Protein AF-0000000071560033 (afdb_homodimer)

Structure (mmCIF, N/CA/C/O backbone):
data_AF-0000000071560033-model_v1
#
loop_
_entity.id
_entity.type
_entity.pdbx_description
1 polymer 'HTH CENPB-type domain-containing protein'
#
loop_
_atom_site.group_PDB
_atom_site.id
_atom_site.type_symbol
_atom_site.label_atom_id
_atom_site.label_alt_id
_atom_site.label_comp_id
_atom_site.label_asym_id
_atom_site.label_entity_id
_atom_site.label_seq_id
_atom_site.pdbx_PDB_ins_code
_atom_site.Cartn_x
_atom_site.Cartn_y
_atom_site.Cartn_z
_atom_site.occupancy
_atom_site.B_iso_or_equiv
_atom_site.auth_seq_id
_atom_site.auth_comp_id
_atom_site.auth_asym_id
_atom_site.auth_atom_id
_atom_site.pdbx_PDB_model_num
ATOM 1 N N . ARG A 1 1 ? 52.719 -1.28 -21.844 1 54.5 1 ARG A N 1
ATOM 2 C CA . ARG A 1 1 ? 52 -0.007 -21.828 1 54.5 1 ARG A CA 1
ATOM 3 C C . ARG A 1 1 ? 51.625 0.38 -20.391 1 54.5 1 ARG A C 1
ATOM 5 O O . ARG A 1 1 ? 51.031 -0.42 -19.656 1 54.5 1 ARG A O 1
ATOM 12 N N . ARG A 1 2 ? 52.312 1.251 -19.828 1 66.62 2 ARG A N 1
ATOM 13 C CA . ARG A 1 2 ? 52.094 1.689 -18.469 1 66.62 2 ARG A CA 1
ATOM 14 C C . ARG A 1 2 ? 50.781 2.436 -18.328 1 66.62 2 ARG A C 1
ATOM 16 O O . ARG A 1 2 ? 50.406 3.217 -19.219 1 66.62 2 ARG A O 1
ATOM 23 N N . LYS A 1 3 ? 49.969 2.039 -17.328 1 77.38 3 LYS A N 1
ATOM 24 C CA . LYS A 1 3 ? 48.688 2.684 -17.016 1 77.38 3 LYS A CA 1
ATOM 25 C C . LYS A 1 3 ? 48.875 3.818 -16.016 1 77.38 3 LYS A C 1
ATOM 27 O O . LYS A 1 3 ? 49.594 3.668 -15.031 1 77.38 3 LYS A O 1
ATOM 32 N N . PHE A 1 4 ? 48.406 5.121 -16.422 1 85.62 4 PHE A N 1
ATOM 33 C CA . PHE A 1 4 ? 48.531 6.27 -15.531 1 85.62 4 PHE A CA 1
ATOM 34 C C . PHE A 1 4 ? 47.156 6.762 -15.094 1 85.62 4 PHE A C 1
ATOM 36 O O . PHE A 1 4 ? 46.25 6.875 -15.906 1 85.62 4 PHE A O 1
ATOM 43 N N . GLU A 1 5 ? 47.031 7.039 -13.859 1 85.31 5 GLU A N 1
ATOM 44 C CA . GLU A 1 5 ? 45.781 7.555 -13.289 1 85.31 5 GLU A CA 1
ATOM 45 C C . GLU A 1 5 ? 45.594 9.031 -13.633 1 85.31 5 GLU A C 1
ATOM 47 O O . GLU A 1 5 ? 46.562 9.734 -13.922 1 85.31 5 GLU A O 1
ATOM 52 N N . ALA A 1 6 ? 44.406 9.461 -13.625 1 88.06 6 ALA A N 1
ATOM 53 C CA . ALA A 1 6 ? 44.062 10.844 -13.977 1 88.06 6 ALA A CA 1
ATOM 54 C C . ALA A 1 6 ? 44.781 11.836 -13.07 1 88.06 6 ALA A C 1
ATOM 56 O O . ALA A 1 6 ? 45.25 12.875 -13.531 1 88.06 6 ALA A O 1
ATOM 57 N N . ASN A 1 7 ? 44.906 11.438 -11.844 1 87.69 7 ASN A N 1
ATOM 58 C CA . ASN A 1 7 ? 45.594 12.328 -10.914 1 87.69 7 ASN A CA 1
ATOM 59 C C . ASN A 1 7 ? 47.094 12.469 -11.281 1 87.69 7 ASN A C 1
ATOM 61 O O . ASN A 1 7 ? 47.625 13.57 -11.211 1 87.69 7 ASN A O 1
ATOM 65 N N . PHE A 1 8 ? 47.719 11.43 -11.594 1 89 8 PHE A N 1
ATOM 66 C CA . PHE A 1 8 ? 49.125 11.445 -12.031 1 89 8 PHE A CA 1
ATOM 67 C C . PHE A 1 8 ? 49.25 12.242 -13.32 1 89 8 PHE A C 1
ATOM 69 O O . PHE A 1 8 ? 50.188 13.055 -13.453 1 89 8 PHE A O 1
ATOM 76 N N . LYS A 1 9 ? 48.312 12.07 -14.219 1 91.12 9 LYS A N 1
ATOM 77 C CA . LYS A 1 9 ? 48.344 12.781 -15.5 1 91.12 9 LYS A CA 1
ATOM 78 C C . LYS A 1 9 ? 48.219 14.289 -15.297 1 91.12 9 LYS A C 1
ATOM 80 O O . LYS A 1 9 ? 48.906 15.062 -15.953 1 91.12 9 LYS A O 1
ATOM 85 N N . LEU A 1 10 ? 47.406 14.617 -14.383 1 91.56 10 LEU A N 1
ATOM 86 C CA . LEU A 1 10 ? 47.219 16.031 -14.102 1 91.56 10 LEU A CA 1
ATOM 87 C C . LEU A 1 10 ? 48.438 16.641 -13.43 1 91.56 10 LEU A C 1
ATOM 89 O O . LEU A 1 10 ? 48.781 17.797 -13.68 1 91.56 10 LEU A O 1
ATOM 93 N N . LYS A 1 11 ? 49.094 15.812 -12.625 1 90.75 11 LYS A N 1
ATOM 94 C CA . LYS A 1 11 ? 50.344 16.266 -12.016 1 90.75 11 LYS A CA 1
ATOM 95 C C . LYS A 1 11 ? 51.406 16.547 -13.07 1 90.75 11 LYS A C 1
ATOM 97 O O . LYS A 1 11 ? 52.094 17.547 -12.992 1 90.75 11 LYS A O 1
ATOM 102 N N . VAL A 1 12 ? 51.438 15.711 -13.969 1 92.06 12 VAL A N 1
ATOM 103 C CA . VAL A 1 12 ? 52.406 15.867 -15.055 1 92.06 12 VAL A CA 1
ATOM 104 C C . VAL A 1 12 ? 52.062 17.109 -15.875 1 92.06 12 VAL A C 1
ATOM 106 O O . VAL A 1 12 ? 52.969 17.891 -16.219 1 92.06 12 VAL A O 1
ATOM 109 N N . VAL A 1 13 ? 50.812 17.328 -16.125 1 92.38 13 VAL A N 1
ATOM 110 C CA . VAL A 1 13 ? 50.344 18.453 -16.938 1 92.38 13 VAL A CA 1
ATOM 111 C C . VAL A 1 13 ? 50.625 19.766 -16.203 1 92.38 13 VAL A C 1
ATOM 113 O O . VAL A 1 13 ? 51.094 20.734 -16.797 1 92.38 13 VAL A O 1
ATOM 116 N N . ASN A 1 14 ? 50.406 19.766 -14.922 1 91.62 14 ASN A N 1
ATOM 117 C CA . ASN A 1 14 ? 50.688 20.969 -14.133 1 91.62 14 ASN A CA 1
ATOM 118 C C . ASN A 1 14 ? 52.156 21.312 -14.102 1 91.62 14 ASN A C 1
ATOM 120 O O . ASN A 1 14 ? 52.531 22.484 -14.219 1 91.62 14 ASN A O 1
ATOM 124 N N . PHE A 1 15 ? 52.938 20.266 -13.93 1 91.75 15 PHE A N 1
ATOM 125 C CA . PHE A 1 15 ? 54.406 20.469 -13.945 1 91.75 15 PHE A CA 1
ATOM 126 C C . PHE A 1 15 ? 54.875 20.938 -15.32 1 91.75 15 PHE A C 1
ATOM 128 O O . PHE A 1 15 ? 55.719 21.812 -15.422 1 91.75 15 PHE A O 1
ATOM 135 N N . ALA A 1 16 ? 54.25 20.516 -16.328 1 91.69 16 ALA A N 1
ATOM 136 C CA . ALA A 1 16 ? 54.625 20.906 -17.703 1 91.69 16 ALA A CA 1
ATOM 137 C C . ALA A 1 16 ? 54.219 22.359 -17.969 1 91.69 16 ALA A C 1
ATOM 139 O O . ALA A 1 16 ? 54.938 23.062 -18.703 1 91.69 16 ALA A O 1
ATOM 140 N N . LYS A 1 17 ? 53.125 22.781 -17.422 1 89.81 17 LYS A N 1
ATOM 141 C CA . LYS A 1 17 ? 52.688 24.172 -17.578 1 89.81 17 LYS A CA 1
ATOM 142 C C . LYS A 1 17 ? 53.656 25.125 -16.875 1 89.81 17 LYS A C 1
ATOM 144 O O . LYS A 1 17 ? 53.844 26.25 -17.344 1 89.81 17 LYS A O 1
ATOM 149 N N . GLU A 1 18 ? 54.281 24.656 -15.805 1 88.31 18 GLU A N 1
ATOM 150 C CA . GLU A 1 18 ? 55.188 25.484 -15.039 1 88.31 18 GLU A CA 1
ATOM 151 C C . GLU A 1 18 ? 56.594 25.453 -15.617 1 88.31 18 GLU A C 1
ATOM 153 O O . GLU A 1 18 ? 57.344 26.422 -15.5 1 88.31 18 GLU A O 1
ATOM 158 N N . HIS A 1 19 ? 56.938 24.453 -16.25 1 88.5 19 HIS A N 1
ATOM 159 C CA . HIS A 1 19 ? 58.25 24.297 -16.844 1 88.5 19 HIS A CA 1
ATOM 160 C C . HIS A 1 19 ? 58.156 24.047 -18.359 1 88.5 19 HIS A C 1
ATOM 162 O O . HIS A 1 19 ? 57.75 24.938 -19.109 1 88.5 19 HIS A O 1
ATOM 168 N N . ASN A 1 20 ? 58.375 22.969 -18.922 1 86.06 20 ASN A N 1
ATOM 169 C CA . ASN A 1 20 ? 58.156 22.547 -20.312 1 86.06 20 ASN A CA 1
ATOM 170 C C . ASN A 1 20 ? 57.906 21.047 -20.422 1 86.06 20 ASN A C 1
ATOM 172 O O . ASN A 1 20 ? 58.156 20.312 -19.453 1 86.06 20 ASN A O 1
ATOM 176 N N . ASN A 1 21 ? 57.375 20.609 -21.453 1 87.56 21 ASN A N 1
ATOM 177 C CA . ASN A 1 21 ? 56.969 19.234 -21.656 1 87.56 21 ASN A CA 1
ATOM 178 C C . ASN A 1 21 ? 58.156 18.266 -21.5 1 87.56 21 ASN A C 1
ATOM 180 O O . ASN A 1 21 ? 58 17.172 -20.969 1 87.56 21 ASN A O 1
ATOM 184 N N . CYS A 1 22 ? 59.281 18.734 -21.922 1 88.25 22 CYS A N 1
ATOM 185 C CA . CYS A 1 22 ? 60.5 17.891 -21.828 1 88.25 22 CYS A CA 1
ATOM 186 C C . CYS A 1 22 ? 60.875 17.688 -20.359 1 88.25 22 CYS A C 1
ATOM 188 O O . CYS A 1 22 ? 61.25 16.578 -19.969 1 88.25 22 CYS A O 1
ATOM 190 N N . ALA A 1 23 ? 60.812 18.719 -19.641 1 89.25 23 ALA A N 1
ATOM 191 C CA . ALA A 1 23 ? 61.156 18.656 -18.219 1 89.25 23 ALA A CA 1
ATOM 192 C C . ALA A 1 23 ? 60.156 17.766 -17.469 1 89.25 23 ALA A C 1
ATOM 194 O O . ALA A 1 23 ? 60.562 17 -16.594 1 89.25 23 ALA A O 1
ATOM 195 N N . ALA A 1 24 ? 58.906 17.797 -17.781 1 91.69 24 ALA A N 1
ATOM 196 C CA . ALA A 1 24 ? 57.875 16.969 -17.156 1 91.69 24 ALA A CA 1
ATOM 197 C C . ALA A 1 24 ? 58.062 15.5 -17.469 1 91.69 24 ALA A C 1
ATOM 199 O O . ALA A 1 24 ? 57.906 14.633 -16.609 1 91.69 24 ALA A O 1
ATOM 200 N N . ALA A 1 25 ? 58.438 15.266 -18.672 1 88 25 ALA A N 1
ATOM 201 C CA . ALA A 1 25 ? 58.688 13.891 -19.109 1 88 25 ALA A CA 1
ATOM 202 C C . ALA A 1 25 ? 59.875 13.281 -18.344 1 88 25 ALA A C 1
ATOM 204 O O . ALA A 1 25 ? 59.812 12.125 -17.922 1 88 25 ALA A O 1
ATOM 205 N N . SER A 1 26 ? 60.875 14.023 -18.156 1 87.81 26 SER A N 1
ATOM 206 C CA . SER A 1 26 ? 62.062 13.562 -17.453 1 87.81 26 SER A CA 1
ATOM 207 C C . SER A 1 26 ? 61.781 13.344 -15.969 1 87.81 26 SER A C 1
ATOM 209 O O . SER A 1 26 ? 62.219 12.344 -15.398 1 87.81 26 SER A O 1
ATOM 211 N N . GLN A 1 27 ? 61.062 14.203 -15.5 1 86.69 27 GLN A N 1
ATOM 212 C CA . GLN A 1 27 ? 60.812 14.172 -14.062 1 86.69 27 GLN A CA 1
ATOM 213 C C . GLN A 1 27 ? 59.906 13.008 -13.672 1 86.69 27 GLN A C 1
ATOM 215 O O . GLN A 1 27 ? 60.125 12.367 -12.641 1 86.69 27 GLN A O 1
ATOM 220 N N . TYR A 1 28 ? 58.875 12.766 -14.461 1 89.81 28 TYR A N 1
ATOM 221 C CA . TYR A 1 28 ? 57.844 11.812 -14.055 1 89.81 28 TYR A CA 1
ATOM 222 C C . TYR A 1 28 ? 57.969 10.508 -14.828 1 89.81 28 TYR A C 1
ATOM 224 O O . TYR A 1 28 ? 57.156 9.594 -14.648 1 89.81 28 TYR A O 1
ATOM 232 N N . GLY A 1 29 ? 58.906 10.414 -15.688 1 86 29 GLY A N 1
ATOM 233 C CA . GLY A 1 29 ? 59.188 9.188 -16.406 1 86 29 GLY A CA 1
ATOM 234 C C . GLY A 1 29 ? 58.156 8.891 -17.484 1 86 29 GLY A C 1
ATOM 235 O O . GLY A 1 29 ? 57.75 7.738 -17.656 1 86 29 GLY A O 1
ATOM 236 N N . VAL A 1 30 ? 57.625 9.844 -18.172 1 88.19 30 VAL A N 1
ATOM 237 C CA . VAL A 1 30 ? 56.688 9.672 -19.266 1 88.19 30 VAL A CA 1
ATOM 238 C C . VAL A 1 30 ? 57.281 10.258 -20.547 1 88.19 30 VAL A C 1
ATOM 240 O O . VAL A 1 30 ? 58.281 10.938 -20.516 1 88.19 30 VAL A O 1
ATOM 243 N N . THR A 1 31 ? 56.688 9.883 -21.625 1 88.5 31 THR A N 1
ATOM 244 C CA . THR A 1 31 ? 57.188 10.414 -22.891 1 88.5 31 THR A CA 1
ATOM 245 C C . THR A 1 31 ? 56.625 11.805 -23.156 1 88.5 31 THR A C 1
ATOM 247 O O . THR A 1 31 ? 55.562 12.148 -22.641 1 88.5 31 THR A O 1
ATOM 250 N N . GLU A 1 32 ? 57.312 12.492 -23.891 1 87.25 32 GLU A N 1
ATOM 251 C CA . GLU A 1 32 ? 56.844 13.836 -24.266 1 87.25 32 GLU A CA 1
ATOM 252 C C . GLU A 1 32 ? 55.5 13.789 -24.969 1 87.25 32 GLU A C 1
ATOM 254 O O . GLU A 1 32 ? 54.656 14.656 -24.766 1 87.25 32 GLU A O 1
ATOM 259 N N . LYS A 1 33 ? 55.344 12.828 -25.766 1 89.19 33 LYS A N 1
ATOM 260 C CA . LYS A 1 33 ? 54.094 12.672 -26.484 1 89.19 33 LYS A CA 1
ATOM 261 C C . LYS A 1 33 ? 52.938 12.469 -25.516 1 89.19 33 LYS A C 1
ATOM 263 O O . LYS A 1 33 ? 51.844 13.055 -25.688 1 89.19 33 LYS A O 1
ATOM 268 N N . MET A 1 34 ? 53.156 11.68 -24.547 1 87.19 34 MET A N 1
ATOM 269 C CA . MET A 1 34 ? 52.156 11.43 -23.547 1 87.19 34 MET A CA 1
ATOM 270 C C . MET A 1 34 ? 51.75 12.719 -22.828 1 87.19 34 MET A C 1
ATOM 272 O O . MET A 1 34 ? 50.562 13 -22.641 1 87.19 34 MET A O 1
ATOM 276 N N . GLY A 1 35 ? 52.781 13.453 -22.438 1 85.44 35 GLY A N 1
ATOM 277 C CA . GLY A 1 35 ? 52.531 14.719 -21.766 1 85.44 35 GLY A CA 1
ATOM 278 C C . GLY A 1 35 ? 51.719 15.688 -22.609 1 85.44 35 GLY A C 1
ATOM 279 O O . GLY A 1 35 ? 50.812 16.344 -22.094 1 85.44 35 GLY A O 1
ATOM 280 N N . ARG A 1 36 ? 52.062 15.773 -23.875 1 88.69 36 ARG A N 1
ATOM 281 C CA . ARG A 1 36 ? 51.344 16.656 -24.797 1 88.69 36 ARG A CA 1
ATOM 282 C C . ARG A 1 36 ? 49.906 16.234 -24.969 1 88.69 36 ARG A C 1
ATOM 284 O O . ARG A 1 36 ? 49 17.094 -25 1 88.69 36 ARG A O 1
ATOM 291 N N . ASP A 1 37 ? 49.75 14.922 -25.094 1 87.62 37 ASP A N 1
ATOM 292 C CA . ASP A 1 37 ? 48.375 14.391 -25.25 1 87.62 37 ASP A CA 1
ATOM 293 C C . ASP A 1 37 ? 47.531 14.672 -24.016 1 87.62 37 ASP A C 1
ATOM 295 O O . ASP A 1 37 ? 46.375 15.031 -24.141 1 87.62 37 ASP A O 1
ATOM 299 N N . TRP A 1 38 ? 48.188 14.539 -22.891 1 88.5 38 TRP A N 1
ATOM 300 C CA . TRP A 1 38 ? 47.469 14.75 -21.641 1 88.5 38 TRP A CA 1
ATOM 301 C C . TRP A 1 38 ? 47.125 16.219 -21.438 1 88.5 38 TRP A C 1
ATOM 303 O O . TRP A 1 38 ? 46.031 16.562 -20.953 1 88.5 38 TRP A O 1
ATOM 313 N N . LYS A 1 39 ? 48.031 17.031 -21.922 1 86.88 39 LYS A N 1
ATOM 314 C CA . LYS A 1 39 ? 47.781 18.469 -21.859 1 86.88 39 LYS A CA 1
ATOM 315 C C . LYS A 1 39 ? 46.625 18.875 -22.75 1 86.88 39 LYS A C 1
ATOM 317 O O . LYS A 1 39 ? 45.812 19.703 -22.375 1 86.88 39 LYS A O 1
ATOM 322 N N . ALA A 1 40 ? 46.531 18.234 -23.875 1 87.19 40 ALA A N 1
ATOM 323 C CA . ALA A 1 40 ? 45.469 18.516 -24.828 1 87.19 40 ALA A CA 1
ATOM 324 C C . ALA A 1 40 ? 44.125 18.047 -24.266 1 87.19 40 ALA A C 1
ATOM 326 O O . ALA A 1 40 ? 43.062 18.625 -24.594 1 87.19 40 ALA A O 1
ATOM 327 N N . ASN A 1 41 ? 44.156 17.109 -23.422 1 82.56 41 ASN A N 1
ATOM 328 C CA . ASN A 1 41 ? 42.906 16.531 -22.891 1 82.56 41 ASN A CA 1
ATOM 329 C C . ASN A 1 41 ? 42.688 16.938 -21.438 1 82.56 41 ASN A C 1
ATOM 331 O O . ASN A 1 41 ? 42.062 16.203 -20.672 1 82.56 41 ASN A O 1
ATOM 335 N N . GLU A 1 42 ? 43.344 17.938 -21.125 1 86.31 42 GLU A N 1
ATOM 336 C CA . GLU A 1 42 ? 43.344 18.359 -19.719 1 86.31 42 GLU A CA 1
ATOM 337 C C . GLU A 1 42 ? 41.906 18.5 -19.188 1 86.31 42 GLU A C 1
ATOM 339 O O . GLU A 1 42 ? 41.625 18.094 -18.062 1 86.31 42 GLU A O 1
ATOM 344 N N . GLY A 1 43 ? 41.062 19.047 -19.969 1 81.69 43 GLY A N 1
ATOM 345 C CA . GLY A 1 43 ? 39.656 19.234 -19.578 1 81.69 43 GLY A CA 1
ATOM 346 C C . GLY A 1 43 ? 38.969 17.938 -19.25 1 81.69 43 GLY A C 1
ATOM 347 O O . GLY A 1 43 ? 38.25 17.844 -18.234 1 81.69 43 GLY A O 1
ATOM 348 N N . ALA A 1 44 ? 39.156 17.031 -20.016 1 79.06 44 ALA A N 1
ATOM 349 C CA . ALA A 1 44 ? 38.562 15.719 -19.812 1 79.06 44 ALA A CA 1
ATOM 350 C C . ALA A 1 44 ? 39.156 15.031 -18.578 1 79.06 44 ALA A C 1
ATOM 352 O O . ALA A 1 44 ? 38.438 14.367 -17.828 1 79.06 44 ALA A O 1
ATOM 353 N N . LEU A 1 45 ? 40.438 15.219 -18.359 1 81.75 45 LEU A N 1
ATOM 354 C CA . LEU A 1 45 ? 41.125 14.609 -17.234 1 81.75 45 LEU A CA 1
ATOM 355 C C . LEU A 1 45 ? 40.625 15.203 -15.914 1 81.75 45 LEU A C 1
ATOM 357 O O . LEU A 1 45 ? 40.5 14.492 -14.914 1 81.75 45 LEU A O 1
ATOM 361 N N . LYS A 1 46 ? 40.219 16.422 -15.992 1 82.62 46 LYS A N 1
ATOM 362 C CA . LYS A 1 46 ? 39.75 17.109 -14.805 1 82.62 46 LYS A CA 1
ATOM 363 C C . LYS A 1 46 ? 38.344 16.625 -14.43 1 82.62 46 LYS A C 1
ATOM 365 O O . LYS A 1 46 ? 37.969 16.641 -13.25 1 82.62 46 LYS A O 1
ATOM 370 N N . SER A 1 47 ? 37.719 16.156 -15.453 1 77.69 47 SER A N 1
ATOM 371 C CA . SER A 1 47 ? 36.344 15.805 -15.242 1 77.69 47 SER A CA 1
ATOM 372 C C . SER A 1 47 ? 36.188 14.344 -14.836 1 77.69 47 SER A C 1
ATOM 374 O O . SER A 1 47 ? 35.125 13.914 -14.406 1 77.69 47 SER A O 1
ATOM 376 N N . MET A 1 48 ? 37.25 13.633 -14.961 1 74.31 48 MET A N 1
ATOM 377 C CA . MET A 1 48 ? 37.188 12.211 -14.648 1 74.31 48 MET A CA 1
ATOM 378 C C . MET A 1 48 ? 37.656 11.953 -13.211 1 74.31 48 MET A C 1
ATOM 380 O O . MET A 1 48 ? 38.406 12.734 -12.648 1 74.31 48 MET A O 1
ATOM 384 N N . PRO A 1 49 ? 37.156 10.883 -12.641 1 75.44 49 PRO A N 1
ATOM 385 C CA . PRO A 1 49 ? 37.656 10.539 -11.305 1 75.44 49 PRO A CA 1
ATOM 386 C C . PRO A 1 49 ? 39.156 10.359 -11.266 1 75.44 49 PRO A C 1
ATOM 388 O O . PRO A 1 49 ? 39.75 9.805 -12.203 1 75.44 49 PRO A O 1
ATOM 391 N N . SER A 1 50 ? 39.812 10.805 -10.219 1 78.88 50 SER A N 1
ATOM 392 C CA . SER A 1 50 ? 41.25 10.898 -10.07 1 78.88 50 SER A CA 1
ATOM 393 C C . SER A 1 50 ? 41.906 9.523 -10.188 1 78.88 50 SER A C 1
ATOM 395 O O . SER A 1 50 ? 43.062 9.414 -10.664 1 78.88 50 SER A O 1
ATOM 397 N N . SER A 1 51 ? 41.25 8.57 -9.961 1 77.06 51 SER A N 1
ATOM 398 C CA . SER A 1 51 ? 41.844 7.234 -9.906 1 77.06 51 SER A CA 1
ATOM 399 C C . SER A 1 51 ? 41.688 6.508 -11.234 1 77.06 51 SER A C 1
ATOM 401 O O . SER A 1 51 ? 42.312 5.465 -11.453 1 77.06 51 SER A O 1
ATOM 403 N N . LYS A 1 52 ? 40.969 7.105 -12.047 1 75.44 52 LYS A N 1
ATOM 404 C CA . LYS A 1 52 ? 40.75 6.445 -13.328 1 75.44 52 LYS A CA 1
ATOM 405 C C . LYS A 1 52 ? 41.906 6.684 -14.281 1 75.44 52 LYS A C 1
ATOM 407 O O . LYS A 1 52 ? 42.531 7.754 -14.273 1 75.44 52 LYS A O 1
ATOM 412 N N . CYS A 1 53 ? 42.344 5.715 -15.016 1 73.88 53 CYS A N 1
ATOM 413 C CA . CYS A 1 53 ? 43.469 5.785 -15.93 1 73.88 53 CYS A CA 1
ATOM 414 C C . CYS A 1 53 ? 43.062 6.289 -17.297 1 73.88 53 CYS A C 1
ATOM 416 O O . CYS A 1 53 ? 43.844 6.934 -18 1 73.88 53 CYS A O 1
ATOM 418 N N . ALA A 1 54 ? 42.062 5.938 -17.844 1 62.97 54 ALA A N 1
ATOM 419 C CA . ALA A 1 54 ? 41.594 6.363 -19.156 1 62.97 54 ALA A CA 1
ATOM 420 C C . ALA A 1 54 ? 40.125 6.727 -19.109 1 62.97 54 ALA A C 1
ATOM 422 O O . ALA A 1 54 ? 39.375 6.188 -18.297 1 62.97 54 ALA A O 1
ATOM 423 N N . LEU A 1 55 ? 39.812 7.953 -19.516 1 56.91 55 LEU A N 1
ATOM 424 C CA . LEU A 1 55 ? 38.375 8.281 -19.688 1 56.91 55 LEU A CA 1
ATOM 425 C C . LEU A 1 55 ? 37.75 7.41 -20.766 1 56.91 55 LEU A C 1
ATOM 427 O O . LEU A 1 55 ? 37.844 7.715 -21.953 1 56.91 55 LEU A O 1
ATOM 431 N N . ARG A 1 56 ? 37.844 6.207 -20.641 1 49.78 56 ARG A N 1
ATOM 432 C CA . ARG A 1 56 ? 37.156 5.426 -21.656 1 49.78 56 ARG A CA 1
ATOM 433 C C . ARG A 1 56 ? 35.656 5.711 -21.641 1 49.78 56 ARG A C 1
ATOM 435 O O . ARG A 1 56 ? 34.906 5.043 -20.922 1 49.78 56 ARG A O 1
ATOM 442 N N . ARG A 1 57 ? 35.312 7.074 -21.531 1 49.81 57 ARG A N 1
ATOM 443 C CA . ARG A 1 57 ? 33.875 7.246 -21.688 1 49.81 57 ARG A CA 1
ATOM 444 C C . ARG A 1 57 ? 33.406 6.723 -23.031 1 49.81 57 ARG A C 1
ATOM 446 O O . ARG A 1 57 ? 33.812 7.223 -24.078 1 49.81 57 ARG A O 1
ATOM 453 N N . GLY A 1 58 ? 33.531 5.531 -23.266 1 51.41 58 GLY A N 1
ATOM 454 C CA . GLY A 1 58 ? 33.031 5.082 -24.562 1 51.41 58 GLY A CA 1
ATOM 455 C C . GLY A 1 58 ? 31.797 5.816 -25.031 1 51.41 58 GLY A C 1
ATOM 456 O O . GLY A 1 58 ? 30.953 6.199 -24.219 1 51.41 58 GLY A O 1
ATOM 457 N N . THR A 1 59 ? 31.969 6.777 -25.969 1 58.12 59 THR A N 1
ATOM 458 C CA . THR A 1 59 ? 30.812 7.34 -26.672 1 58.12 59 THR A CA 1
ATOM 459 C C . THR A 1 59 ? 29.766 6.266 -26.938 1 58.12 59 THR A C 1
ATOM 461 O O . THR A 1 59 ? 30.094 5.168 -27.391 1 58.12 59 THR A O 1
ATOM 464 N N . PRO A 1 60 ? 28.625 6.512 -26.312 1 67.56 60 PRO A N 1
ATOM 465 C CA . PRO A 1 60 ? 27.594 5.504 -26.609 1 67.56 60 PRO A CA 1
ATOM 466 C C . PRO A 1 60 ? 27.438 5.238 -28.094 1 67.56 60 PRO A C 1
ATOM 468 O O . PRO A 1 60 ? 27.594 6.152 -28.906 1 67.56 60 PRO A O 1
ATOM 471 N N . HIS A 1 61 ? 27.516 4.07 -28.484 1 75.44 61 HIS A N 1
ATOM 472 C CA . HIS A 1 61 ? 27.344 3.648 -29.875 1 75.44 61 HIS A CA 1
ATOM 473 C C . HIS A 1 61 ? 26.047 4.195 -30.453 1 75.44 61 HIS A C 1
ATOM 475 O O . HIS A 1 61 ? 25.984 4.535 -31.641 1 75.44 61 HIS A O 1
ATOM 481 N N . TRP A 1 62 ? 25.016 4.496 -29.688 1 85.06 62 TRP A N 1
ATOM 482 C CA . TRP A 1 62 ? 23.703 4.926 -30.141 1 85.06 62 TRP A CA 1
ATOM 483 C C . TRP A 1 62 ? 23.328 6.27 -29.531 1 85.06 62 TRP A C 1
ATOM 485 O O . TRP A 1 62 ? 22.234 6.418 -28.953 1 85.06 62 TRP A O 1
ATOM 495 N N . SER A 1 63 ? 24.125 7.258 -29.75 1 85.44 63 SER A N 1
ATOM 496 C CA . SER A 1 63 ? 23.969 8.547 -29.094 1 85.44 63 SER A CA 1
ATOM 497 C C . SER A 1 63 ? 22.672 9.227 -29.5 1 85.44 63 SER A C 1
ATOM 499 O O . SER A 1 63 ? 21.953 9.766 -28.656 1 85.44 63 SER A O 1
ATOM 501 N N . GLU A 1 64 ? 22.391 9.164 -30.766 1 87.12 64 GLU A N 1
ATOM 502 C CA . GLU A 1 64 ? 21.172 9.812 -31.234 1 87.12 64 GLU A CA 1
ATOM 503 C C . GLU A 1 64 ? 19.922 9.102 -30.719 1 87.12 64 GLU A C 1
ATOM 505 O O . GLU A 1 64 ? 18.953 9.75 -30.312 1 87.12 64 GLU A O 1
ATOM 510 N N . LEU A 1 65 ? 19.969 7.852 -30.766 1 90.06 65 LEU A N 1
ATOM 511 C CA . LEU A 1 65 ? 18.859 7.059 -30.234 1 90.06 65 LEU A CA 1
ATOM 512 C C . LEU A 1 65 ? 18.641 7.359 -28.766 1 90.06 65 LEU A C 1
ATOM 514 O O . LEU A 1 65 ? 17.5 7.52 -28.312 1 90.06 65 LEU A O 1
ATOM 518 N N . GLU A 1 66 ? 19.688 7.465 -28.016 1 91.38 66 GLU A N 1
ATOM 519 C CA . GLU A 1 66 ? 19.609 7.723 -26.578 1 91.38 66 GLU A CA 1
ATOM 520 C C . GLU A 1 66 ? 18.953 9.07 -26.297 1 91.38 66 GLU A C 1
ATOM 522 O O . GLU A 1 66 ? 18.172 9.195 -25.359 1 91.38 66 GLU A O 1
ATOM 527 N N . LYS A 1 67 ? 19.281 9.984 -27.109 1 91.38 67 LYS A N 1
ATOM 528 C CA . LYS A 1 67 ? 18.672 11.305 -26.938 1 91.38 67 LYS A CA 1
ATOM 529 C C . LYS A 1 67 ? 17.156 11.242 -27.141 1 91.38 67 LYS A C 1
ATOM 531 O O . LYS A 1 67 ? 16.406 11.836 -26.375 1 91.38 67 LYS A O 1
ATOM 536 N N . HIS A 1 68 ? 16.812 10.508 -28.156 1 92.44 68 HIS A N 1
ATOM 537 C CA . HIS A 1 68 ? 15.383 10.367 -28.438 1 92.44 68 HIS A CA 1
ATOM 538 C C . HIS A 1 68 ? 14.664 9.625 -27.312 1 92.44 68 HIS A C 1
ATOM 540 O O . HIS A 1 68 ? 13.555 9.984 -26.938 1 92.44 68 HIS A O 1
ATOM 546 N N . VAL A 1 69 ? 15.289 8.602 -26.844 1 93.75 69 VAL A N 1
ATOM 547 C CA . VAL A 1 69 ? 14.695 7.824 -25.766 1 93.75 69 VAL A CA 1
ATOM 548 C C . VAL A 1 69 ? 14.594 8.68 -24.5 1 93.75 69 VAL A C 1
ATOM 550 O O . VAL A 1 69 ? 13.578 8.648 -23.797 1 93.75 69 VAL A O 1
ATOM 553 N N . ALA A 1 70 ? 15.594 9.43 -24.25 1 94.94 70 ALA A N 1
ATOM 554 C CA . ALA A 1 70 ? 15.602 10.305 -23.094 1 94.94 70 ALA A CA 1
ATOM 555 C C . ALA A 1 70 ? 14.484 11.344 -23.172 1 94.94 70 ALA A C 1
ATOM 557 O O . ALA A 1 70 ? 13.797 11.617 -22.188 1 94.94 70 ALA A O 1
ATOM 558 N N . ASP A 1 71 ? 14.328 11.891 -24.312 1 94.94 71 ASP A N 1
ATOM 559 C CA . ASP A 1 71 ? 13.266 12.875 -24.516 1 94.94 71 ASP A CA 1
ATOM 560 C C . ASP A 1 71 ? 11.891 12.25 -24.297 1 94.94 71 ASP A C 1
ATOM 562 O O . ASP A 1 71 ? 11.016 12.875 -23.688 1 94.94 71 ASP A O 1
ATOM 566 N N . MET A 1 72 ? 11.75 11.109 -24.797 1 94.19 72 MET A N 1
ATOM 567 C CA . MET A 1 72 ? 10.484 10.406 -24.625 1 94.19 72 MET A CA 1
ATOM 568 C C . MET A 1 72 ? 10.211 10.148 -23.141 1 94.19 72 MET A C 1
ATOM 570 O O . MET A 1 72 ? 9.094 10.352 -22.672 1 94.19 72 MET A O 1
ATOM 574 N N . VAL A 1 73 ? 11.242 9.672 -22.438 1 95.19 73 VAL A N 1
ATOM 575 C CA . VAL A 1 73 ? 11.109 9.406 -21.016 1 95.19 73 VAL A CA 1
ATOM 576 C C . VAL A 1 73 ? 10.695 10.688 -20.281 1 95.19 73 VAL A C 1
ATOM 578 O O . VAL A 1 73 ? 9.773 10.68 -19.469 1 95.19 73 VAL A O 1
ATOM 581 N N . HIS A 1 74 ? 11.312 11.781 -20.656 1 95.19 74 HIS A N 1
ATOM 582 C CA . HIS A 1 74 ? 11.016 13.062 -20.016 1 95.19 74 HIS A CA 1
ATOM 583 C C . HIS A 1 74 ? 9.594 13.508 -20.312 1 95.19 74 HIS A C 1
ATOM 585 O O . HIS A 1 74 ? 8.891 14 -19.422 1 95.19 74 HIS A O 1
ATOM 591 N N . GLU A 1 75 ? 9.188 13.312 -21.484 1 94.12 75 GLU A N 1
ATOM 592 C CA . GLU A 1 75 ? 7.836 13.695 -21.875 1 94.12 75 GLU A CA 1
ATOM 593 C C . GLU A 1 75 ? 6.793 12.875 -21.125 1 94.12 75 GLU A C 1
ATOM 595 O O . GLU A 1 75 ? 5.824 13.43 -20.594 1 94.12 75 GLU A O 1
ATOM 600 N N . HIS A 1 76 ? 7.004 11.602 -21.109 1 94.5 76 HIS A N 1
ATOM 601 C CA . HIS A 1 76 ? 6.066 10.719 -20.406 1 94.5 76 HIS A CA 1
ATOM 602 C C . HIS A 1 76 ? 6.027 11.031 -18.922 1 94.5 76 HIS A C 1
ATOM 604 O O . HIS A 1 76 ? 4.953 11.07 -18.312 1 94.5 76 HIS A O 1
ATOM 610 N N . ARG A 1 77 ? 7.184 11.32 -18.391 1 94 77 ARG A N 1
ATOM 611 C CA . ARG A 1 77 ? 7.242 11.602 -16.953 1 94 77 ARG A CA 1
ATOM 612 C C . ARG A 1 77 ? 6.637 12.961 -16.641 1 94 77 ARG A C 1
ATOM 614 O O . ARG A 1 77 ? 6.012 13.141 -15.594 1 94 77 ARG A O 1
ATOM 621 N N . GLN A 1 78 ? 6.746 13.859 -17.5 1 91.62 78 GLN A N 1
ATOM 622 C CA . GLN A 1 78 ? 6.125 15.164 -17.328 1 91.62 78 GLN A CA 1
ATOM 623 C C . GLN A 1 78 ? 4.605 15.055 -17.297 1 91.62 78 GLN A C 1
ATOM 625 O O . GLN A 1 78 ? 3.928 15.836 -16.625 1 91.62 78 GLN A O 1
ATOM 630 N N . ASN A 1 79 ? 4.172 14 -18 1 91.75 79 ASN A N 1
ATOM 631 C CA . ASN A 1 79 ? 2.732 13.773 -18.062 1 91.75 79 ASN A CA 1
ATOM 632 C C . ASN A 1 79 ? 2.275 12.828 -16.938 1 91.75 79 ASN A C 1
ATOM 634 O O . ASN A 1 79 ? 1.099 12.469 -16.875 1 91.75 79 ASN A O 1
ATOM 638 N N . GLY A 1 80 ? 3.209 12.43 -16.156 1 92.5 80 GLY A N 1
ATOM 639 C CA . GLY A 1 80 ? 2.891 11.609 -15 1 92.5 80 GLY A CA 1
ATOM 640 C C . GLY A 1 80 ? 2.734 10.141 -15.336 1 92.5 80 GLY A C 1
ATOM 641 O O . GLY A 1 80 ? 2.18 9.375 -14.547 1 92.5 80 GLY A O 1
ATOM 642 N N . TYR A 1 81 ? 3.221 9.742 -16.516 1 93.94 81 TYR A N 1
ATOM 643 C CA . TYR A 1 81 ? 3.084 8.344 -16.922 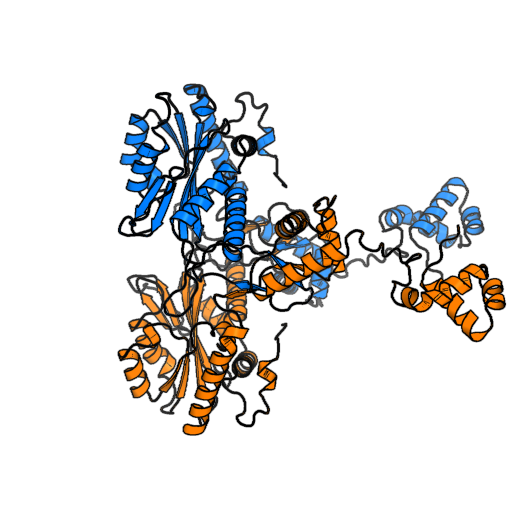1 93.94 81 TYR A CA 1
ATOM 644 C C . TYR A 1 81 ? 4.277 7.523 -16.453 1 93.94 81 TYR A C 1
ATOM 646 O O . TYR A 1 81 ? 5.387 8.047 -16.312 1 93.94 81 TYR A O 1
ATOM 654 N N . VAL A 1 82 ? 3.982 6.234 -16.219 1 94.62 82 VAL A N 1
ATOM 655 C CA . VAL A 1 82 ? 5.039 5.332 -15.773 1 94.62 82 VAL A CA 1
ATOM 656 C C . VAL A 1 82 ? 5.879 4.898 -16.969 1 94.62 82 VAL A C 1
ATOM 658 O O . VAL A 1 82 ? 5.34 4.582 -18.031 1 94.62 82 VAL A O 1
ATOM 661 N N . VAL A 1 83 ? 7.164 4.941 -16.828 1 93.56 83 VAL A N 1
ATOM 662 C CA . VAL A 1 83 ? 8.094 4.434 -17.828 1 93.56 83 VAL A CA 1
ATOM 663 C C . VAL A 1 83 ? 8.977 3.352 -17.203 1 93.56 83 VAL A C 1
ATOM 665 O O . VAL A 1 83 ? 9.711 3.613 -16.25 1 93.56 83 VAL A O 1
ATOM 668 N N . THR A 1 84 ? 8.789 2.174 -17.719 1 90.94 84 THR A N 1
ATOM 669 C CA 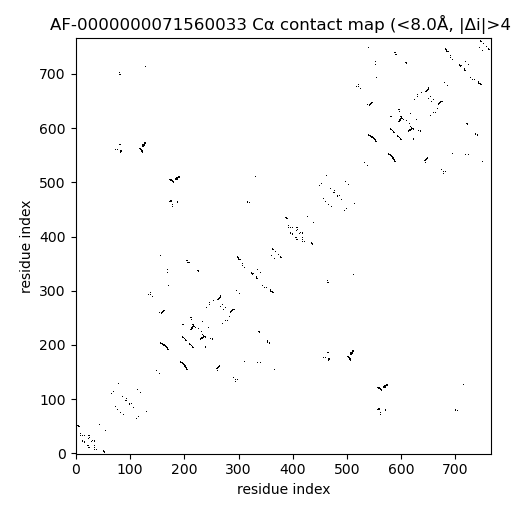. THR A 1 84 ? 9.656 1.091 -17.281 1 90.94 84 THR A CA 1
ATOM 670 C C . THR A 1 84 ? 10.844 0.928 -18.234 1 90.94 84 THR A C 1
ATOM 672 O O . THR A 1 84 ? 10.828 1.463 -19.344 1 90.94 84 THR A O 1
ATOM 675 N N . CYS A 1 85 ? 11.859 0.245 -17.703 1 90.31 85 CYS A N 1
ATOM 676 C CA . CYS A 1 85 ? 12.992 -0.048 -18.578 1 90.31 85 CYS A CA 1
ATOM 677 C C . CYS A 1 85 ? 12.555 -0.826 -19.812 1 90.31 85 CYS A C 1
ATOM 679 O O . CYS A 1 85 ? 12.992 -0.534 -20.922 1 90.31 85 CYS A O 1
ATOM 681 N N . MET A 1 86 ? 11.703 -1.691 -19.625 1 87.19 86 MET A N 1
ATOM 682 C CA . MET A 1 86 ? 11.211 -2.506 -20.734 1 87.19 86 MET A CA 1
ATOM 683 C C . MET A 1 86 ? 10.477 -1.646 -21.766 1 87.19 86 MET A C 1
ATOM 685 O O . MET A 1 86 ? 10.641 -1.838 -22.969 1 87.19 86 MET A O 1
ATOM 689 N N . PHE A 1 87 ? 9.719 -0.748 -21.266 1 88.12 87 PHE A N 1
ATOM 690 C CA . PHE A 1 87 ? 9.008 0.155 -22.172 1 88.12 87 PHE A CA 1
ATOM 691 C C . PHE A 1 87 ? 9.984 1.002 -22.969 1 88.12 87 PHE A C 1
ATOM 693 O O . PHE A 1 87 ? 9.797 1.202 -24.172 1 88.12 87 PHE A O 1
ATOM 700 N N . ALA A 1 88 ? 10.984 1.511 -22.328 1 90.56 88 ALA A N 1
ATOM 701 C CA . ALA A 1 88 ? 11.992 2.324 -23 1 90.56 88 ALA A CA 1
ATOM 702 C C . ALA A 1 88 ? 12.711 1.525 -24.078 1 90.56 88 ALA A C 1
ATOM 704 O O . ALA A 1 88 ? 12.969 2.041 -25.172 1 90.56 88 ALA A O 1
ATOM 705 N N . LEU A 1 89 ? 13 0.249 -23.766 1 91.19 89 LEU A N 1
ATOM 706 C CA . LEU A 1 89 ? 13.664 -0.625 -24.719 1 91.19 89 LEU A CA 1
ATOM 707 C C . LEU A 1 89 ? 12.773 -0.884 -25.922 1 91.19 89 LEU A C 1
ATOM 709 O O . LEU A 1 89 ? 13.234 -0.83 -27.062 1 91.19 89 LEU A O 1
ATOM 713 N N . GLN A 1 90 ? 11.523 -1.13 -25.656 1 88.19 90 GLN A N 1
ATOM 714 C CA . GLN A 1 90 ? 10.57 -1.374 -26.734 1 88.19 90 GLN A CA 1
ATOM 715 C C . GLN A 1 90 ? 10.406 -0.134 -27.609 1 88.19 90 GLN A C 1
ATOM 717 O O . GLN A 1 90 ? 10.328 -0.236 -28.828 1 88.19 90 GLN A O 1
ATOM 722 N N . TRP A 1 91 ? 10.273 0.945 -26.953 1 89.5 91 TRP A N 1
ATOM 723 C CA . TRP A 1 91 ? 10.148 2.211 -27.672 1 89.5 91 TRP A CA 1
ATOM 724 C C . TRP A 1 91 ? 11.375 2.471 -28.531 1 89.5 91 TRP A C 1
ATOM 726 O O . TRP A 1 91 ? 11.25 2.91 -29.688 1 89.5 91 TRP A O 1
ATOM 736 N N . ALA A 1 92 ? 12.578 2.162 -28.016 1 90.75 92 ALA A N 1
ATOM 737 C CA . ALA A 1 92 ? 13.82 2.338 -28.766 1 90.75 92 ALA A CA 1
ATOM 738 C C . ALA A 1 92 ? 13.859 1.444 -30 1 90.75 92 ALA A C 1
ATOM 740 O O . ALA A 1 92 ? 14.289 1.876 -31.062 1 90.75 92 ALA A O 1
ATOM 741 N N . LYS A 1 93 ? 13.406 0.303 -29.812 1 88.81 93 LYS A N 1
ATOM 742 C CA . LYS A 1 93 ? 13.414 -0.666 -30.906 1 88.81 93 LYS A CA 1
ATOM 743 C C . LYS A 1 93 ? 12.43 -0.264 -32 1 88.81 93 LYS A C 1
ATOM 745 O O . LYS A 1 93 ? 12.656 -0.543 -33.188 1 88.81 93 LYS A O 1
ATOM 750 N N . SER A 1 94 ? 11.383 0.373 -31.656 1 85 94 SER A N 1
ATOM 751 C CA . SER A 1 94 ? 10.328 0.711 -32.625 1 85 94 SER A CA 1
ATOM 752 C C . SER A 1 94 ? 10.656 1.996 -33.375 1 85 94 SER A C 1
ATOM 754 O O . SER A 1 94 ? 9.953 2.357 -34.312 1 85 94 SER A O 1
ATOM 756 N N . ASN A 1 95 ? 11.664 2.686 -32.938 1 78.81 95 ASN A N 1
ATOM 757 C CA . ASN A 1 95 ? 12.055 3.898 -33.656 1 78.81 95 ASN A CA 1
ATOM 758 C C . ASN A 1 95 ? 13.094 3.605 -34.719 1 78.81 95 ASN A C 1
ATOM 760 O O . ASN A 1 95 ? 14.289 3.551 -34.438 1 78.81 95 ASN A O 1
ATOM 764 N N . PRO A 1 96 ? 12.609 3.316 -35.875 1 68.25 96 PRO A N 1
ATOM 765 C CA . PRO A 1 96 ? 13.367 2.693 -36.969 1 68.25 96 PRO A CA 1
ATOM 766 C C . PRO A 1 96 ? 14.531 3.559 -37.469 1 68.25 96 PRO A C 1
ATOM 768 O O . PRO A 1 96 ? 15.586 3.033 -37.844 1 68.25 96 PRO A O 1
ATOM 771 N N . ASP A 1 97 ? 14.406 4.781 -37.406 1 76.94 97 ASP A N 1
ATOM 772 C CA . ASP A 1 97 ? 15.406 5.598 -38.094 1 76.94 97 ASP A CA 1
ATOM 773 C C . ASP A 1 97 ? 16.75 5.539 -37.406 1 76.94 97 ASP A C 1
ATOM 775 O O . ASP A 1 97 ? 17.797 5.73 -38.031 1 76.94 97 ASP A O 1
ATOM 779 N N . HIS A 1 98 ? 16.703 5.141 -36.156 1 73.44 98 HIS A N 1
ATOM 780 C CA . HIS A 1 98 ? 17.953 5.211 -35.406 1 73.44 98 HIS A CA 1
ATOM 781 C C . HIS A 1 98 ? 18.281 3.875 -34.75 1 73.44 98 HIS A C 1
ATOM 783 O O . HIS A 1 98 ? 19.234 3.777 -33.969 1 73.44 98 HIS A O 1
ATOM 789 N N . SER A 1 99 ? 17.5 2.863 -35.062 1 76 99 SER A N 1
ATOM 790 C CA . SER A 1 99 ? 17.656 1.641 -34.281 1 76 99 SER A CA 1
ATOM 791 C C . SER A 1 99 ? 18.094 0.474 -35.156 1 76 99 SER A C 1
ATOM 793 O O . SER A 1 99 ? 17.969 -0.688 -34.781 1 76 99 SER A O 1
ATOM 795 N N . LYS A 1 100 ? 18.641 0.835 -36.344 1 79.5 100 LYS A N 1
ATOM 796 C CA . LYS A 1 100 ? 19.078 -0.259 -37.219 1 79.5 100 LYS A CA 1
ATOM 797 C C . LYS A 1 100 ? 20.203 -1.062 -36.531 1 79.5 100 LYS A C 1
ATOM 799 O O . LYS A 1 100 ? 21.266 -0.529 -36.281 1 79.5 100 LYS A O 1
ATOM 804 N N . GLY A 1 101 ? 19.953 -2.26 -36.188 1 82 101 GLY A N 1
ATOM 805 C CA . GLY A 1 101 ? 20.922 -3.127 -35.562 1 82 101 GLY A CA 1
ATOM 806 C C . GLY A 1 101 ? 20.906 -3.045 -34.031 1 82 101 GLY A C 1
ATOM 807 O O . GLY A 1 101 ? 21.703 -3.697 -33.375 1 82 101 GLY A O 1
ATOM 808 N N . PHE A 1 102 ? 20.062 -2.205 -33.531 1 88.12 102 PHE A N 1
ATOM 809 C CA . PHE A 1 102 ? 19.984 -1.993 -32.094 1 88.12 102 PHE A CA 1
ATOM 810 C C . PHE A 1 102 ? 19.438 -3.234 -31.391 1 88.12 102 PHE A C 1
ATOM 812 O O . PHE A 1 102 ? 18.422 -3.789 -31.797 1 88.12 102 PHE A O 1
ATOM 819 N N . LYS A 1 103 ? 20.188 -3.68 -30.484 1 85.94 103 LYS A N 1
ATOM 820 C CA . LYS A 1 103 ? 19.75 -4.789 -29.641 1 85.94 103 LYS A CA 1
ATOM 821 C C . LYS A 1 103 ? 19.219 -4.285 -28.297 1 85.94 103 LYS A C 1
ATOM 823 O O . LYS A 1 103 ? 19.953 -3.648 -27.531 1 85.94 103 LYS A O 1
ATOM 828 N N . ALA A 1 104 ? 18 -4.504 -28.062 1 87 104 ALA A N 1
ATOM 829 C CA . ALA A 1 104 ? 17.328 -4.047 -26.844 1 87 104 ALA A CA 1
ATOM 830 C C . ALA A 1 104 ? 17.656 -4.957 -25.672 1 87 104 ALA A C 1
ATOM 832 O O . ALA A 1 104 ? 16.922 -5.902 -25.375 1 87 104 ALA A O 1
ATOM 833 N N . THR A 1 105 ? 18.719 -4.59 -24.953 1 88.62 105 THR A N 1
ATOM 834 C CA . THR A 1 105 ? 19.125 -5.398 -23.797 1 88.62 105 THR A CA 1
ATOM 835 C C . THR A 1 105 ? 18.953 -4.621 -22.5 1 88.62 105 THR A C 1
ATOM 837 O O . THR A 1 105 ? 19 -3.387 -22.5 1 88.62 105 THR A O 1
ATOM 840 N N . VAL A 1 106 ? 18.812 -5.367 -21.484 1 90.25 106 VAL A N 1
ATOM 841 C CA . VAL A 1 106 ? 18.672 -4.762 -20.156 1 90.25 106 VAL A CA 1
ATOM 842 C C . VAL A 1 106 ? 19.969 -4.031 -19.781 1 90.25 106 VAL A C 1
ATOM 844 O O . VAL A 1 106 ? 19.922 -2.969 -19.156 1 90.25 106 VAL A O 1
ATOM 847 N N . SER A 1 107 ? 21 -4.566 -20.203 1 90.06 107 SER A N 1
ATOM 848 C CA . SER A 1 107 ? 22.297 -3.943 -19.922 1 90.06 107 SER A CA 1
ATOM 849 C C . SER A 1 107 ? 22.391 -2.574 -20.594 1 90.06 107 SER A C 1
ATOM 851 O O . SER A 1 107 ? 22.922 -1.631 -20 1 90.06 107 SER A O 1
ATOM 853 N N . TRP A 1 108 ? 21.984 -2.502 -21.797 1 90.38 108 TRP A N 1
ATOM 854 C CA . TRP A 1 108 ? 21.969 -1.206 -22.469 1 90.38 108 TRP A CA 1
ATOM 855 C C . TRP A 1 108 ? 21.125 -0.204 -21.688 1 90.38 108 TRP A C 1
ATOM 857 O O . TRP A 1 108 ? 21.531 0.949 -21.516 1 90.38 108 TRP A O 1
ATOM 867 N N . CYS A 1 109 ? 19.969 -0.635 -21.234 1 92.56 109 CYS A N 1
ATOM 868 C CA . CYS A 1 109 ? 19.062 0.252 -20.516 1 92.56 109 CYS A CA 1
ATOM 869 C C . CYS A 1 109 ? 19.703 0.78 -19.234 1 92.56 109 CYS A C 1
ATOM 871 O O . CYS A 1 109 ? 19.609 1.969 -18.938 1 92.56 109 CYS A O 1
ATOM 873 N N . THR A 1 110 ? 20.375 -0.121 -18.594 1 92.06 110 THR A N 1
ATOM 874 C CA . THR A 1 110 ? 21.031 0.269 -17.359 1 92.06 110 THR A CA 1
ATOM 875 C C . THR A 1 110 ? 22.078 1.356 -17.609 1 92.06 110 THR A C 1
ATOM 877 O O . THR A 1 110 ? 22.141 2.346 -16.875 1 92.06 110 THR A O 1
ATOM 880 N N . ARG A 1 111 ? 22.844 1.188 -18.688 1 90.69 111 ARG A N 1
ATOM 881 C CA . ARG A 1 111 ? 23.875 2.164 -19.031 1 90.69 111 ARG A CA 1
ATOM 882 C C . ARG A 1 111 ? 23.25 3.461 -19.531 1 90.69 111 ARG A C 1
ATOM 884 O O . ARG A 1 111 ? 23.75 4.551 -19.234 1 90.69 111 ARG A O 1
ATOM 891 N N . PHE A 1 112 ? 22.219 3.311 -20.328 1 93.62 112 PHE A N 1
ATOM 892 C CA . PHE A 1 112 ? 21.484 4.461 -20.828 1 93.62 112 PHE A CA 1
ATOM 893 C C . PHE A 1 112 ? 20.984 5.328 -19.672 1 93.62 112 PHE A C 1
ATOM 895 O O . PHE A 1 112 ? 21.141 6.551 -19.703 1 93.62 112 PHE A O 1
ATOM 902 N N . LEU A 1 113 ? 20.422 4.68 -18.641 1 95.06 113 LEU A N 1
ATOM 903 C CA . LEU A 1 113 ? 19.906 5.406 -17.484 1 95.06 113 LEU A CA 1
ATOM 904 C C . LEU A 1 113 ? 21.016 6.156 -16.766 1 95.06 113 LEU A C 1
ATOM 906 O O . LEU A 1 113 ? 20.844 7.32 -16.391 1 95.06 113 LEU A O 1
ATOM 910 N N . GLU A 1 114 ? 22.078 5.496 -16.609 1 92.06 114 GLU A N 1
ATOM 911 C CA . GLU A 1 114 ? 23.219 6.109 -15.922 1 92.06 114 GLU A CA 1
ATOM 912 C C . GLU A 1 114 ? 23.734 7.316 -16.703 1 92.06 114 GLU A C 1
ATOM 914 O O . GLU A 1 114 ? 24.016 8.367 -16.109 1 92.06 114 GLU A O 1
ATOM 919 N N . ARG A 1 115 ? 23.859 7.207 -18 1 91.25 115 ARG A N 1
ATOM 920 C CA . ARG A 1 115 ? 24.422 8.266 -18.844 1 91.25 115 ARG A CA 1
ATOM 921 C C . ARG A 1 115 ? 23.5 9.484 -18.859 1 91.25 115 ARG A C 1
ATOM 923 O O . ARG A 1 115 ? 23.969 10.617 -18.984 1 91.25 115 ARG A O 1
ATOM 930 N N . HIS A 1 116 ? 22.297 9.266 -18.703 1 94.44 116 HIS A N 1
ATOM 931 C CA . HIS A 1 116 ? 21.344 10.367 -18.828 1 94.44 116 HIS A CA 1
ATOM 932 C C . HIS A 1 116 ? 20.797 10.766 -17.453 1 94.44 116 HIS A C 1
ATOM 934 O O . HIS A 1 116 ? 19.781 11.469 -17.375 1 94.44 116 HIS A O 1
ATOM 940 N N . ASN A 1 117 ? 21.344 10.289 -16.406 1 94.75 117 ASN A N 1
ATOM 941 C CA . ASN A 1 117 ? 21 10.641 -15.031 1 94.75 117 ASN A CA 1
ATOM 942 C C . ASN A 1 117 ? 19.562 10.266 -14.695 1 94.75 117 ASN A C 1
ATOM 944 O O . ASN A 1 117 ? 18.828 11.07 -14.117 1 94.75 117 ASN A O 1
ATOM 948 N N . LEU A 1 118 ? 19.203 9.148 -15.258 1 95.56 118 LEU A N 1
ATOM 949 C CA . LEU A 1 118 ? 17.906 8.562 -14.953 1 95.56 118 LEU A CA 1
ATOM 950 C C . LEU A 1 118 ? 18.062 7.348 -14.039 1 95.56 118 LEU A C 1
ATOM 952 O O . LEU A 1 118 ? 19.078 6.656 -14.086 1 95.56 118 LEU A O 1
ATOM 956 N N . VAL A 1 119 ? 17.156 7.156 -13.109 1 94.94 119 VAL A N 1
ATOM 957 C CA . VAL A 1 119 ? 17.203 6.023 -12.195 1 94.94 119 VAL A CA 1
ATOM 958 C C . VAL A 1 119 ? 15.797 5.492 -11.945 1 94.94 119 VAL A C 1
ATOM 960 O O . VAL A 1 119 ? 14.812 6.195 -12.172 1 94.94 119 VAL A O 1
ATOM 963 N N . LEU A 1 120 ? 15.766 4.242 -11.594 1 92.62 120 LEU A N 1
ATOM 964 C CA . LEU A 1 120 ? 14.492 3.658 -11.172 1 92.62 120 LEU A CA 1
ATOM 965 C C . LEU A 1 120 ? 14.102 4.172 -9.789 1 92.62 120 LEU A C 1
ATOM 967 O O . LEU A 1 120 ? 14.867 4.039 -8.828 1 92.62 120 LEU A O 1
ATOM 971 N N . ARG A 1 121 ? 12.945 4.879 -9.742 1 92.75 121 ARG A N 1
ATOM 972 C CA . ARG A 1 121 ? 12.5 5.484 -8.492 1 92.75 121 ARG A CA 1
ATOM 973 C C . ARG A 1 121 ? 11.133 4.953 -8.086 1 92.75 121 ARG A C 1
ATOM 975 O O . ARG A 1 121 ? 10.336 4.551 -8.93 1 92.75 121 ARG A O 1
ATOM 982 N N . GLN A 1 122 ? 10.898 4.891 -6.801 1 90.69 122 GLN A N 1
ATOM 983 C CA . GLN A 1 122 ? 9.586 4.543 -6.266 1 90.69 122 GLN A CA 1
ATOM 984 C C . GLN A 1 122 ? 8.633 5.734 -6.328 1 90.69 122 GLN A C 1
ATOM 986 O O . GLN A 1 122 ? 9.023 6.867 -6.047 1 90.69 122 GLN A O 1
ATOM 991 N N . LYS A 1 123 ? 7.496 5.453 -6.656 1 91 123 LYS A N 1
ATOM 992 C CA . LYS A 1 123 ? 6.5 6.52 -6.676 1 91 123 LYS A CA 1
ATOM 993 C C . LYS A 1 123 ? 6.301 7.109 -5.281 1 91 123 LYS A C 1
ATOM 995 O O . LYS A 1 123 ? 6.34 6.387 -4.285 1 91 123 LYS A O 1
ATOM 1000 N N . THR A 1 124 ? 6.102 8.414 -5.262 1 84.62 124 THR A N 1
ATOM 1001 C CA . THR A 1 124 ? 5.879 9.062 -3.979 1 84.62 124 THR A CA 1
ATOM 1002 C C . THR A 1 124 ? 4.477 9.656 -3.908 1 84.62 124 THR A C 1
ATOM 1004 O O . THR A 1 124 ? 3.967 9.938 -2.822 1 84.62 124 THR A O 1
ATOM 1007 N N . LYS A 1 125 ? 3.861 9.82 -5.047 1 85.5 125 LYS A N 1
ATOM 1008 C CA . LYS A 1 125 ? 2.561 10.484 -5.078 1 85.5 125 LYS A CA 1
ATOM 1009 C C . LYS A 1 125 ? 1.729 10.008 -6.266 1 85.5 125 LYS A C 1
ATOM 1011 O O . LYS A 1 125 ? 2.26 9.797 -7.359 1 85.5 125 LYS A O 1
ATOM 1016 N N . ILE A 1 126 ? 0.49 9.828 -5.977 1 88.44 126 ILE A N 1
ATOM 1017 C CA . ILE A 1 126 ? -0.473 9.547 -7.035 1 88.44 126 ILE A CA 1
ATOM 1018 C C . ILE A 1 126 ? -1.486 10.688 -7.129 1 88.44 126 ILE A C 1
ATOM 1020 O O . ILE A 1 126 ? -1.921 11.219 -6.105 1 88.44 126 ILE A O 1
ATOM 1024 N N . ALA A 1 127 ? -1.8 11.109 -8.391 1 86.81 127 ALA A N 1
ATOM 1025 C CA . ALA A 1 127 ? -2.74 12.219 -8.547 1 86.81 127 ALA A CA 1
ATOM 1026 C C . ALA A 1 127 ? -3.508 12.109 -9.859 1 86.81 127 ALA A C 1
ATOM 1028 O O . ALA A 1 127 ? -3.025 11.508 -10.82 1 86.81 127 ALA A O 1
ATOM 1029 N N . GLN A 1 128 ? -4.664 12.727 -9.828 1 86.19 128 GLN A N 1
ATOM 1030 C CA . GLN A 1 128 ? -5.465 12.773 -11.055 1 86.19 128 GLN A CA 1
ATOM 1031 C C . GLN A 1 128 ? -5.023 13.922 -11.961 1 86.19 128 GLN A C 1
ATOM 1033 O O . GLN A 1 128 ? -5.184 13.852 -13.18 1 86.19 128 GLN A O 1
ATOM 1038 N N . LYS A 1 129 ? -4.59 14.953 -11.32 1 85.5 129 LYS A N 1
ATOM 1039 C CA . LYS A 1 129 ? -4.137 16.141 -12.047 1 85.5 129 LYS A CA 1
ATOM 1040 C C . LYS A 1 129 ? -2.68 16.453 -11.734 1 85.5 129 LYS A C 1
ATOM 1042 O O . LYS A 1 129 ? -2.205 16.188 -10.625 1 85.5 129 LYS A O 1
ATOM 1047 N N . LEU A 1 130 ? -2.055 17.031 -12.695 1 84.44 130 LEU A N 1
ATOM 1048 C CA . LEU A 1 130 ? -0.671 17.453 -12.5 1 84.44 130 LEU A CA 1
ATOM 1049 C C . LEU A 1 130 ? -0.604 18.766 -11.711 1 84.44 130 LEU A C 1
ATOM 1051 O O . LEU A 1 130 ? -1.536 19.562 -11.766 1 84.44 130 LEU A O 1
ATOM 1055 N N . PRO A 1 131 ? 0.467 18.938 -11.055 1 78.06 131 PRO A N 1
ATOM 1056 C CA . PRO A 1 131 ? 0.626 20.156 -10.25 1 78.06 131 PRO A CA 1
ATOM 1057 C C . PRO A 1 131 ? 0.452 21.438 -11.07 1 78.06 131 PRO A C 1
ATOM 1059 O O . PRO A 1 131 ? -0.161 22.391 -10.602 1 78.06 131 PRO A O 1
ATOM 1062 N N . ALA A 1 132 ? 0.933 21.375 -12.281 1 80.62 132 ALA A N 1
ATOM 1063 C CA . ALA A 1 132 ? 0.85 22.562 -13.125 1 80.62 132 ALA A CA 1
ATOM 1064 C C . ALA A 1 132 ? -0.603 22.938 -13.414 1 80.62 132 ALA A C 1
ATOM 1066 O O . ALA A 1 132 ? -0.942 24.109 -13.523 1 80.62 132 ALA A O 1
ATOM 1067 N N . ASP A 1 133 ? -1.439 21.922 -13.43 1 83 133 ASP A N 1
ATOM 1068 C CA . ASP A 1 133 ? -2.854 22.141 -13.727 1 83 133 ASP A CA 1
ATOM 1069 C C . ASP A 1 133 ? -3.59 22.703 -12.516 1 83 133 ASP A C 1
ATOM 1071 O O . ASP A 1 133 ? -4.711 23.188 -12.641 1 83 133 ASP A O 1
ATOM 1075 N N . LEU A 1 134 ? -2.883 22.656 -11.414 1 85.56 134 LEU A N 1
ATOM 1076 C CA . LEU A 1 134 ? -3.562 23.016 -10.172 1 85.56 134 LEU A CA 1
ATOM 1077 C C . LEU A 1 134 ? -3.131 24.391 -9.695 1 85.56 134 LEU A C 1
ATOM 1079 O O . LEU A 1 134 ? -3.734 24.953 -8.773 1 85.56 134 LEU A O 1
ATOM 1083 N N . ASP A 1 135 ? -2.209 25.031 -10.344 1 85.12 135 ASP A N 1
ATOM 1084 C CA . ASP A 1 135 ? -1.621 26.281 -9.891 1 85.12 135 ASP A CA 1
ATOM 1085 C C . ASP A 1 135 ? -2.678 27.391 -9.805 1 85.12 135 ASP A C 1
ATOM 1087 O O . ASP A 1 135 ? -2.701 28.156 -8.836 1 85.12 135 ASP A O 1
ATOM 1091 N N . GLY A 1 136 ? -3.477 27.375 -10.797 1 86.88 136 GLY A N 1
ATOM 1092 C CA . GLY A 1 136 ? -4.531 28.375 -10.789 1 86.88 136 GLY A CA 1
ATOM 1093 C C . GLY A 1 136 ? -5.484 28.234 -9.617 1 86.88 136 GLY A C 1
ATOM 1094 O O . GLY A 1 136 ? -5.844 29.219 -8.969 1 86.88 136 GLY A O 1
ATOM 1095 N N . LYS A 1 137 ? -5.781 27.031 -9.367 1 87.88 137 LYS A N 1
ATOM 1096 C CA . LYS A 1 137 ? -6.707 26.75 -8.273 1 87.88 137 LYS A CA 1
ATOM 1097 C C . LYS A 1 137 ? -6.074 27.062 -6.922 1 87.88 137 LYS A C 1
ATOM 1099 O O . LYS A 1 137 ? -6.75 27.547 -6.008 1 87.88 137 LYS A O 1
ATOM 1104 N N . VAL A 1 138 ? -4.828 26.812 -6.797 1 89.38 138 VAL A N 1
ATOM 1105 C CA . VAL A 1 138 ? -4.109 27.109 -5.562 1 89.38 138 VAL A CA 1
ATOM 1106 C C . VAL A 1 138 ? -4.113 28.609 -5.305 1 89.38 138 VAL A C 1
ATOM 1108 O O . VAL A 1 138 ? -4.398 29.047 -4.188 1 89.38 138 VAL A O 1
ATOM 1111 N N . SER A 1 139 ? -3.869 29.359 -6.367 1 89.94 139 SER A N 1
ATOM 1112 C CA . SER A 1 139 ? -3.834 30.812 -6.246 1 89.94 139 SER A CA 1
ATOM 1113 C C . SER A 1 139 ? -5.195 31.375 -5.84 1 89.94 139 SER A C 1
ATOM 1115 O O . SER A 1 139 ? -5.277 32.281 -5.008 1 89.94 139 SER A O 1
ATOM 1117 N N . LEU A 1 140 ? -6.18 30.797 -6.414 1 91.19 140 LEU A N 1
ATOM 1118 C CA . LEU A 1 140 ? -7.531 31.234 -6.098 1 91.19 140 LEU A CA 1
ATOM 1119 C C . LEU A 1 140 ? -7.879 30.922 -4.645 1 91.19 140 LEU A C 1
ATOM 1121 O O . LEU A 1 140 ? -8.492 31.75 -3.959 1 91.19 140 LEU A O 1
ATOM 1125 N N . PHE A 1 141 ? -7.508 29.828 -4.199 1 93.75 141 PHE A N 1
ATOM 1126 C CA . PHE A 1 141 ? -7.754 29.438 -2.818 1 93.75 141 PHE A CA 1
ATOM 1127 C C . PHE A 1 141 ? -7.023 30.375 -1.854 1 93.75 141 PHE A C 1
ATOM 1129 O O . PHE A 1 141 ? -7.609 30.859 -0.886 1 93.75 141 PHE A O 1
ATOM 1136 N N . HIS A 1 142 ? -5.77 30.609 -2.143 1 92.06 142 HIS A N 1
ATOM 1137 C CA . HIS A 1 142 ? -4.977 31.5 -1.303 1 92.06 142 HIS A CA 1
ATOM 1138 C C . HIS A 1 142 ? -5.566 32.906 -1.28 1 92.06 142 HIS A C 1
ATOM 1140 O O . HIS A 1 142 ? -5.617 33.562 -0.227 1 92.06 142 HIS A O 1
ATOM 1146 N N . ARG A 1 143 ? -5.977 33.375 -2.406 1 91.75 143 ARG A N 1
ATOM 1147 C CA . ARG A 1 143 ? -6.59 34.688 -2.488 1 91.75 143 ARG A CA 1
ATOM 1148 C C . ARG A 1 143 ? -7.84 34.75 -1.621 1 91.75 143 ARG A C 1
ATOM 1150 O O . ARG A 1 143 ? -8.07 35.781 -0.944 1 91.75 143 ARG A O 1
ATOM 1157 N N . TYR A 1 144 ? -8.594 33.75 -1.658 1 94.75 144 TYR A N 1
ATOM 1158 C CA . TYR A 1 144 ? -9.805 33.688 -0.843 1 94.75 144 TYR A CA 1
ATOM 1159 C C . TYR A 1 144 ? -9.461 33.75 0.641 1 94.75 144 TYR A C 1
ATOM 1161 O O . TYR A 1 144 ? -10.07 34.531 1.394 1 94.75 144 TYR A O 1
ATOM 1169 N N . VAL A 1 145 ? -8.531 33 1.053 1 94.31 145 VAL A N 1
ATOM 1170 C CA . VAL A 1 145 ? -8.125 32.938 2.455 1 94.31 145 VAL A CA 1
ATOM 1171 C C . VAL A 1 145 ? -7.594 34.312 2.891 1 94.31 145 VAL A C 1
ATOM 1173 O O . VAL A 1 145 ? -7.957 34.812 3.957 1 94.31 145 VAL A O 1
ATOM 1176 N N . ILE A 1 146 ? -6.797 34.875 2.043 1 92.69 146 ILE A N 1
ATOM 1177 C CA . ILE A 1 146 ? -6.215 36.188 2.35 1 92.69 146 ILE A CA 1
ATOM 1178 C C . ILE A 1 146 ? -7.32 37.25 2.459 1 92.69 146 ILE A C 1
ATOM 1180 O O . ILE A 1 146 ? -7.309 38.062 3.371 1 92.69 146 ILE A O 1
ATOM 1184 N N . GLN A 1 147 ? -8.227 37.156 1.555 1 94.44 147 GLN A N 1
ATOM 1185 C CA . GLN A 1 147 ? -9.336 38.125 1.57 1 94.44 147 GLN A CA 1
ATOM 1186 C C . GLN A 1 147 ? -10.156 37.969 2.852 1 94.44 147 GLN A C 1
ATOM 1188 O O . GLN A 1 147 ? -10.531 38.969 3.459 1 94.44 147 GLN A O 1
ATOM 1193 N N . GLN A 1 148 ? -10.461 36.812 3.281 1 95.44 148 GLN A N 1
ATOM 1194 C CA . GLN A 1 148 ? -11.211 36.594 4.512 1 95.44 148 GLN A CA 1
ATOM 1195 C C . GLN A 1 148 ? -10.438 37.094 5.727 1 95.44 148 GLN A C 1
ATOM 1197 O O . GLN A 1 148 ? -11.016 37.656 6.648 1 95.44 148 GLN A O 1
ATOM 1202 N N . ARG A 1 149 ? -9.18 36.875 5.742 1 94.69 149 ARG A N 1
ATOM 1203 C CA . ARG A 1 149 ? -8.344 37.281 6.863 1 94.69 149 ARG A CA 1
ATOM 1204 C C . ARG A 1 149 ? -8.281 38.812 6.957 1 94.69 149 ARG A C 1
ATOM 1206 O O . ARG A 1 149 ? -8.32 39.375 8.055 1 94.69 149 ARG A O 1
ATOM 1213 N N . LYS A 1 150 ? -8.18 39.469 5.824 1 93.75 150 LYS A N 1
ATOM 1214 C CA . LYS A 1 150 ? -8.156 40.906 5.793 1 93.75 150 LYS A CA 1
ATOM 1215 C C . LYS A 1 150 ? -9.508 41.5 6.215 1 93.75 150 LYS A C 1
ATOM 1217 O O . LYS A 1 150 ? -9.562 42.5 6.938 1 93.75 150 LYS A O 1
ATOM 1222 N N . LYS A 1 151 ? -10.492 40.875 5.77 1 94.75 151 LYS A N 1
ATOM 1223 C CA . LYS A 1 151 ? -11.844 41.375 6.008 1 94.75 151 LYS A CA 1
ATOM 1224 C C . LYS A 1 151 ? -12.211 41.281 7.484 1 94.75 151 LYS A C 1
ATOM 1226 O O . LYS A 1 151 ? -12.805 42.188 8.047 1 94.75 151 LYS A O 1
ATOM 1231 N N . HIS A 1 152 ? -11.867 40.156 8.141 1 94.44 152 HIS A N 1
ATOM 1232 C CA . HIS A 1 152 ? -12.391 39.906 9.477 1 94.44 152 HIS A CA 1
ATOM 1233 C C . HIS A 1 152 ? -11.289 39.969 10.523 1 94.44 152 HIS A C 1
ATOM 1235 O O . HIS A 1 152 ? -11.57 40.031 11.719 1 94.44 152 HIS A O 1
ATOM 1241 N N . GLY A 1 153 ? -10.016 39.969 10.086 1 92.88 153 GLY A N 1
ATOM 1242 C CA . GLY A 1 153 ? -8.914 40.094 11.016 1 92.88 153 GLY A CA 1
ATOM 1243 C C . GLY A 1 153 ? -8.82 38.969 12.008 1 92.88 153 GLY A C 1
ATOM 1244 O O . GLY A 1 153 ? -8.703 39.188 13.211 1 92.88 153 GLY A O 1
ATOM 1245 N N . TYR A 1 154 ? -8.867 37.719 11.555 1 94.12 154 TYR A N 1
ATOM 1246 C CA . TYR A 1 154 ? -8.805 36.562 12.414 1 94.12 154 TYR A CA 1
ATOM 1247 C C . TYR A 1 154 ? -7.469 36.469 13.148 1 94.12 154 TYR A C 1
ATOM 1249 O O . TYR A 1 154 ? -6.41 36.625 12.531 1 94.12 154 TYR A O 1
ATOM 1257 N N . ALA A 1 155 ? -7.566 36.281 14.445 1 93.56 155 ALA A N 1
ATOM 1258 C CA . ALA A 1 155 ? -6.344 35.875 15.141 1 93.56 155 ALA A CA 1
ATOM 1259 C C . ALA A 1 155 ? -5.898 34.469 14.703 1 93.56 155 ALA A C 1
ATOM 1261 O O . ALA A 1 155 ? -6.695 33.688 14.172 1 93.56 155 ALA A O 1
ATOM 1262 N N . LEU A 1 156 ? -4.629 34.156 14.859 1 93.94 156 LEU A N 1
ATOM 1263 C CA . LEU A 1 156 ? -4.102 32.844 14.461 1 93.94 156 LEU A CA 1
ATOM 1264 C C . LEU A 1 156 ? -4.844 31.719 15.172 1 93.94 156 LEU A C 1
ATOM 1266 O O . LEU A 1 156 ? -5.02 30.641 14.617 1 93.94 156 LEU A O 1
ATOM 1270 N N . SER A 1 157 ? -5.363 31.953 16.359 1 93 157 SER A N 1
ATOM 1271 C CA . SER A 1 157 ? -6.102 30.969 17.125 1 93 157 SER A CA 1
ATOM 1272 C C . SER A 1 157 ? -7.5 30.75 16.562 1 93 157 SER A C 1
ATOM 1274 O O . SER A 1 157 ? -8.18 29.797 16.922 1 93 157 SER A O 1
ATOM 1276 N N . GLN A 1 158 ? -7.906 31.656 15.633 1 93.94 158 GLN A N 1
ATOM 1277 C CA . GLN A 1 158 ? -9.25 31.594 15.062 1 93.94 158 GLN A CA 1
ATOM 1278 C C . GLN A 1 158 ? -9.234 30.953 13.68 1 93.94 158 GLN A C 1
ATOM 1280 O O . GLN A 1 158 ? -10.281 30.75 13.062 1 93.94 158 GLN A O 1
ATOM 1285 N N . ILE A 1 159 ? -8.039 30.625 13.203 1 94.44 159 ILE A N 1
ATOM 1286 C CA . ILE A 1 159 ? -7.879 29.922 11.93 1 94.44 159 ILE A CA 1
ATOM 1287 C C . ILE A 1 159 ? -7.602 28.438 12.188 1 94.44 159 ILE A C 1
ATOM 1289 O O . ILE A 1 159 ? -6.559 28.094 12.742 1 94.44 159 ILE A O 1
ATOM 1293 N N . ARG A 1 160 ? -8.539 27.625 11.75 1 92.81 160 ARG A N 1
ATOM 1294 C CA . ARG A 1 160 ? -8.453 26.203 12.086 1 92.81 160 ARG A CA 1
ATOM 1295 C C . ARG A 1 160 ? -8.516 25.344 10.836 1 92.81 160 ARG A C 1
ATOM 1297 O O . ARG A 1 160 ? -9.172 25.703 9.859 1 92.81 160 ARG A O 1
ATOM 1304 N N . ASN A 1 161 ? -7.809 24.281 10.875 1 94.69 161 ASN A N 1
ATOM 1305 C CA . ASN A 1 161 ? -7.852 23.266 9.828 1 94.69 161 ASN A CA 1
ATOM 1306 C C . ASN A 1 161 ? -8.383 21.938 10.367 1 94.69 161 ASN A C 1
ATOM 1308 O O . ASN A 1 161 ? -8.016 21.5 11.461 1 94.69 161 ASN A O 1
ATOM 1312 N N . MET A 1 162 ? -9.328 21.391 9.648 1 94.38 162 MET A N 1
ATOM 1313 C CA . MET A 1 162 ? -9.883 20.094 10 1 94.38 162 MET A CA 1
ATOM 1314 C C . MET A 1 162 ? -9.688 19.094 8.867 1 94.38 162 MET A C 1
ATOM 1316 O O . MET A 1 162 ? -9.875 19.422 7.699 1 94.38 162 MET A O 1
ATOM 1320 N N . ASP A 1 163 ? -9.312 17.844 9.164 1 92.75 163 ASP A N 1
ATOM 1321 C CA . ASP A 1 163 ? -9.141 16.781 8.18 1 92.75 163 ASP A CA 1
ATOM 1322 C C . ASP A 1 163 ? -9.539 15.43 8.758 1 92.75 163 ASP A C 1
ATOM 1324 O O . ASP A 1 163 ? -9.516 15.242 9.977 1 92.75 163 ASP A O 1
ATOM 1328 N N . GLU A 1 164 ? -10.031 14.617 7.895 1 93.06 164 GLU A N 1
ATOM 1329 C CA . GLU A 1 164 ? -10.367 13.234 8.234 1 93.06 164 GLU A CA 1
ATOM 1330 C C . GLU A 1 164 ? -9.352 12.258 7.629 1 93.06 164 GLU A C 1
ATOM 1332 O O . GLU A 1 164 ? -8.969 12.398 6.469 1 93.06 164 GLU A O 1
ATOM 1337 N N . THR A 1 165 ? -8.945 11.375 8.422 1 91.62 165 THR A N 1
ATOM 1338 C CA . THR A 1 165 ? -8 10.375 7.922 1 91.62 165 THR A CA 1
ATOM 1339 C C . THR A 1 165 ? -8.43 8.969 8.336 1 91.62 165 THR A C 1
ATOM 1341 O O . THR A 1 165 ? -8.781 8.742 9.492 1 91.62 165 THR A O 1
ATOM 1344 N N . PRO A 1 166 ? -8.445 8.078 7.395 1 91.88 166 PRO A N 1
ATOM 1345 C CA . PRO A 1 166 ? -8.727 6.688 7.75 1 91.88 166 PRO A CA 1
ATOM 1346 C C . PRO A 1 166 ? -7.551 6.004 8.445 1 91.88 166 PRO A C 1
ATOM 1348 O O . PRO A 1 166 ? -6.395 6.262 8.102 1 91.88 166 PRO A O 1
ATOM 1351 N N . MET A 1 167 ? -7.883 5.207 9.445 1 93.25 167 MET A N 1
ATOM 1352 C CA . MET A 1 167 ? -6.895 4.41 10.164 1 93.25 167 MET A CA 1
ATOM 1353 C C . MET A 1 167 ? -7.301 2.941 10.195 1 93.25 167 MET A C 1
ATOM 1355 O O . MET A 1 167 ? -8.469 2.619 10.406 1 93.25 167 MET A O 1
ATOM 1359 N N . ASN A 1 168 ? -6.273 2.119 10.008 1 94.19 168 ASN A N 1
ATOM 1360 C CA . ASN A 1 168 ? -6.547 0.689 10.117 1 94.19 168 ASN A CA 1
ATOM 1361 C C . ASN A 1 168 ? -6.387 0.193 11.547 1 94.19 168 ASN A C 1
ATOM 1363 O O . ASN A 1 168 ? -5.648 0.786 12.336 1 94.19 168 ASN A O 1
ATOM 1367 N N . PHE A 1 169 ? -7.078 -0.859 11.789 1 96.06 169 PHE A N 1
ATOM 1368 C CA . PHE A 1 169 ? -6.914 -1.477 13.102 1 96.06 169 PHE A CA 1
ATOM 1369 C C . PHE A 1 169 ? -5.496 -2.006 13.281 1 96.06 169 PHE A C 1
ATOM 1371 O O . PHE A 1 169 ? -4.926 -1.926 14.367 1 96.06 169 PHE A O 1
ATOM 1378 N N . ASP A 1 170 ? -4.988 -2.535 12.141 1 95.5 170 ASP A N 1
ATOM 1379 C CA . ASP A 1 170 ? -3.584 -2.926 12.086 1 95.5 170 ASP A CA 1
ATOM 1380 C C . ASP A 1 170 ? -2.756 -1.887 11.336 1 95.5 170 ASP A C 1
ATOM 1382 O O . ASP A 1 170 ? -2.785 -1.837 10.102 1 95.5 170 ASP A O 1
ATOM 1386 N N . MET A 1 171 ? -2.057 -1.111 12.086 1 93.75 171 MET A N 1
ATOM 1387 C CA . MET A 1 171 ? -1.182 -0.114 11.477 1 93.75 171 MET A CA 1
ATOM 1388 C C . MET A 1 171 ? 0.237 -0.653 11.32 1 93.75 171 MET A C 1
ATOM 1390 O O . MET A 1 171 ? 1.158 -0.186 11.992 1 93.75 171 MET A O 1
ATOM 1394 N N . VAL A 1 172 ? 0.383 -1.491 10.344 1 89.31 172 VAL A N 1
ATOM 1395 C CA . VAL A 1 172 ? 1.63 -2.23 10.188 1 89.31 172 VAL A CA 1
ATOM 1396 C C . VAL A 1 172 ? 2.668 -1.352 9.492 1 89.31 172 VAL A C 1
ATOM 1398 O O . VAL A 1 172 ? 2.379 -0.731 8.461 1 89.31 172 VAL A O 1
ATOM 1401 N N . GLY A 1 173 ? 3.852 -1.297 10.062 1 84.5 173 GLY A N 1
ATOM 1402 C CA . GLY A 1 173 ? 4.953 -0.616 9.398 1 84.5 173 GLY A CA 1
ATOM 1403 C C . GLY A 1 173 ? 5.531 -1.401 8.242 1 84.5 173 GLY A C 1
ATOM 1404 O O . GLY A 1 173 ? 5.324 -2.613 8.141 1 84.5 173 GLY A O 1
ATOM 1405 N N . ASN A 1 174 ? 6.305 -0.751 7.449 1 85.56 174 ASN A N 1
ATOM 1406 C CA . ASN A 1 174 ? 6.82 -1.404 6.246 1 85.56 174 ASN A CA 1
ATOM 1407 C C . ASN A 1 174 ? 8.258 -1.884 6.441 1 85.56 174 ASN A C 1
ATOM 1409 O O . ASN A 1 174 ? 8.75 -2.699 5.664 1 85.56 174 ASN A O 1
ATOM 1413 N N . LYS A 1 175 ? 8.891 -1.404 7.465 1 91 175 LYS A N 1
ATOM 1414 C CA . LYS A 1 175 ? 10.297 -1.752 7.645 1 91 175 LYS A CA 1
ATOM 1415 C C . LYS A 1 175 ? 10.555 -2.305 9.039 1 91 175 LYS A C 1
ATOM 1417 O O . LYS A 1 175 ? 9.875 -1.927 10 1 91 175 LYS A O 1
ATOM 1422 N N . THR A 1 176 ? 11.445 -3.182 9.148 1 94.44 176 THR A N 1
ATOM 1423 C CA . THR A 1 176 ? 11.859 -3.77 10.414 1 94.44 176 THR A CA 1
ATOM 1424 C C . THR A 1 176 ? 13.305 -4.246 10.344 1 94.44 176 THR A C 1
ATOM 1426 O O . THR A 1 176 ? 13.82 -4.523 9.258 1 94.44 176 THR A O 1
ATOM 1429 N N . VAL A 1 177 ? 13.961 -4.227 11.469 1 94.88 177 VAL A N 1
ATOM 1430 C CA . VAL A 1 177 ? 15.266 -4.859 11.578 1 94.88 177 VAL A CA 1
ATOM 1431 C C . VAL A 1 177 ? 15.125 -6.371 11.406 1 94.88 177 VAL A C 1
ATOM 1433 O O . VAL A 1 177 ? 14.234 -6.984 12.008 1 94.88 177 VAL A O 1
ATOM 1436 N N . ASN A 1 178 ? 15.922 -6.91 10.516 1 94.62 178 ASN A N 1
ATOM 1437 C CA . ASN A 1 178 ? 15.883 -8.336 10.211 1 94.62 178 ASN A CA 1
ATOM 1438 C C . ASN A 1 178 ? 17.25 -8.859 9.805 1 94.62 178 ASN A C 1
ATOM 1440 O O . ASN A 1 178 ? 18.109 -8.094 9.344 1 94.62 178 ASN A O 1
ATOM 1444 N N . PRO A 1 179 ? 17.469 -10.109 10.008 1 93.31 179 PRO A N 1
ATOM 1445 C CA . PRO A 1 179 ? 18.734 -10.688 9.562 1 93.31 179 PRO A CA 1
ATOM 1446 C C . PRO A 1 179 ? 18.969 -10.484 8.062 1 93.31 179 PRO A C 1
ATOM 1448 O O . PRO A 1 179 ? 18.047 -10.594 7.266 1 93.31 179 PRO A O 1
ATOM 1451 N N . LYS A 1 180 ? 20.219 -10.234 7.797 1 92.19 180 LYS A N 1
ATOM 1452 C CA . LYS A 1 180 ? 20.609 -10.039 6.406 1 92.19 180 LYS A CA 1
ATOM 1453 C C . LYS A 1 180 ? 20.438 -11.32 5.602 1 92.19 180 LYS A C 1
ATOM 1455 O O . LYS A 1 180 ? 20.781 -12.406 6.07 1 92.19 180 LYS A O 1
ATOM 1460 N N . GLY A 1 181 ? 19.875 -11.258 4.43 1 88.38 181 GLY A N 1
ATOM 1461 C CA . GLY A 1 181 ? 19.766 -12.398 3.541 1 88.38 181 GLY A CA 1
ATOM 1462 C C . GLY A 1 181 ? 18.484 -13.172 3.727 1 88.38 181 GLY A C 1
ATOM 1463 O O . GLY A 1 181 ? 18.234 -14.148 3.016 1 88.38 181 GLY A O 1
ATOM 1464 N N . ALA A 1 182 ? 17.734 -12.773 4.715 1 86.75 182 ALA A N 1
ATOM 1465 C CA . ALA A 1 182 ? 16.469 -13.461 4.91 1 86.75 182 ALA A CA 1
ATOM 1466 C C . ALA A 1 182 ? 15.586 -13.359 3.666 1 86.75 182 ALA A C 1
ATOM 1468 O O . ALA A 1 182 ? 15.508 -12.305 3.039 1 86.75 182 ALA A O 1
ATOM 1469 N N . LYS A 1 183 ? 14.961 -14.367 3.322 1 80.94 183 LYS A N 1
ATOM 1470 C CA . LYS A 1 183 ? 14.141 -14.398 2.117 1 80.94 183 LYS A CA 1
ATOM 1471 C C . LYS A 1 183 ? 12.766 -13.781 2.371 1 80.94 183 LYS A C 1
ATOM 1473 O O . LYS A 1 183 ? 12.211 -13.117 1.496 1 80.94 183 LYS A O 1
ATOM 1478 N N . THR A 1 184 ? 12.297 -14.102 3.535 1 83.81 184 THR A N 1
ATOM 1479 C CA . THR A 1 184 ? 10.977 -13.586 3.891 1 83.81 184 THR A CA 1
ATOM 1480 C C . THR A 1 184 ? 11.055 -12.734 5.152 1 83.81 184 THR A C 1
ATOM 1482 O O . THR A 1 184 ? 11.711 -13.109 6.125 1 83.81 184 THR A O 1
ATOM 1485 N N . VAL A 1 185 ? 10.562 -11.617 5.066 1 91.31 185 VAL A N 1
ATOM 1486 C CA . VAL A 1 185 ? 10.414 -10.742 6.223 1 91.31 185 VAL A CA 1
ATOM 1487 C C . VAL A 1 185 ? 8.938 -10.656 6.617 1 91.31 185 VAL A C 1
ATOM 1489 O O . VAL A 1 185 ? 8.188 -9.844 6.066 1 91.31 185 VAL A O 1
ATOM 1492 N N . LEU A 1 186 ? 8.523 -11.438 7.566 1 90.69 186 LEU A N 1
ATOM 1493 C CA . LEU A 1 186 ? 7.129 -11.586 7.965 1 90.69 186 LEU A CA 1
ATOM 1494 C C . LEU A 1 186 ? 6.801 -10.695 9.156 1 90.69 186 LEU A C 1
ATOM 1496 O O . LEU A 1 186 ? 7.586 -10.609 10.102 1 90.69 186 LEU A O 1
ATOM 1500 N N . ILE A 1 187 ? 5.699 -10.07 9.07 1 93.38 187 ILE A N 1
ATOM 1501 C CA . ILE A 1 187 ? 5.16 -9.328 10.211 1 93.38 187 ILE A CA 1
ATOM 1502 C C . ILE A 1 187 ? 3.811 -9.914 10.617 1 93.38 187 ILE A C 1
ATOM 1504 O O . ILE A 1 187 ? 2.922 -10.086 9.781 1 93.38 187 ILE A O 1
ATOM 1508 N N . LYS A 1 188 ? 3.725 -10.188 11.859 1 92.69 188 LYS A N 1
ATOM 1509 C CA . LYS A 1 188 ? 2.496 -10.742 12.422 1 92.69 188 LYS A CA 1
ATOM 1510 C C . LYS A 1 188 ? 1.478 -9.633 12.703 1 92.69 188 LYS A C 1
ATOM 1512 O O . LYS A 1 188 ? 1.827 -8.586 13.242 1 92.69 188 LYS A O 1
ATOM 1517 N N . THR A 1 189 ? 0.233 -9.836 12.234 1 94.44 189 THR A N 1
ATOM 1518 C CA . THR A 1 189 ? -0.851 -8.891 12.484 1 94.44 189 THR A CA 1
ATOM 1519 C C . THR A 1 189 ? -2.051 -9.602 13.102 1 94.44 189 THR A C 1
ATOM 1521 O O . THR A 1 189 ? -2.02 -10.82 13.32 1 94.44 189 THR A O 1
ATOM 1524 N N . THR A 1 190 ? -3.125 -8.867 13.445 1 94 190 THR A N 1
ATOM 1525 C CA . THR A 1 190 ? -4.336 -9.438 14.023 1 94 190 THR A CA 1
ATOM 1526 C C . THR A 1 190 ? -5.336 -9.805 12.93 1 94 190 THR A C 1
ATOM 1528 O O . THR A 1 190 ? -6.422 -10.305 13.211 1 94 190 THR A O 1
ATOM 1531 N N . GLY A 1 191 ? -4.973 -9.492 11.711 1 89.56 191 GLY A N 1
ATOM 1532 C CA . GLY A 1 191 ? -5.848 -9.812 10.594 1 89.56 191 GLY A CA 1
ATOM 1533 C C . GLY A 1 191 ? -6.82 -8.695 10.258 1 89.56 191 GLY A C 1
ATOM 1534 O O . GLY A 1 191 ? -7.77 -8.898 9.5 1 89.56 191 GLY A O 1
ATOM 1535 N N . HIS A 1 192 ? -6.625 -7.547 10.742 1 93.5 192 HIS A N 1
ATOM 1536 C CA . HIS A 1 192 ? -7.555 -6.438 10.555 1 93.5 192 HIS A CA 1
ATOM 1537 C C . HIS A 1 192 ? -6.895 -5.289 9.797 1 93.5 192 HIS A C 1
ATOM 1539 O O . HIS A 1 192 ? -7.113 -4.121 10.117 1 93.5 192 HIS A O 1
ATOM 1545 N N . GLU A 1 193 ? -6.023 -5.672 8.867 1 89.19 193 GLU A N 1
ATOM 1546 C CA . GLU A 1 193 ? -5.32 -4.672 8.07 1 89.19 193 GLU A CA 1
ATOM 1547 C C . GLU A 1 193 ? -6.254 -4.016 7.055 1 89.19 193 GLU A C 1
ATOM 1549 O O . GLU A 1 193 ? -5.941 -2.957 6.508 1 89.19 193 GLU A O 1
ATOM 1554 N N . LYS A 1 194 ? -7.418 -4.566 6.777 1 83.44 194 LYS A N 1
ATOM 1555 C CA . LYS A 1 194 ? -8.352 -4 5.809 1 83.44 194 LYS A CA 1
ATOM 1556 C C . LYS A 1 194 ? -9.555 -3.375 6.508 1 83.44 194 LYS A C 1
ATOM 1558 O O . LYS A 1 194 ? -10.469 -2.863 5.852 1 83.44 194 LYS A O 1
ATOM 1563 N N . SER A 1 195 ? -9.547 -3.465 7.824 1 91.12 195 SER A N 1
ATOM 1564 C CA . SER A 1 195 ? -10.578 -2.801 8.617 1 91.12 195 SER A CA 1
ATOM 1565 C C . SER A 1 195 ? -10.094 -1.44 9.117 1 91.12 195 SER A C 1
ATOM 1567 O O . SER A 1 195 ? -8.992 -1.322 9.648 1 91.12 195 SER A O 1
ATOM 1569 N N . SER A 1 196 ? -10.977 -0.492 8.852 1 94.25 196 SER A N 1
ATOM 1570 C CA . SER A 1 196 ? -10.5 0.85 9.18 1 94.25 196 SER A CA 1
ATOM 1571 C C . SER A 1 196 ? -11.547 1.634 9.961 1 94.25 196 SER A C 1
ATOM 1573 O O . SER A 1 196 ? -12.688 1.191 10.094 1 94.25 196 SER A O 1
ATOM 1575 N N . PHE A 1 197 ? -11.172 2.656 10.578 1 95.75 197 PHE A N 1
ATOM 1576 C CA . PHE A 1 197 ? -11.984 3.68 11.227 1 95.75 197 PHE A CA 1
ATOM 1577 C C . PHE A 1 197 ? -11.484 5.074 10.875 1 95.75 197 PHE A C 1
ATOM 1579 O O . PHE A 1 197 ? -10.414 5.219 10.273 1 95.75 197 PHE A O 1
ATOM 1586 N N . THR A 1 198 ? -12.297 6.07 11.172 1 96.62 198 THR A N 1
ATOM 1587 C CA . THR A 1 198 ? -11.945 7.422 10.75 1 96.62 198 THR A CA 1
ATOM 1588 C C . THR A 1 198 ? -11.531 8.273 11.945 1 96.62 198 THR A C 1
ATOM 1590 O O . THR A 1 198 ? -12.172 8.219 13 1 96.62 198 THR A O 1
ATOM 1593 N N . VAL A 1 199 ? -10.477 8.969 11.797 1 96.44 199 VAL A N 1
ATOM 1594 C CA . VAL A 1 199 ? -10.023 9.93 12.797 1 96.44 199 VAL A CA 1
ATOM 1595 C C . VAL A 1 199 ? -10.148 11.344 12.25 1 96.44 199 VAL A C 1
ATOM 1597 O O . VAL A 1 199 ? -9.703 11.633 11.133 1 96.44 199 VAL A O 1
ATOM 1600 N N . VAL A 1 200 ? -10.758 12.164 12.992 1 96 200 VAL A N 1
ATOM 1601 C CA . VAL A 1 200 ? -10.914 13.578 12.633 1 96 200 VAL A CA 1
ATOM 1602 C C . VAL A 1 200 ? -9.984 14.43 13.5 1 96 200 VAL A C 1
ATOM 1604 O O . VAL A 1 200 ? -10.094 14.422 14.727 1 96 200 VAL A O 1
ATOM 1607 N N . LEU A 1 201 ? -9.133 15.117 12.875 1 95.19 201 LEU A N 1
ATOM 1608 C CA . LEU A 1 201 ? -8.18 15.977 13.57 1 95.19 201 LEU A CA 1
ATOM 1609 C C . LEU A 1 201 ? -8.383 17.438 13.188 1 95.19 201 LEU A C 1
ATOM 1611 O O . LEU A 1 201 ? -8.789 17.75 12.062 1 95.19 201 LEU A O 1
ATOM 1615 N N . ALA A 1 202 ? -8.141 18.266 14.141 1 94.62 202 ALA A N 1
ATOM 1616 C CA . ALA A 1 202 ? -8.234 19.703 13.891 1 94.62 202 ALA A CA 1
ATOM 1617 C C . ALA A 1 202 ? -7.195 20.469 14.719 1 94.62 202 ALA A C 1
ATOM 1619 O O . ALA A 1 202 ? -6.84 20.047 15.82 1 94.62 202 ALA A O 1
ATOM 1620 N N . CYS A 1 203 ? -6.723 21.484 14.164 1 94.06 203 CYS A N 1
ATOM 1621 C CA . CYS A 1 203 ? -5.723 22.328 14.828 1 94.06 203 CYS A CA 1
ATOM 1622 C C . CYS A 1 203 ? -5.848 23.781 14.383 1 94.06 203 CYS A C 1
ATOM 1624 O O . CYS A 1 203 ? -6.578 24.078 13.438 1 94.06 203 CYS A O 1
ATOM 1626 N N . THR A 1 204 ? -5.176 24.625 15.125 1 93.69 204 THR A N 1
ATOM 1627 C CA . THR A 1 204 ? -5.219 26.047 14.836 1 93.69 204 THR A CA 1
ATOM 1628 C C . THR A 1 204 ? -3.869 26.547 14.32 1 93.69 204 THR A C 1
ATOM 1630 O O . THR A 1 204 ? -2.846 25.891 14.523 1 93.69 204 THR A O 1
ATOM 1633 N N . ALA A 1 205 ? -3.887 27.656 13.719 1 93.94 205 ALA A N 1
ATOM 1634 C CA . ALA A 1 205 ? -2.691 28.219 13.094 1 93.94 205 ALA A CA 1
ATOM 1635 C C . ALA A 1 205 ? -1.66 28.609 14.148 1 93.94 205 ALA A C 1
ATOM 1637 O O . ALA A 1 205 ? -0.482 28.797 13.828 1 93.94 205 ALA A O 1
ATOM 1638 N N . ASP A 1 206 ? -2.07 28.797 15.359 1 94.5 206 ASP A N 1
ATOM 1639 C CA . ASP A 1 206 ? -1.125 29.156 16.422 1 94.5 206 ASP A CA 1
ATOM 1640 C C . ASP A 1 206 ? -0.505 27.906 17.031 1 94.5 206 ASP A C 1
ATOM 1642 O O . ASP A 1 206 ? 0.295 28 17.969 1 94.5 206 ASP A O 1
ATOM 1646 N N . GLY A 1 207 ? -0.983 26.734 16.594 1 93.06 207 GLY A N 1
ATOM 1647 C CA . GLY A 1 207 ? -0.329 25.516 17.031 1 93.06 207 GLY A CA 1
ATOM 1648 C C . GLY A 1 207 ? -1.165 24.703 18 1 93.06 207 GLY A C 1
ATOM 1649 O O . GLY A 1 207 ? -0.786 23.594 18.375 1 93.06 207 GLY A O 1
ATOM 1650 N N . ALA A 1 208 ? -2.285 25.25 18.422 1 93.38 208 ALA A N 1
ATOM 1651 C CA . ALA A 1 208 ? -3.158 24.516 19.328 1 93.38 208 ALA A CA 1
ATOM 1652 C C . ALA A 1 208 ? -3.861 23.375 18.594 1 93.38 208 ALA A C 1
ATOM 1654 O O . ALA A 1 208 ? -4.09 23.453 17.391 1 93.38 208 ALA A O 1
ATOM 1655 N N . LYS A 1 209 ? -4.125 22.328 19.359 1 93.81 209 LYS A N 1
ATOM 1656 C CA . LYS A 1 209 ? -4.789 21.141 18.812 1 93.81 209 LYS A CA 1
ATOM 1657 C C . LYS A 1 209 ? -6.121 20.891 19.516 1 93.81 209 LYS A C 1
ATOM 1659 O O . LYS A 1 209 ? -6.23 21.062 20.734 1 93.81 209 LYS A O 1
ATOM 1664 N N . LEU A 1 210 ? -7.047 20.547 18.734 1 93.88 210 LEU A N 1
ATOM 1665 C CA . LEU A 1 210 ? -8.344 20.203 19.312 1 93.88 210 LEU A CA 1
ATOM 1666 C C . LEU A 1 210 ? -8.438 18.719 19.609 1 93.88 210 LEU A C 1
ATOM 1668 O O . LEU A 1 210 ? -7.68 17.922 19.047 1 93.88 210 LEU A O 1
ATOM 1672 N N . ARG A 1 211 ? -9.391 18.438 20.422 1 94.69 211 ARG A N 1
ATOM 1673 C CA . ARG A 1 211 ? -9.664 17.047 20.766 1 94.69 211 ARG A CA 1
ATOM 1674 C C . ARG A 1 211 ? -10.039 16.234 19.516 1 94.69 211 ARG A C 1
ATOM 1676 O O . ARG A 1 211 ? -10.898 16.656 18.734 1 94.69 211 ARG A O 1
ATOM 1683 N N . PRO A 1 212 ? -9.391 15.055 19.328 1 96.5 212 PRO A N 1
ATOM 1684 C CA . PRO A 1 212 ? -9.742 14.258 18.141 1 96.5 212 PRO A CA 1
ATOM 1685 C C . PRO A 1 212 ? -11.133 13.633 18.25 1 96.5 212 PRO A C 1
ATOM 1687 O O . PRO A 1 212 ? -11.625 13.391 19.344 1 96.5 212 PRO A O 1
ATOM 1690 N N . MET A 1 213 ? -11.695 13.461 17.125 1 97.38 213 MET A N 1
ATOM 1691 C CA . MET A 1 213 ? -12.914 12.664 17.016 1 97.38 213 MET A CA 1
ATOM 1692 C C . MET A 1 213 ? -12.641 11.352 16.297 1 97.38 213 MET A C 1
ATOM 1694 O O . MET A 1 213 ? -11.906 11.32 15.305 1 97.38 213 MET A O 1
ATOM 1698 N N . ILE A 1 214 ? -13.188 10.289 16.797 1 98.06 214 ILE A N 1
ATOM 1699 C CA . ILE A 1 214 ? -13.023 8.977 16.188 1 98.06 214 ILE A CA 1
ATOM 1700 C C . ILE A 1 214 ? -14.391 8.406 15.797 1 98.06 214 ILE A C 1
ATOM 1702 O O . ILE A 1 214 ? -15.328 8.438 16.594 1 98.06 214 ILE A O 1
ATOM 1706 N N . ILE A 1 215 ? -14.469 7.918 14.578 1 98.12 215 ILE A N 1
ATOM 1707 C CA . ILE A 1 215 ? -15.711 7.332 14.078 1 98.12 215 ILE A CA 1
ATOM 1708 C C . ILE A 1 215 ? -15.492 5.848 13.789 1 98.12 215 ILE A C 1
ATOM 1710 O O . ILE A 1 215 ? -14.781 5.488 12.844 1 98.12 215 ILE A O 1
ATOM 1714 N N . PHE A 1 216 ? -16.156 5.008 14.523 1 97.56 216 PHE A N 1
ATOM 1715 C CA . PHE A 1 216 ? -16.047 3.57 14.312 1 97.56 216 PHE A CA 1
ATOM 1716 C C . PHE A 1 216 ? -17.219 3.07 13.469 1 97.56 216 PHE A C 1
ATOM 1718 O O . PHE A 1 216 ? -18.328 3.598 13.562 1 97.56 216 PHE A O 1
ATOM 1725 N N . LYS A 1 217 ? -16.953 2.066 12.672 1 96.19 217 LYS A N 1
ATOM 1726 C CA . LYS A 1 217 ? -17.984 1.424 11.867 1 96.19 217 LYS A CA 1
ATOM 1727 C C . LYS A 1 217 ? -18.812 0.45 12.703 1 96.19 217 LYS A C 1
ATOM 1729 O O . LYS A 1 217 ? -18.484 -0.735 12.789 1 96.19 217 LYS A O 1
ATOM 1734 N N . ARG A 1 218 ? -19.875 0.986 13.234 1 94.06 218 ARG A N 1
ATOM 1735 C CA . ARG A 1 218 ? -20.781 0.208 14.078 1 94.06 218 ARG A CA 1
ATOM 1736 C C . ARG A 1 218 ? -22.203 0.75 14.008 1 94.06 218 ARG A C 1
ATOM 1738 O O . ARG A 1 218 ? -22.406 1.934 13.734 1 94.06 218 ARG A O 1
ATOM 1745 N N . LYS A 1 219 ? -23.125 -0.087 14.375 1 93.31 219 LYS A N 1
ATOM 1746 C CA . LYS A 1 219 ? -24.516 0.32 14.414 1 93.31 219 LYS A CA 1
ATOM 1747 C C . LYS A 1 219 ? -24.859 0.986 15.75 1 93.31 219 LYS A C 1
ATOM 1749 O O . LYS A 1 219 ? -25.641 1.936 15.789 1 93.31 219 LYS A O 1
ATOM 1754 N N . THR A 1 220 ? -24.234 0.416 16.797 1 93.31 220 THR A N 1
ATOM 1755 C CA . THR A 1 220 ? -24.531 0.916 18.141 1 93.31 220 THR A CA 1
ATOM 1756 C C . THR A 1 220 ? -23.25 1.267 18.891 1 93.31 220 THR A C 1
ATOM 1758 O O . THR A 1 220 ? -22.188 0.737 18.578 1 93.31 220 THR A O 1
ATOM 1761 N N . MET A 1 221 ? -23.391 2.139 19.859 1 93.88 221 MET A N 1
ATOM 1762 C CA . MET A 1 221 ? -22.266 2.52 20.703 1 93.88 221 MET A CA 1
ATOM 1763 C C . MET A 1 221 ? -21.844 1.366 21.594 1 93.88 221 MET A C 1
ATOM 1765 O O . MET A 1 221 ? -22.688 0.747 22.25 1 93.88 221 MET A O 1
ATOM 1769 N N . PRO A 1 222 ? -20.625 1.076 21.562 1 92.06 222 PRO A N 1
ATOM 1770 C CA . PRO A 1 222 ? -20.156 0.002 22.438 1 92.06 222 PRO A CA 1
ATOM 1771 C C . PRO A 1 222 ? -20.25 0.372 23.922 1 92.06 222 PRO A C 1
ATOM 1773 O O . PRO A 1 222 ? -20.141 1.549 24.266 1 92.06 222 PRO A O 1
ATOM 1776 N N . LYS A 1 223 ? -20.406 -0.692 24.766 1 91.25 223 LYS A N 1
ATOM 1777 C CA . LYS A 1 223 ? -20.484 -0.502 26.219 1 91.25 223 LYS A CA 1
ATOM 1778 C C . LYS A 1 223 ? -19.094 -0.483 26.844 1 91.25 223 LYS A C 1
ATOM 1780 O O . LYS A 1 223 ? -18.766 -1.342 27.672 1 91.25 223 LYS A O 1
ATOM 1785 N N . ILE A 1 224 ? -18.266 0.364 26.438 1 92.31 224 ILE A N 1
ATOM 1786 C CA . ILE A 1 224 ? -16.922 0.532 27 1 92.31 224 ILE A CA 1
ATOM 1787 C C . ILE A 1 224 ? -16.703 1.995 27.375 1 92.31 224 ILE A C 1
ATOM 1789 O O . ILE A 1 224 ? -17.359 2.889 26.828 1 92.31 224 ILE A O 1
ATOM 1793 N N . LYS A 1 225 ? -15.875 2.168 28.344 1 93.88 225 LYS A N 1
ATOM 1794 C CA . LYS A 1 225 ? -15.516 3.523 28.734 1 93.88 225 LYS A CA 1
ATOM 1795 C C . LYS A 1 225 ? -14.391 4.07 27.859 1 93.88 225 LYS A C 1
ATOM 1797 O O . LYS A 1 225 ? -13.266 3.568 27.891 1 93.88 225 LYS A O 1
ATOM 1802 N N . PHE A 1 226 ? -14.719 5.09 27.125 1 96.25 226 PHE A N 1
ATOM 1803 C CA . PHE A 1 226 ? -13.711 5.699 26.266 1 96.25 226 PHE A CA 1
ATOM 1804 C C . PHE A 1 226 ? -12.938 6.777 27 1 96.25 226 PHE A C 1
ATOM 1806 O O . PHE A 1 226 ? -13.469 7.418 27.906 1 96.25 226 PHE A O 1
ATOM 1813 N N . PRO A 1 227 ? -11.742 6.977 26.641 1 96.38 227 PRO A N 1
ATOM 1814 C CA . PRO A 1 227 ? -10.953 8.031 27.281 1 96.38 227 PRO A CA 1
ATOM 1815 C C . PRO A 1 227 ? -11.508 9.43 27.016 1 96.38 227 PRO A C 1
ATOM 1817 O O . PRO A 1 227 ? -12.109 9.672 25.969 1 96.38 227 PRO A O 1
ATOM 1820 N N . VAL A 1 228 ? -11.242 10.32 27.906 1 92.88 228 VAL A N 1
ATOM 1821 C CA . VAL A 1 228 ? -11.789 11.672 27.859 1 92.88 228 VAL A CA 1
ATOM 1822 C C . VAL A 1 228 ? -11.094 12.477 26.766 1 92.88 228 VAL A C 1
ATOM 1824 O O . VAL A 1 228 ? -11.68 13.422 26.219 1 92.88 228 VAL A O 1
ATOM 1827 N N . GLY A 1 229 ? -10.039 12.102 26.312 1 94.44 229 GLY A N 1
ATOM 1828 C CA . GLY A 1 229 ? -9.242 12.883 25.375 1 94.44 229 GLY A CA 1
ATOM 1829 C C . GLY A 1 229 ? -9.719 12.773 23.938 1 94.44 229 GLY A C 1
ATOM 1830 O O . GLY A 1 229 ? -9.156 13.398 23.047 1 94.44 229 GLY A O 1
ATOM 1831 N N . VAL A 1 230 ? -10.867 12.008 23.734 1 96.81 230 VAL A N 1
ATOM 1832 C CA . VAL A 1 230 ? -11.383 11.859 22.375 1 96.81 230 VAL A CA 1
ATOM 1833 C C . VAL A 1 230 ? -12.906 11.906 22.391 1 96.81 230 VAL A C 1
ATOM 1835 O O . VAL A 1 230 ? -13.531 11.609 23.422 1 96.81 230 VAL A O 1
ATOM 1838 N N . PHE A 1 231 ? -13.492 12.352 21.375 1 97.19 231 PHE A N 1
ATOM 1839 C CA . PHE A 1 231 ? -14.93 12.234 21.141 1 97.19 231 PHE A CA 1
ATOM 1840 C C . PHE A 1 231 ? -15.227 11.07 20.203 1 97.19 231 PHE A C 1
ATOM 1842 O O . PHE A 1 231 ? -14.812 11.07 19.047 1 97.19 231 PHE A O 1
ATOM 1849 N N . VAL A 1 232 ? -15.992 10.094 20.672 1 97.81 232 VAL A N 1
ATOM 1850 C CA . VAL A 1 232 ? -16.219 8.891 19.891 1 97.81 232 VAL A CA 1
ATOM 1851 C C . VAL A 1 232 ? -17.625 8.914 19.297 1 97.81 232 VAL A C 1
ATOM 1853 O O . VAL A 1 232 ? -18.594 9.258 20 1 97.81 232 VAL A O 1
ATOM 1856 N N . HIS A 1 233 ? -17.672 8.703 18.031 1 97.25 233 HIS A N 1
ATOM 1857 C CA . HIS A 1 233 ? -18.906 8.539 17.281 1 97.25 233 HIS A CA 1
ATOM 1858 C C . HIS A 1 233 ? -18.938 7.203 16.547 1 97.25 233 HIS A C 1
ATOM 1860 O O . HIS A 1 233 ? -17.891 6.59 16.328 1 97.25 233 HIS A O 1
ATOM 1866 N N . VAL A 1 234 ? -20.172 6.629 16.281 1 96.56 234 VAL A N 1
ATOM 1867 C CA . VAL A 1 234 ? -20.297 5.387 15.523 1 96.56 234 VAL A CA 1
ATOM 1868 C C . VAL A 1 234 ? -21.375 5.531 14.461 1 96.56 234 VAL A C 1
ATOM 1870 O O . VAL A 1 234 ? -22.359 6.25 14.664 1 96.56 234 VAL A O 1
ATOM 1873 N N . ASN A 1 235 ? -21.141 5 13.367 1 94.62 235 ASN A N 1
ATOM 1874 C CA . ASN A 1 235 ? -22.172 4.855 12.352 1 94.62 235 ASN A CA 1
ATOM 1875 C C . ASN A 1 235 ? -21.922 3.654 11.445 1 94.62 235 ASN A C 1
ATOM 1877 O O . ASN A 1 235 ? -20.859 3.02 11.539 1 94.62 235 ASN A O 1
ATOM 1881 N N . GLU A 1 236 ? -22.766 3.305 10.562 1 92.75 236 GLU A N 1
ATOM 1882 C CA . GLU A 1 236 ? -22.734 2.059 9.797 1 92.75 236 GLU A CA 1
ATOM 1883 C C . GLU A 1 236 ? -21.625 2.082 8.75 1 92.75 236 GLU A C 1
ATOM 1885 O O . GLU A 1 236 ? -21.094 1.032 8.367 1 92.75 236 GLU A O 1
ATOM 1890 N N . LYS A 1 237 ? -21.234 3.193 8.336 1 89.12 237 LYS A N 1
ATOM 1891 C CA . LYS A 1 237 ? -20.234 3.275 7.266 1 89.12 237 LYS A CA 1
ATOM 1892 C C . LYS A 1 237 ? -18.844 3.494 7.828 1 89.12 237 LYS A C 1
ATOM 1894 O O . LYS A 1 237 ? -17.844 3.205 7.16 1 89.12 237 LYS A O 1
ATOM 1899 N N . GLY A 1 238 ? -18.766 4.074 9.023 1 92.44 238 GLY A N 1
ATOM 1900 C CA . GLY A 1 238 ? -17.5 4.297 9.672 1 92.44 238 GLY A CA 1
ATOM 1901 C C . GLY A 1 238 ? -16.766 5.516 9.148 1 92.44 238 GLY A C 1
ATOM 1902 O O . GLY A 1 238 ? -15.547 5.645 9.328 1 92.44 238 GLY A O 1
ATOM 1903 N N . TRP A 1 239 ? -17.438 6.344 8.336 1 91.19 239 TRP A N 1
ATOM 1904 C CA . TRP A 1 239 ? -16.828 7.57 7.84 1 91.19 239 TRP A CA 1
ATOM 1905 C C . TRP A 1 239 ? -17.703 8.781 8.148 1 91.19 239 TRP A C 1
ATOM 1907 O O . TRP A 1 239 ? -18.844 8.633 8.578 1 91.19 239 TRP A O 1
ATOM 1917 N N . MET A 1 240 ? -17.188 9.93 7.891 1 94.25 240 MET A N 1
ATOM 1918 C CA . MET A 1 240 ? -17.859 11.18 8.219 1 94.25 240 MET A CA 1
ATOM 1919 C C . MET A 1 240 ? -19.141 11.352 7.395 1 94.25 240 MET A C 1
ATOM 1921 O O . MET A 1 240 ? -19.141 11.102 6.188 1 94.25 240 MET A O 1
ATOM 1925 N N . ASP A 1 241 ? -20.219 11.648 8.008 1 94.5 241 ASP A N 1
ATOM 1926 C CA . ASP A 1 241 ? -21.469 12.016 7.355 1 94.5 241 ASP A CA 1
ATOM 1927 C C . ASP A 1 241 ? -22.016 13.312 7.938 1 94.5 241 ASP A C 1
ATOM 1929 O O . ASP A 1 241 ? -21.359 13.984 8.734 1 94.5 241 ASP A O 1
ATOM 1933 N N . GLU A 1 242 ? -23.156 13.734 7.531 1 94.94 242 GLU A N 1
ATOM 1934 C CA . GLU A 1 242 ? -23.734 15 7.965 1 94.94 242 GLU A CA 1
ATOM 1935 C C . GLU A 1 242 ? -23.922 15.031 9.477 1 94.94 242 GLU A C 1
ATOM 1937 O O . GLU A 1 242 ? -23.625 16.031 10.125 1 94.94 242 GLU A O 1
ATOM 1942 N N . GLU A 1 243 ? -24.422 13.883 9.945 1 95.5 243 GLU A N 1
ATOM 1943 C CA . GLU A 1 243 ? -24.594 13.797 11.391 1 95.5 243 GLU A CA 1
ATOM 1944 C C . GLU A 1 243 ? -23.25 13.891 12.109 1 95.5 243 GLU A C 1
ATOM 1946 O O . GLU A 1 243 ? -23.156 14.523 13.164 1 95.5 243 GLU A O 1
ATOM 1951 N N . GLY A 1 244 ? -22.281 13.258 11.547 1 96.12 244 GLY A N 1
ATOM 1952 C CA . GLY A 1 244 ? -20.953 13.336 12.117 1 96.12 244 GLY A CA 1
ATOM 1953 C C . GLY A 1 244 ? -20.406 14.75 12.164 1 96.12 244 GLY A C 1
ATOM 1954 O O . GLY A 1 244 ? -19.766 15.148 13.141 1 96.12 244 GLY A O 1
ATOM 1955 N N . VAL A 1 245 ? -20.641 15.508 11.125 1 96.69 245 VAL A N 1
ATOM 1956 C CA . VAL A 1 245 ? -20.188 16.891 11.078 1 96.69 245 VAL A CA 1
ATOM 1957 C C . VAL A 1 245 ? -20.875 17.703 12.172 1 96.69 245 VAL A C 1
ATOM 1959 O O . VAL A 1 245 ? -20.234 18.484 12.883 1 96.69 245 VAL A O 1
ATOM 1962 N N . LYS A 1 246 ? -22.156 17.516 12.305 1 95.5 246 LYS A N 1
ATOM 1963 C CA . LYS A 1 246 ? -22.922 18.203 13.352 1 95.5 246 LYS A CA 1
ATOM 1964 C C . LYS A 1 246 ? -22.344 17.906 14.734 1 95.5 246 LYS A C 1
ATOM 1966 O O . LYS A 1 246 ? -22.109 18.812 15.523 1 95.5 246 LYS A O 1
ATOM 1971 N N . LEU A 1 247 ? -22.109 16.656 15 1 95.69 247 LEU A N 1
ATOM 1972 C CA . LEU A 1 247 ? -21.578 16.234 16.297 1 95.69 247 LEU A CA 1
ATOM 1973 C C . LEU A 1 247 ? -20.188 16.844 16.531 1 95.69 247 LEU A C 1
ATOM 1975 O O . LEU A 1 247 ? -19.875 17.266 17.641 1 95.69 247 LEU A O 1
ATOM 1979 N N . TRP A 1 248 ? -19.406 16.859 15.492 1 96.31 248 TRP A N 1
ATOM 1980 C CA . TRP A 1 248 ? -18.062 17.406 15.609 1 96.31 248 TRP A CA 1
ATOM 1981 C C . TRP A 1 248 ? -18.125 18.906 15.93 1 96.31 248 TRP A C 1
ATOM 1983 O O . TRP A 1 248 ? -17.406 19.375 16.812 1 96.31 248 TRP A O 1
ATOM 1993 N N . LEU A 1 249 ? -18.969 19.672 15.281 1 94.44 249 LEU A N 1
ATOM 1994 C CA . LEU A 1 249 ? -19.109 21.109 15.5 1 94.44 249 LEU A CA 1
ATOM 1995 C C . LEU A 1 249 ? -19.625 21.391 16.906 1 94.44 249 LEU A C 1
ATOM 1997 O O . LEU A 1 249 ? -19.188 22.344 17.562 1 94.44 249 LEU A O 1
ATOM 2001 N N . ASP A 1 250 ? -20.453 20.516 17.391 1 92.88 250 ASP A N 1
ATOM 2002 C CA . ASP A 1 250 ? -21.094 20.734 18.672 1 92.88 250 ASP A CA 1
ATOM 2003 C C . ASP A 1 250 ? -20.172 20.344 19.828 1 92.88 250 ASP A C 1
ATOM 2005 O O . ASP A 1 250 ? -20.203 20.969 20.891 1 92.88 250 ASP A O 1
ATOM 2009 N N . ASN A 1 251 ? -19.359 19.359 19.594 1 93.25 251 ASN A N 1
ATOM 2010 C CA . ASN A 1 251 ? -18.672 18.781 20.734 1 93.25 251 ASN A CA 1
ATOM 2011 C C . ASN A 1 251 ? -17.172 19.078 20.688 1 93.25 251 ASN A C 1
ATOM 2013 O O . ASN A 1 251 ? -16.5 19.016 21.719 1 93.25 251 ASN A O 1
ATOM 2017 N N . VAL A 1 252 ? -16.688 19.344 19.562 1 93.06 252 VAL A N 1
ATOM 2018 C CA . VAL A 1 252 ? -15.25 19.531 19.438 1 93.06 252 VAL A CA 1
ATOM 2019 C C . VAL A 1 252 ? -14.953 21 19.109 1 93.06 252 VAL A C 1
ATOM 2021 O O . VAL A 1 252 ? -14.18 21.641 19.812 1 93.06 252 VAL A O 1
ATOM 2024 N N . TRP A 1 253 ? -15.609 21.547 18.094 1 88.56 253 TRP A N 1
ATOM 2025 C CA . TRP A 1 253 ? -15.398 22.922 17.625 1 88.56 253 TRP A CA 1
ATOM 2026 C C . TRP A 1 253 ? -15.867 23.922 18.672 1 88.56 253 TRP A C 1
ATOM 2028 O O . TRP A 1 253 ? -15.148 24.875 19 1 88.56 253 TRP A O 1
ATOM 2038 N N . SER A 1 254 ? -17.266 23.875 19.125 1 70.62 254 SER A N 1
ATOM 2039 C CA . SER A 1 254 ? -18.031 24.875 19.859 1 70.62 254 SER A CA 1
ATOM 2040 C C . SER A 1 254 ? -17.391 25.172 21.203 1 70.62 254 SER A C 1
ATOM 2042 O O . SER A 1 254 ? -17.641 26.219 21.812 1 70.62 254 SER A O 1
ATOM 2044 N N . GLY A 1 255 ? -16.688 24.25 21.781 1 57.97 255 GLY A N 1
ATOM 2045 C CA . GLY A 1 255 ? -16.141 24.672 23.047 1 57.97 255 GLY A CA 1
ATOM 2046 C C . GLY A 1 255 ? -15.312 25.938 22.953 1 57.97 255 GLY A C 1
ATOM 2047 O O . GLY A 1 255 ? -14.875 26.484 23.969 1 57.97 255 GLY A O 1
ATOM 2048 N N . LEU A 1 256 ? -15.117 26.391 21.656 1 55.41 256 LEU A N 1
ATOM 2049 C CA . LEU A 1 256 ? -14.203 27.5 21.453 1 55.41 256 LEU A CA 1
ATOM 2050 C C . LEU A 1 256 ? -14.961 28.828 21.406 1 55.41 256 LEU A C 1
ATOM 2052 O O . LEU A 1 256 ? -16.141 28.859 21.062 1 55.41 256 LEU A O 1
ATOM 2056 N N . ARG A 1 257 ? -14.375 29.797 21.906 1 57.94 257 ARG A N 1
ATOM 2057 C CA . ARG A 1 257 ? -14.805 31.172 22.203 1 57.94 257 ARG A CA 1
ATOM 2058 C C . ARG A 1 257 ? -15.625 31.734 21.047 1 57.94 257 ARG A C 1
ATOM 2060 O O . ARG A 1 257 ? -15.555 31.234 19.922 1 57.94 257 ARG A O 1
ATOM 2067 N N . GLN A 1 258 ? -16.688 32.562 21.25 1 64.81 258 GLN A N 1
ATOM 2068 C CA . GLN A 1 258 ? -17.672 33.375 20.562 1 64.81 258 GLN A CA 1
ATOM 2069 C C . GLN A 1 258 ? -17.016 34.25 19.5 1 64.81 258 GLN A C 1
ATOM 2071 O O . GLN A 1 258 ? -17.703 34.969 18.766 1 64.81 258 GLN A O 1
ATOM 2076 N N . GLU A 1 259 ? -15.742 34.031 19.172 1 83.88 259 GLU A N 1
ATOM 2077 C CA . GLU A 1 259 ? -15.133 34.906 18.188 1 83.88 259 GLU A CA 1
ATOM 2078 C C . GLU A 1 259 ? -15.234 34.312 16.781 1 83.88 259 GLU A C 1
ATOM 2080 O O . GLU A 1 259 ? -15.312 33.094 16.609 1 83.88 259 GLU A O 1
ATOM 2085 N N . ARG A 1 260 ? -15.398 35.219 15.867 1 92.69 260 ARG A N 1
ATOM 2086 C CA . ARG A 1 260 ? -15.477 34.812 14.469 1 92.69 260 ARG A CA 1
ATOM 2087 C C . ARG A 1 260 ? -14.242 34 14.062 1 92.69 260 ARG A C 1
ATOM 2089 O O . ARG A 1 260 ? -13.117 34.375 14.43 1 92.69 260 ARG A O 1
ATOM 2096 N N . SER A 1 261 ? -14.453 32.875 13.43 1 94.56 261 SER A N 1
ATOM 2097 C CA . SER A 1 261 ? -13.352 31.969 13.102 1 94.56 261 SER A CA 1
ATOM 2098 C C . SER A 1 261 ? -13.414 31.531 11.648 1 94.56 261 SER A C 1
ATOM 2100 O O . SER A 1 261 ? -14.453 31.656 11 1 94.56 261 SER A O 1
ATOM 2102 N N . LEU A 1 262 ? -12.25 31.125 11.148 1 95.62 262 LEU A N 1
ATOM 2103 C CA . LEU A 1 262 ? -12.133 30.562 9.812 1 95.62 262 LEU A CA 1
ATOM 2104 C C . LEU A 1 262 ? -11.82 29.062 9.875 1 95.62 262 LEU A C 1
ATOM 2106 O O . LEU A 1 262 ? -10.844 28.656 10.516 1 95.62 262 LEU A O 1
ATOM 2110 N N . LEU A 1 263 ? -12.656 28.25 9.312 1 95.38 263 LEU A N 1
ATOM 2111 C CA . LEU A 1 263 ? -12.453 26.812 9.234 1 95.38 263 LEU A CA 1
ATOM 2112 C C . LEU A 1 263 ? -12.039 26.391 7.832 1 95.38 263 LEU A C 1
ATOM 2114 O O . LEU A 1 263 ? -12.789 26.578 6.875 1 95.38 263 LEU A O 1
ATOM 2118 N N . VAL A 1 264 ? -10.812 25.875 7.742 1 95.12 264 VAL A N 1
ATOM 2119 C CA . VAL A 1 264 ? -10.289 25.359 6.48 1 95.12 264 VAL A CA 1
ATOM 2120 C C . VAL A 1 264 ? -10.484 23.844 6.418 1 95.12 264 VAL A C 1
ATOM 2122 O O . VAL A 1 264 ? -9.961 23.109 7.258 1 95.12 264 VAL A O 1
ATOM 2125 N N . TRP A 1 265 ? -11.227 23.312 5.469 1 94.19 265 TRP A N 1
ATOM 2126 C CA . TRP A 1 265 ? -11.438 21.875 5.332 1 94.19 265 TRP A CA 1
ATOM 2127 C C . TRP A 1 265 ? -11.703 21.5 3.877 1 94.19 265 TRP A C 1
ATOM 2129 O O . TRP A 1 265 ? -11.773 22.375 3.008 1 94.19 265 TRP A O 1
ATOM 2139 N N . ASP A 1 266 ? -11.742 20.219 3.535 1 90.81 266 ASP A N 1
ATOM 2140 C CA . ASP A 1 266 ? -11.836 19.75 2.152 1 90.81 266 ASP A CA 1
ATOM 2141 C C . ASP A 1 266 ? -13.273 19.812 1.646 1 90.81 266 ASP A C 1
ATOM 2143 O O . ASP A 1 266 ? -14.172 20.234 2.371 1 90.81 266 ASP A O 1
ATOM 2147 N N . MET A 1 267 ? -13.484 19.5 0.418 1 90.38 267 MET A N 1
ATOM 2148 C CA . MET A 1 267 ? -14.789 19.656 -0.219 1 90.38 267 MET A CA 1
ATOM 2149 C C . MET A 1 267 ? -15.602 18.375 -0.111 1 90.38 267 MET A C 1
ATOM 2151 O O . MET A 1 267 ? -16.312 18 -1.048 1 90.38 267 MET A O 1
ATOM 2155 N N . PHE A 1 268 ? -15.43 17.688 0.995 1 90.38 268 PHE A N 1
ATOM 2156 C CA . PHE A 1 268 ? -16.266 16.5 1.23 1 90.38 268 PHE A CA 1
ATOM 2157 C C . PHE A 1 268 ? -17.734 16.875 1.244 1 90.38 268 PHE A C 1
ATOM 2159 O O . PHE A 1 268 ? -18.109 17.922 1.781 1 90.38 268 PHE A O 1
ATOM 2166 N N . ARG A 1 269 ? -18.562 16.078 0.711 1 90.69 269 ARG A N 1
ATOM 2167 C CA . ARG A 1 269 ? -19.969 16.375 0.494 1 90.69 269 ARG A CA 1
ATOM 2168 C C . ARG A 1 269 ? -20.656 16.797 1.794 1 90.69 269 ARG A C 1
ATOM 2170 O O . ARG A 1 269 ? -21.438 17.75 1.812 1 90.69 269 ARG A O 1
ATOM 2177 N N . ALA A 1 270 ? -20.312 16.094 2.854 1 92.81 270 ALA A N 1
ATOM 2178 C CA . ALA A 1 270 ? -20.938 16.375 4.148 1 92.81 270 ALA A CA 1
ATOM 2179 C C . ALA A 1 270 ? -20.562 17.766 4.645 1 92.81 270 ALA A C 1
ATOM 2181 O O . ALA A 1 270 ? -21.281 18.344 5.465 1 92.81 270 ALA A O 1
ATOM 2182 N N . HIS A 1 271 ? -19.469 18.344 4.152 1 93.75 271 HIS A N 1
ATOM 2183 C CA . HIS A 1 271 ? -18.984 19.656 4.566 1 93.75 271 HIS A CA 1
ATOM 2184 C C . HIS A 1 271 ? -19.734 20.766 3.85 1 93.75 271 HIS A C 1
ATOM 2186 O O . HIS A 1 271 ? -19.688 21.922 4.273 1 93.75 271 HIS A O 1
ATOM 2192 N N . LEU A 1 272 ? -20.438 20.359 2.773 1 93.19 272 LEU A N 1
ATOM 2193 C CA . LEU A 1 272 ? -20.953 21.375 1.872 1 93.19 272 LEU A CA 1
ATOM 2194 C C . LEU A 1 272 ? -22.484 21.422 1.922 1 93.19 272 LEU A C 1
ATOM 2196 O O . LEU A 1 272 ? -23.109 22.203 1.191 1 93.19 272 LEU A O 1
ATOM 2200 N N . THR A 1 273 ? -23.094 20.672 2.75 1 94.94 273 THR A N 1
ATOM 2201 C CA . TH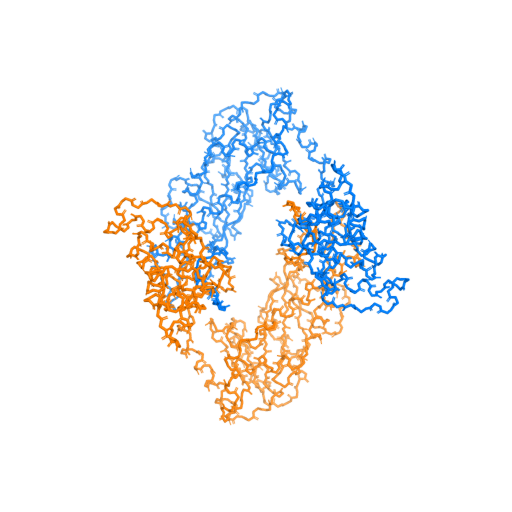R A 1 273 ? -24.547 20.641 2.805 1 94.94 273 THR A CA 1
ATOM 2202 C C . THR A 1 273 ? -25.094 21.953 3.342 1 94.94 273 THR A C 1
ATOM 2204 O O . THR A 1 273 ? -24.406 22.688 4.047 1 94.94 273 THR A O 1
ATOM 2207 N N . THR A 1 274 ? -26.344 22.203 3 1 95 274 THR A N 1
ATOM 2208 C CA . THR A 1 274 ? -27.016 23.406 3.467 1 95 274 THR A CA 1
ATOM 2209 C C . THR A 1 274 ? -27.109 23.422 4.988 1 95 274 THR A C 1
ATOM 2211 O O . THR A 1 274 ? -26.938 24.469 5.621 1 95 274 THR A O 1
ATOM 2214 N N . SER A 1 275 ? -27.391 22.281 5.457 1 94.69 275 SER A N 1
ATOM 2215 C CA . SER A 1 275 ? -27.484 22.156 6.906 1 94.69 275 SER A CA 1
ATOM 2216 C C . SER A 1 275 ? -26.172 22.5 7.59 1 94.69 275 SER A C 1
ATOM 2218 O O . SER A 1 275 ? -26.156 23.203 8.602 1 94.69 275 SER A O 1
ATOM 2220 N N . THR A 1 276 ? -25.094 22.078 7.059 1 95.12 276 THR A N 1
ATOM 2221 C CA . THR A 1 276 ? -23.766 22.359 7.609 1 95.12 276 THR A CA 1
ATOM 2222 C C . THR A 1 276 ? -23.438 23.844 7.508 1 95.12 276 THR A C 1
ATOM 2224 O O . THR A 1 276 ? -22.938 24.438 8.461 1 95.12 276 THR A O 1
ATOM 2227 N N . LYS A 1 277 ? -23.781 24.469 6.438 1 95 277 LYS A N 1
ATOM 2228 C CA . LYS A 1 277 ? -23.516 25.891 6.234 1 95 277 LYS A CA 1
ATOM 2229 C C . LYS A 1 277 ? -24.297 26.734 7.234 1 95 277 LYS A C 1
ATOM 2231 O O . LYS A 1 277 ? -23.75 27.703 7.777 1 95 277 LYS A O 1
ATOM 2236 N N . LYS A 1 278 ? -25.484 26.375 7.41 1 94.75 278 LYS A N 1
ATOM 2237 C CA . LYS A 1 278 ? -26.312 27.094 8.375 1 94.75 278 LYS A CA 1
ATOM 2238 C C . LYS A 1 278 ? -25.75 26.984 9.781 1 94.75 278 LYS A C 1
ATOM 2240 O O . LYS A 1 278 ? -25.734 27.953 10.539 1 94.75 278 LYS A O 1
ATOM 2245 N N . ARG A 1 279 ? -25.297 25.844 10.086 1 92.94 279 ARG A N 1
ATOM 2246 C CA . ARG A 1 279 ? -24.719 25.625 11.398 1 92.94 279 ARG A CA 1
ATOM 2247 C C . ARG A 1 279 ? -23.438 26.438 11.578 1 92.94 279 ARG A C 1
ATOM 2249 O O . ARG A 1 279 ? -23.203 27.016 12.648 1 92.94 279 ARG A O 1
ATOM 2256 N N . LEU A 1 280 ? -22.641 26.469 10.578 1 94.31 280 LEU A N 1
ATOM 2257 C CA . LEU A 1 280 ? -21.422 27.281 10.625 1 94.31 280 LEU A CA 1
ATOM 2258 C C . LEU A 1 280 ? -21.75 28.75 10.844 1 94.31 280 LEU A C 1
ATOM 2260 O O . LEU A 1 280 ? -21.094 29.422 11.633 1 94.31 280 LEU A O 1
ATOM 2264 N N . ALA A 1 281 ? -22.75 29.203 10.164 1 92.12 281 ALA A N 1
ATOM 2265 C CA . ALA A 1 281 ? -23.172 30.594 10.305 1 92.12 281 ALA A CA 1
ATOM 2266 C C . ALA A 1 281 ? -23.641 30.875 11.727 1 92.12 281 ALA A C 1
ATOM 2268 O O . ALA A 1 281 ? -23.328 31.938 12.281 1 92.12 281 ALA A O 1
ATOM 2269 N N . ARG A 1 282 ? -24.328 29.938 12.312 1 90.44 282 ARG A N 1
ATOM 2270 C CA . ARG A 1 282 ? -24.859 30.094 13.656 1 90.44 282 ARG A CA 1
ATOM 2271 C C . ARG A 1 282 ? -23.734 30.219 14.688 1 90.44 282 ARG A C 1
ATOM 2273 O O . ARG A 1 282 ? -23.891 30.922 15.688 1 90.44 282 ARG A O 1
ATOM 2280 N N . ILE A 1 283 ? -22.656 29.594 14.398 1 91 283 ILE A N 1
ATOM 2281 C CA . ILE A 1 283 ? -21.578 29.625 15.375 1 91 283 ILE A CA 1
ATOM 2282 C C . ILE A 1 283 ? -20.484 30.609 14.922 1 91 283 ILE A C 1
ATOM 2284 O O . ILE A 1 283 ? -19.344 30.516 15.352 1 91 283 ILE A O 1
ATOM 2288 N N . ASN A 1 284 ? -20.75 31.469 13.961 1 92 284 ASN A N 1
ATOM 2289 C CA . ASN A 1 284 ? -19.906 32.562 13.484 1 92 284 ASN A CA 1
ATOM 2290 C C . ASN A 1 284 ? -18.594 32.031 12.898 1 92 284 ASN A C 1
ATOM 2292 O O . ASN A 1 284 ? -17.516 32.5 13.258 1 92 284 ASN A O 1
ATOM 2296 N N . THR A 1 285 ? -18.719 31.031 12.078 1 94.38 285 THR A N 1
ATOM 2297 C CA . THR A 1 285 ? -17.562 30.406 11.453 1 94.38 285 THR A CA 1
ATOM 2298 C C . THR A 1 285 ? -17.641 30.5 9.938 1 94.38 285 THR A C 1
ATOM 2300 O O . THR A 1 285 ? -18.641 30.125 9.336 1 94.38 285 THR A O 1
ATOM 2303 N N . ASP A 1 286 ? -16.609 31.094 9.352 1 95.25 286 ASP A N 1
ATOM 2304 C CA . ASP A 1 286 ? -16.469 31.109 7.895 1 95.25 286 ASP A CA 1
ATOM 2305 C C . ASP A 1 286 ? -15.758 29.844 7.41 1 95.25 286 ASP A C 1
ATOM 2307 O O . ASP A 1 286 ? -14.914 29.297 8.117 1 95.25 286 ASP A O 1
ATOM 2311 N N . ALA A 1 287 ? -16.141 29.422 6.277 1 95.5 287 ALA A N 1
ATOM 2312 C CA . ALA A 1 287 ? -15.531 28.203 5.75 1 95.5 287 ALA A CA 1
ATOM 2313 C C . ALA A 1 287 ? -14.656 28.5 4.539 1 95.5 287 ALA A C 1
ATOM 2315 O O . ALA A 1 287 ? -15.047 29.281 3.666 1 95.5 287 ALA A O 1
ATOM 2316 N N . ALA A 1 288 ? -13.43 28.047 4.555 1 95.62 288 ALA A N 1
ATOM 2317 C CA . ALA A 1 288 ? -12.57 27.984 3.377 1 95.62 288 ALA A CA 1
ATOM 2318 C C . ALA A 1 288 ? -12.438 26.547 2.871 1 95.62 288 ALA A C 1
ATOM 2320 O O . ALA A 1 288 ? -11.695 25.75 3.445 1 95.62 288 ALA A O 1
ATOM 2321 N N . VAL A 1 289 ? -13.062 26.25 1.795 1 94.69 289 VAL A N 1
ATOM 2322 C CA . VAL A 1 289 ? -13.133 24.891 1.277 1 94.69 289 VAL A CA 1
ATOM 2323 C C . VAL A 1 289 ? -11.984 24.641 0.303 1 94.69 289 VAL A C 1
ATOM 2325 O O . VAL A 1 289 ? -11.828 25.375 -0.676 1 94.69 289 VAL A O 1
ATOM 2328 N N . ILE A 1 290 ? -11.211 23.641 0.626 1 92 290 ILE A N 1
ATOM 2329 C CA . ILE A 1 290 ? -10.102 23.266 -0.243 1 92 290 ILE A CA 1
ATOM 2330 C C . ILE A 1 290 ? -10.641 22.578 -1.493 1 92 290 ILE A C 1
ATOM 2332 O O . ILE A 1 290 ? -11.328 21.562 -1.398 1 92 290 ILE A O 1
ATOM 2336 N N . PRO A 1 291 ? -10.312 23.109 -2.609 1 88 291 PRO A N 1
ATOM 2337 C CA . PRO A 1 291 ? -10.805 22.5 -3.844 1 88 291 PRO A CA 1
ATOM 2338 C C . PRO A 1 291 ? -10.258 21.094 -4.062 1 88 291 PRO A C 1
ATOM 2340 O O . PRO A 1 291 ? -9.242 20.719 -3.475 1 88 291 PRO A O 1
ATOM 2343 N N . ALA A 1 292 ? -10.961 20.406 -4.926 1 81.38 292 ALA A N 1
ATOM 2344 C CA . ALA A 1 292 ? -10.547 19.047 -5.242 1 81.38 292 ALA A CA 1
ATOM 2345 C C . ALA A 1 292 ? -9.141 19.016 -5.828 1 81.38 292 ALA A C 1
ATOM 2347 O O . ALA A 1 292 ? -8.781 19.875 -6.637 1 81.38 292 ALA A O 1
ATOM 2348 N N . GLY A 1 293 ? -8.328 18.109 -5.367 1 78.12 293 GLY A N 1
ATOM 2349 C CA . GLY A 1 293 ? -7 17.938 -5.918 1 78.12 293 GLY A CA 1
ATOM 2350 C C . GLY A 1 293 ? -5.938 18.734 -5.188 1 78.12 293 GLY A C 1
ATOM 2351 O O . GLY A 1 293 ? -4.742 18.562 -5.434 1 78.12 293 GLY A O 1
ATOM 2352 N N . LEU A 1 294 ? -6.363 19.578 -4.316 1 84.12 294 LEU A N 1
ATOM 2353 C CA . LEU A 1 294 ? -5.406 20.484 -3.691 1 84.12 294 LEU A CA 1
ATOM 2354 C C . LEU A 1 294 ? -5.066 20.016 -2.277 1 84.12 294 LEU A C 1
ATOM 2356 O O . LEU A 1 294 ? -4.23 20.625 -1.608 1 84.12 294 LEU A O 1
ATOM 2360 N N . THR A 1 295 ? -5.613 18.938 -1.821 1 81.06 295 THR A N 1
ATOM 2361 C CA . THR A 1 295 ? -5.445 18.516 -0.433 1 81.06 295 THR A CA 1
ATOM 2362 C C . THR A 1 295 ? -3.971 18.281 -0.117 1 81.06 295 THR A C 1
ATOM 2364 O O . THR A 1 295 ? -3.488 18.656 0.952 1 81.06 295 THR A O 1
ATOM 2367 N N . SER A 1 296 ? -3.303 17.781 -1.054 1 77.25 296 SER A N 1
ATOM 2368 C CA . SER A 1 296 ? -1.896 17.484 -0.805 1 77.25 296 SER A CA 1
ATOM 2369 C C . SER A 1 296 ? -1.057 18.75 -0.805 1 77.25 296 SER A C 1
ATOM 2371 O O . SER A 1 296 ? 0.068 18.766 -0.301 1 77.25 296 SER A O 1
ATOM 2373 N N . LEU A 1 297 ? -1.6 19.875 -1.25 1 78.44 297 LEU A N 1
ATOM 2374 C CA . LEU A 1 297 ? -0.822 21.094 -1.41 1 78.44 297 LEU A CA 1
ATOM 2375 C C . LEU A 1 297 ? -1.179 22.109 -0.331 1 78.44 297 LEU A C 1
ATOM 2377 O O . LEU A 1 297 ? -0.303 22.812 0.18 1 78.44 297 LEU A O 1
ATOM 2381 N N . VAL A 1 298 ? -2.451 22.109 -0.029 1 84.5 298 VAL A N 1
ATOM 2382 C CA . VAL A 1 298 ? -2.85 23.266 0.784 1 84.5 298 VAL A CA 1
ATOM 2383 C C . VAL A 1 298 ? -3.518 22.766 2.068 1 84.5 298 VAL A C 1
ATOM 2385 O O . VAL A 1 298 ? -4.074 23.578 2.826 1 84.5 298 VAL A O 1
ATOM 2388 N N . GLN A 1 299 ? -3.523 21.516 2.314 1 84.38 299 GLN A N 1
ATOM 2389 C CA . GLN A 1 299 ? -4.059 21 3.57 1 84.38 299 GLN A CA 1
ATOM 2390 C C . GLN A 1 299 ? -2.984 20.969 4.652 1 84.38 299 GLN A C 1
ATOM 2392 O O . GLN A 1 299 ? -1.965 20.297 4.504 1 84.38 299 GLN A O 1
ATOM 2397 N N . ALA A 1 300 ? -3.068 21.844 5.555 1 75.5 300 ALA A N 1
ATOM 2398 C CA . ALA A 1 300 ? -2.072 21.984 6.613 1 75.5 300 ALA A CA 1
ATOM 2399 C C . ALA A 1 300 ? -1.959 20.688 7.426 1 75.5 300 ALA A C 1
ATOM 2401 O O . ALA A 1 300 ? -0.925 20.438 8.047 1 75.5 300 ALA A O 1
ATOM 2402 N N . LEU A 1 301 ? -3.016 19.906 7.527 1 62.84 301 LEU A N 1
ATOM 2403 C CA . LEU A 1 301 ? -2.914 18.719 8.367 1 62.84 301 LEU A CA 1
ATOM 2404 C C . LEU A 1 301 ? -2.121 17.625 7.664 1 62.84 301 LEU A C 1
ATOM 2406 O O . LEU A 1 301 ? -2.432 16.438 7.809 1 62.84 301 LEU A O 1
ATOM 2410 N N . CYS A 1 302 ? -1.189 18.219 6.797 1 56.41 302 CYS A N 1
ATOM 2411 C CA . CYS A 1 302 ? -0.197 17.312 6.234 1 56.41 302 CYS A CA 1
ATOM 2412 C C . CYS A 1 302 ? 0.421 16.438 7.316 1 56.41 302 CYS A C 1
ATOM 2414 O O . CYS A 1 302 ? 1.266 15.586 7.031 1 56.41 302 CYS A O 1
ATOM 2416 N N . LEU A 1 303 ? -0.152 16.609 8.516 1 60.34 303 LEU A N 1
ATOM 2417 C CA . LEU A 1 303 ? 0.307 15.898 9.703 1 60.34 303 LEU A CA 1
ATOM 2418 C C . LEU A 1 303 ? -0.098 14.43 9.641 1 60.34 303 LEU A C 1
ATOM 2420 O O . LEU A 1 303 ? 0.217 13.656 10.547 1 60.34 303 LEU A O 1
ATOM 2424 N N . ASN A 1 304 ? -0.537 14.148 8.461 1 72.19 304 ASN A N 1
ATOM 2425 C CA . ASN A 1 304 ? -1.067 12.789 8.375 1 72.19 304 ASN A CA 1
ATOM 2426 C C . ASN A 1 304 ? 0.047 11.75 8.43 1 72.19 304 ASN A C 1
ATOM 2428 O O . ASN A 1 304 ? -0.042 10.773 9.18 1 72.19 304 ASN A O 1
ATOM 2432 N N . LYS A 1 305 ? 1.109 12.172 7.836 1 78.88 305 LYS A N 1
ATOM 2433 C CA . LYS A 1 305 ? 2.174 11.172 7.832 1 78.88 305 LYS A CA 1
ATOM 2434 C C . LYS A 1 305 ? 2.789 11.023 9.219 1 78.88 305 LYS A C 1
ATOM 2436 O O . LYS A 1 305 ? 2.938 9.906 9.719 1 78.88 305 LYS A O 1
ATOM 2441 N N . SER A 1 306 ? 3.17 12.234 9.797 1 85 306 SER A N 1
ATOM 2442 C CA . SER A 1 306 ? 3.77 12.211 11.133 1 85 306 SER A CA 1
ATOM 2443 C C . SER A 1 306 ? 2.824 11.586 12.148 1 85 306 SER A C 1
ATOM 2445 O O . SER A 1 306 ? 3.26 10.852 13.039 1 85 306 SER A O 1
ATOM 2447 N N . PHE A 1 307 ? 1.585 11.906 11.992 1 92.81 307 PHE A N 1
ATOM 2448 C CA . PHE A 1 307 ? 0.575 11.359 12.883 1 92.81 307 PHE A CA 1
ATOM 2449 C C . PHE A 1 307 ? 0.471 9.844 12.719 1 92.81 307 PHE A C 1
ATOM 2451 O O . PHE A 1 307 ? 0.528 9.102 13.703 1 92.81 307 PHE A O 1
ATOM 2458 N N . LYS A 1 308 ? 0.395 9.352 11.5 1 91.69 308 LYS A N 1
ATOM 2459 C CA . LYS A 1 308 ? 0.256 7.926 11.219 1 91.69 308 LYS A CA 1
ATOM 2460 C C . LYS A 1 308 ? 1.509 7.16 11.633 1 91.69 308 LYS A C 1
ATOM 2462 O O . LYS A 1 308 ? 1.423 6.008 12.07 1 91.69 308 LYS A O 1
ATOM 2467 N N . ASP A 1 309 ? 2.664 7.789 11.508 1 89.25 309 ASP A N 1
ATOM 2468 C CA . ASP A 1 309 ? 3.902 7.152 11.945 1 89.25 309 ASP A CA 1
ATOM 2469 C C . ASP A 1 309 ? 3.891 6.898 13.445 1 89.25 309 ASP A C 1
ATOM 2471 O O . ASP A 1 309 ? 4.348 5.852 13.914 1 89.25 309 ASP A O 1
ATOM 2475 N N . ARG A 1 310 ? 3.406 7.855 14.133 1 91.75 310 ARG A N 1
ATOM 2476 C CA . ARG A 1 310 ? 3.326 7.719 15.586 1 91.75 310 ARG A CA 1
ATOM 2477 C C . ARG A 1 310 ? 2.33 6.633 15.977 1 91.75 310 ARG A C 1
ATOM 2479 O O . ARG A 1 310 ? 2.551 5.898 16.938 1 91.75 310 ARG A O 1
ATOM 2486 N N . ILE A 1 311 ? 1.253 6.555 15.227 1 94.75 311 ILE A N 1
ATOM 2487 C CA . ILE A 1 311 ? 0.272 5.504 15.484 1 94.75 311 ILE A CA 1
ATOM 2488 C C . ILE A 1 311 ? 0.9 4.137 15.227 1 94.75 311 ILE A C 1
ATOM 2490 O O . ILE A 1 311 ? 0.673 3.189 15.984 1 94.75 311 ILE A O 1
ATOM 2494 N N . ARG A 1 312 ? 1.64 4.035 14.156 1 93.06 312 ARG A N 1
ATOM 2495 C CA . ARG A 1 312 ? 2.324 2.785 13.844 1 93.06 312 ARG A CA 1
ATOM 2496 C C . ARG A 1 312 ? 3.262 2.377 14.977 1 93.06 312 ARG A C 1
ATOM 2498 O O . ARG A 1 312 ? 3.342 1.197 15.328 1 93.06 312 ARG A O 1
ATOM 2505 N N . GLU A 1 313 ? 3.93 3.338 15.555 1 91 313 GLU A N 1
ATOM 2506 C CA . GLU A 1 313 ? 4.812 3.068 16.688 1 91 313 GLU A CA 1
ATOM 2507 C C . GLU A 1 313 ? 4.027 2.533 17.875 1 91 313 GLU A C 1
ATOM 2509 O O . GLU A 1 313 ? 4.465 1.593 18.547 1 91 313 GLU A O 1
ATOM 2514 N N . GLN A 1 314 ? 2.924 3.17 18.125 1 93.62 314 GLN A N 1
ATOM 2515 C CA . GLN A 1 314 ? 2.076 2.723 19.219 1 93.62 314 GLN A CA 1
ATOM 2516 C C . GLN A 1 314 ? 1.555 1.31 18.969 1 93.62 314 GLN A C 1
ATOM 2518 O O . GLN A 1 314 ? 1.514 0.487 19.891 1 93.62 314 GLN A O 1
ATOM 2523 N N . TRP A 1 315 ? 1.166 1.052 17.781 1 95.38 315 TRP A N 1
ATOM 2524 C CA . TRP A 1 315 ? 0.665 -0.273 17.438 1 95.38 315 TRP A CA 1
ATOM 2525 C C . TRP A 1 315 ? 1.754 -1.328 17.594 1 95.38 315 TRP A C 1
ATOM 2527 O O . TRP A 1 315 ? 1.505 -2.408 18.141 1 95.38 315 TRP A O 1
ATOM 2537 N N . ASN A 1 316 ? 2.939 -1.004 17.172 1 92 316 ASN A N 1
ATOM 2538 C CA . ASN A 1 316 ? 4.066 -1.918 17.328 1 92 316 ASN A CA 1
ATOM 2539 C C . ASN A 1 316 ? 4.32 -2.244 18.797 1 92 316 ASN A C 1
ATOM 2541 O O . ASN A 1 316 ? 4.555 -3.402 19.141 1 92 316 ASN A O 1
ATOM 2545 N N . GLU A 1 317 ? 4.355 -1.229 19.531 1 90.75 317 GLU A N 1
ATOM 2546 C CA . GLU A 1 317 ? 4.559 -1.423 20.953 1 90.75 317 GLU A CA 1
ATOM 2547 C C . GLU A 1 317 ? 3.471 -2.309 21.562 1 90.75 317 GLU A C 1
ATOM 2549 O O . GLU A 1 317 ? 3.754 -3.172 22.391 1 90.75 317 GLU A O 1
ATOM 2554 N N . TRP A 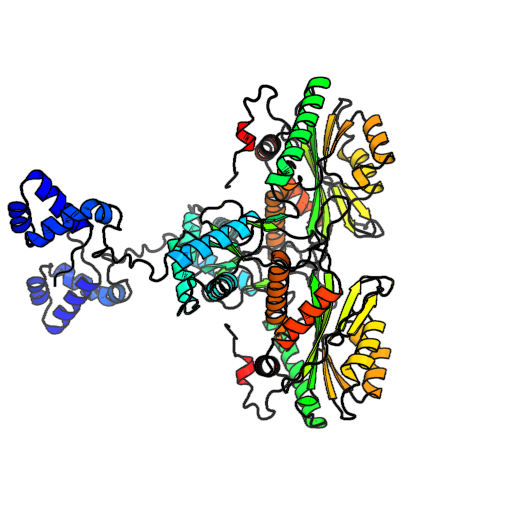1 318 ? 2.273 -2.088 21.172 1 94.81 318 TRP A N 1
ATOM 2555 C CA . TRP A 1 318 ? 1.153 -2.879 21.672 1 94.81 318 TRP A CA 1
ATOM 2556 C C . TRP A 1 318 ? 1.297 -4.34 21.266 1 94.81 318 TRP A C 1
ATOM 2558 O O . TRP A 1 318 ? 0.986 -5.246 22.047 1 94.81 318 TRP A O 1
ATOM 2568 N N . MET A 1 319 ? 1.728 -4.629 20.094 1 93.94 319 MET A N 1
ATOM 2569 C CA . MET A 1 319 ? 1.912 -5.992 19.594 1 93.94 319 MET A CA 1
ATOM 2570 C C . MET A 1 319 ? 2.92 -6.75 20.453 1 93.94 319 MET A C 1
ATOM 2572 O O . MET A 1 319 ? 2.793 -7.957 20.656 1 93.94 319 MET A O 1
ATOM 2576 N N . VAL A 1 320 ? 3.865 -6.039 20.969 1 89.5 320 VAL A N 1
ATOM 2577 C CA . VAL A 1 320 ? 4.938 -6.664 21.734 1 89.5 320 VAL A CA 1
ATOM 2578 C C . VAL A 1 320 ? 4.504 -6.836 23.188 1 89.5 320 VAL A C 1
ATOM 2580 O O . VAL A 1 320 ? 4.633 -7.918 23.75 1 89.5 320 VAL A O 1
ATOM 2583 N N . SER A 1 321 ? 3.971 -5.793 23.75 1 89.38 321 SER A N 1
ATOM 2584 C CA . SER A 1 321 ? 3.811 -5.809 25.203 1 89.38 321 SER A CA 1
ATOM 2585 C C . SER A 1 321 ? 2.352 -5.617 25.594 1 89.38 321 SER A C 1
ATOM 2587 O O . SER A 1 321 ? 2.006 -5.723 26.781 1 89.38 321 SER A O 1
ATOM 2589 N N . GLY A 1 322 ? 1.497 -5.355 24.672 1 90.81 322 GLY A N 1
ATOM 2590 C CA . GLY A 1 322 ? 0.107 -5.098 25.016 1 90.81 322 GLY A CA 1
ATOM 2591 C C . GLY A 1 322 ? -0.654 -6.348 25.406 1 90.81 322 GLY A C 1
ATOM 2592 O O . GLY A 1 322 ? -0.209 -7.465 25.141 1 90.81 322 GLY A O 1
ATOM 2593 N N . GLU A 1 323 ? -1.688 -6.086 26.078 1 92.81 323 GLU A N 1
ATOM 2594 C CA . GLU A 1 323 ? -2.566 -7.188 26.438 1 92.81 323 GLU A CA 1
ATOM 2595 C C . GLU A 1 323 ? -3.322 -7.727 25.234 1 92.81 323 GLU A C 1
ATOM 2597 O O . GLU A 1 323 ? -4 -6.973 24.531 1 92.81 323 GLU A O 1
ATOM 2602 N N . LYS A 1 324 ? -3.166 -9.023 25.094 1 93.5 324 LYS A N 1
ATOM 2603 C CA . LYS A 1 324 ? -3.793 -9.641 23.922 1 93.5 324 LYS A CA 1
ATOM 2604 C C . LYS A 1 324 ? -4.969 -10.523 24.328 1 93.5 324 LYS A C 1
ATOM 2606 O O . LYS A 1 324 ? -4.992 -11.055 25.438 1 93.5 324 LYS A O 1
ATOM 2611 N N . SER A 1 325 ? -5.938 -10.5 23.484 1 93.19 325 SER A N 1
ATOM 2612 C CA . SER A 1 325 ? -7.035 -11.461 23.594 1 93.19 325 SER A CA 1
ATOM 2613 C C . SER A 1 325 ? -7.203 -12.258 22.312 1 93.19 325 SER A C 1
ATOM 2615 O O . SER A 1 325 ? -6.734 -11.844 21.25 1 93.19 325 SER A O 1
ATOM 2617 N N . PHE A 1 326 ? -7.797 -13.43 22.422 1 92.31 326 PHE A N 1
ATOM 2618 C CA . PHE A 1 326 ? -7.859 -14.352 21.281 1 92.31 326 PHE A CA 1
ATOM 2619 C C . PHE A 1 326 ? -9.281 -14.867 21.078 1 92.31 326 PHE A C 1
ATOM 2621 O O . PHE A 1 326 ? -10.055 -14.961 22.031 1 92.31 326 PHE A O 1
ATOM 2628 N N . THR A 1 327 ? -9.594 -15.164 19.844 1 89.25 327 THR A N 1
ATOM 2629 C CA . THR A 1 327 ? -10.875 -15.789 19.516 1 89.25 327 THR A CA 1
ATOM 2630 C C . THR A 1 327 ? -10.875 -17.266 19.906 1 89.25 327 THR A C 1
ATOM 2632 O O . THR A 1 327 ? -9.852 -17.797 20.328 1 89.25 327 THR A O 1
ATOM 2635 N N . LYS A 1 328 ? -12.102 -17.906 19.75 1 86.25 328 LYS A N 1
ATOM 2636 C CA . LYS A 1 328 ? -12.211 -19.328 20.047 1 86.25 328 LYS A CA 1
ATOM 2637 C C . LYS A 1 328 ? -11.312 -20.141 19.125 1 86.25 328 LYS A C 1
ATOM 2639 O O . LYS A 1 328 ? -10.758 -21.172 19.547 1 86.25 328 LYS A O 1
ATOM 2644 N N . GLY A 1 329 ? -11.031 -19.594 17.938 1 78.44 329 GLY A N 1
ATOM 2645 C CA . GLY A 1 329 ? -10.188 -20.266 16.953 1 78.44 329 GLY A CA 1
ATOM 2646 C C . GLY A 1 329 ? -8.711 -20 17.156 1 78.44 329 GLY A C 1
ATOM 2647 O O . GLY A 1 329 ? -7.879 -20.5 16.391 1 78.44 329 GLY A O 1
ATOM 2648 N N . GLY A 1 330 ? -8.344 -19.109 18.172 1 82.38 330 GLY A N 1
ATOM 2649 C CA . GLY A 1 330 ? -6.945 -18.859 18.5 1 82.38 330 GLY A CA 1
ATOM 2650 C C . GLY A 1 330 ? -6.348 -17.688 17.734 1 82.38 330 GLY A C 1
ATOM 2651 O O . GLY A 1 330 ? -5.129 -17.5 17.75 1 82.38 330 GLY A O 1
ATOM 2652 N N . ASN A 1 331 ? -7.168 -16.953 17.031 1 86.19 331 ASN A N 1
ATOM 2653 C CA . ASN A 1 331 ? -6.68 -15.781 16.312 1 86.19 331 ASN A CA 1
ATOM 2654 C C . ASN A 1 331 ? -6.613 -14.562 17.219 1 86.19 331 ASN A C 1
ATOM 2656 O O . ASN A 1 331 ? -7.496 -14.352 18.062 1 86.19 331 ASN A O 1
ATOM 2660 N N . MET A 1 332 ? -5.539 -13.867 17.156 1 92.06 332 MET A N 1
ATOM 2661 C CA . MET A 1 332 ? -5.367 -12.656 17.953 1 92.06 332 MET A CA 1
ATOM 2662 C C . MET A 1 332 ? -6.414 -11.609 17.578 1 92.06 332 MET A C 1
ATOM 2664 O O . MET A 1 332 ? -6.664 -11.367 16.391 1 92.06 332 MET A O 1
ATOM 2668 N N . ARG A 1 333 ? -7.031 -10.992 18.562 1 94.31 333 ARG A N 1
ATOM 2669 C CA . ARG A 1 333 ? -8.016 -9.953 18.312 1 94.31 333 ARG A CA 1
ATOM 2670 C C . ARG A 1 333 ? -7.348 -8.602 18.109 1 94.31 333 ARG A C 1
ATOM 2672 O O . ARG A 1 333 ? -6.246 -8.359 18.594 1 94.31 333 ARG A O 1
ATOM 2679 N N . ALA A 1 334 ? -7.992 -7.746 17.359 1 94.81 334 ALA A N 1
ATOM 2680 C CA . ALA A 1 334 ? -7.523 -6.371 17.219 1 94.81 334 ALA A CA 1
ATOM 2681 C C . ALA A 1 334 ? -7.527 -5.645 18.562 1 94.81 334 ALA A C 1
ATOM 2683 O O . ALA A 1 334 ? -8.188 -6.078 19.5 1 94.81 334 ALA A O 1
ATOM 2684 N N . PRO A 1 335 ? -6.742 -4.574 18.641 1 94.81 335 PRO A N 1
ATOM 2685 C CA . PRO A 1 335 ? -6.812 -3.781 19.859 1 94.81 335 PRO A CA 1
ATOM 2686 C C . PRO A 1 335 ? -8.234 -3.322 20.188 1 94.81 335 PRO A C 1
ATOM 2688 O O . PRO A 1 335 ? -9 -3.002 19.281 1 94.81 335 PRO A O 1
ATOM 2691 N N . GLN A 1 336 ? -8.508 -3.311 21.438 1 95 336 GLN A N 1
ATOM 2692 C CA . GLN A 1 336 ? -9.805 -2.803 21.859 1 95 336 GLN A CA 1
ATOM 2693 C C . GLN A 1 336 ? -9.977 -1.336 21.484 1 95 336 GLN A C 1
ATOM 2695 O O . GLN A 1 336 ? -8.992 -0.613 21.312 1 95 336 GLN A O 1
ATOM 2700 N N . LEU A 1 337 ? -11.195 -0.951 21.359 1 96.56 337 LEU A N 1
ATOM 2701 C CA . LEU A 1 337 ? -11.484 0.386 20.859 1 96.56 337 LEU A CA 1
ATOM 2702 C C . LEU A 1 337 ? -10.883 1.453 21.766 1 96.56 337 LEU A C 1
ATOM 2704 O O . LEU A 1 337 ? -10.414 2.486 21.297 1 96.56 337 LEU A O 1
ATOM 2708 N N . ASP A 1 338 ? -10.914 1.242 23.031 1 96.44 338 ASP A N 1
ATOM 2709 C CA . ASP A 1 338 ? -10.336 2.211 23.953 1 96.44 338 ASP A CA 1
ATOM 2710 C C . ASP A 1 338 ? -8.82 2.305 23.781 1 96.44 338 ASP A C 1
ATOM 2712 O O . ASP A 1 338 ? -8.242 3.381 23.938 1 96.44 338 ASP A O 1
ATOM 2716 N N . VAL A 1 339 ? -8.203 1.158 23.469 1 96.81 339 VAL A N 1
ATOM 2717 C CA . VAL A 1 339 ? -6.766 1.137 23.203 1 96.81 339 VAL A CA 1
ATOM 2718 C C . VAL A 1 339 ? -6.457 1.947 21.953 1 96.81 339 VAL A C 1
ATOM 2720 O O . VAL A 1 339 ? -5.512 2.74 21.938 1 96.81 339 VAL A O 1
ATOM 2723 N N . LEU A 1 340 ? -7.297 1.771 20.969 1 97.19 340 LEU A N 1
ATOM 2724 C CA . LEU A 1 340 ? -7.137 2.527 19.734 1 97.19 340 LEU A CA 1
ATOM 2725 C C . LEU A 1 340 ? -7.285 4.023 19.984 1 97.19 340 LEU A C 1
ATOM 2727 O O . LEU A 1 340 ? -6.539 4.832 19.422 1 97.19 340 LEU A O 1
ATOM 2731 N N . CYS A 1 341 ? -8.234 4.371 20.797 1 98.06 341 CYS A N 1
ATOM 2732 C CA . CYS A 1 341 ? -8.43 5.77 21.156 1 98.06 341 CYS A CA 1
ATOM 2733 C C . CYS A 1 341 ? -7.188 6.332 21.844 1 98.06 341 CYS A C 1
ATOM 2735 O O . CYS A 1 341 ? -6.77 7.457 21.547 1 98.06 341 CYS A O 1
ATOM 2737 N N . ASN A 1 342 ? -6.586 5.562 22.656 1 97.81 342 ASN A N 1
ATOM 2738 C CA . ASN A 1 342 ? -5.383 6.008 23.344 1 97.81 342 ASN A CA 1
ATOM 2739 C C . ASN A 1 342 ? -4.215 6.184 22.391 1 97.81 342 ASN A C 1
ATOM 2741 O O . ASN A 1 342 ? -3.383 7.074 22.562 1 97.81 342 ASN A O 1
ATOM 2745 N N . PHE A 1 343 ? -4.152 5.254 21.359 1 97.38 343 PHE A N 1
ATOM 2746 C CA . PHE A 1 343 ? -3.154 5.453 20.312 1 97.38 343 PHE A CA 1
ATOM 2747 C C . PHE A 1 343 ? -3.283 6.844 19.703 1 97.38 343 PHE A C 1
ATOM 2749 O O . PHE A 1 343 ? -2.289 7.559 19.562 1 97.38 343 PHE A O 1
ATOM 2756 N N . VAL A 1 344 ? -4.512 7.23 19.391 1 97.06 344 VAL A N 1
ATOM 2757 C CA . VAL A 1 344 ? -4.801 8.484 18.703 1 97.06 344 VAL A CA 1
ATOM 2758 C C . VAL A 1 344 ? -4.445 9.664 19.609 1 97.06 344 VAL A C 1
ATOM 2760 O O . VAL A 1 344 ? -3.781 10.609 19.172 1 97.06 344 VAL A O 1
ATOM 2763 N N . ILE A 1 345 ? -4.84 9.555 20.875 1 97.38 345 ILE A N 1
ATOM 2764 C CA . ILE A 1 345 ? -4.582 10.625 21.828 1 97.38 345 ILE A CA 1
ATOM 2765 C C . ILE A 1 345 ? -3.078 10.836 21.969 1 97.38 345 ILE A C 1
ATOM 2767 O O . ILE A 1 345 ? -2.59 11.969 21.859 1 97.38 345 ILE A O 1
ATOM 2771 N N . LYS A 1 346 ? -2.371 9.812 22.141 1 96.44 346 LYS A N 1
ATOM 2772 C CA . LYS A 1 346 ? -0.93 9.898 22.359 1 96.44 346 LYS A CA 1
ATOM 2773 C C . LYS A 1 346 ? -0.222 10.445 21.125 1 96.44 346 LYS A C 1
ATOM 2775 O O . LYS A 1 346 ? 0.635 11.32 21.234 1 96.44 346 LYS A O 1
ATOM 2780 N N . ALA A 1 347 ? -0.579 9.891 20 1 95 347 ALA A N 1
ATOM 2781 C CA . ALA A 1 347 ? 0.038 10.328 18.75 1 95 347 ALA A CA 1
ATOM 2782 C C . ALA A 1 347 ? -0.237 11.805 18.5 1 95 347 ALA A C 1
ATOM 2784 O O . ALA A 1 347 ? 0.66 12.547 18.094 1 95 347 ALA A O 1
ATOM 2785 N N . TRP A 1 348 ? -1.458 12.18 18.719 1 95.12 348 TRP A N 1
ATOM 2786 C CA . TRP A 1 348 ? -1.868 13.562 18.469 1 95.12 348 TRP A CA 1
ATOM 2787 C C . TRP A 1 348 ? -1.165 14.516 19.422 1 95.12 348 TRP A C 1
ATOM 2789 O O . TRP A 1 348 ? -0.705 15.586 19.016 1 95.12 348 TRP A O 1
ATOM 2799 N N . ASN A 1 349 ? -1.03 14.102 20.672 1 94.44 349 ASN A N 1
ATOM 2800 C CA . ASN A 1 349 ? -0.372 14.922 21.688 1 94.44 349 ASN A CA 1
ATOM 2801 C C . ASN A 1 349 ? 1.128 15.031 21.422 1 94.44 349 ASN A C 1
ATOM 2803 O O . ASN A 1 349 ? 1.754 16.031 21.797 1 94.44 349 ASN A O 1
ATOM 2807 N N . ASP A 1 350 ? 1.673 14.078 20.766 1 93.12 350 ASP A N 1
ATOM 2808 C CA . ASP A 1 350 ? 3.115 14.039 20.531 1 93.12 350 ASP A CA 1
ATOM 2809 C C . ASP A 1 350 ? 3.525 15.023 19.453 1 93.12 350 ASP A C 1
ATOM 2811 O O . ASP A 1 350 ? 4.707 15.359 19.312 1 93.12 350 ASP A O 1
ATOM 2815 N N . ILE A 1 351 ? 2.617 15.438 18.641 1 91.81 351 ILE A N 1
ATOM 2816 C CA . ILE A 1 351 ? 2.928 16.422 17.609 1 91.81 351 ILE A CA 1
ATOM 2817 C C . ILE A 1 351 ? 3.08 17.797 18.25 1 91.81 351 ILE A C 1
ATOM 2819 O O . ILE A 1 351 ? 2.158 18.297 18.906 1 91.81 351 ILE A O 1
ATOM 2823 N N . ASP A 1 352 ? 4.16 18.406 18 1 91.5 352 ASP A N 1
ATOM 2824 C CA . ASP A 1 352 ? 4.422 19.656 18.688 1 91.5 352 ASP A CA 1
ATOM 2825 C C . ASP A 1 352 ? 3.768 20.828 17.969 1 91.5 352 ASP A C 1
ATOM 2827 O O . ASP A 1 352 ? 3.482 20.75 16.766 1 91.5 352 ASP A O 1
ATOM 2831 N N . ALA A 1 353 ? 3.631 21.859 18.688 1 92.25 353 ALA A N 1
ATOM 2832 C CA . ALA A 1 353 ? 2.951 23.062 18.188 1 92.25 353 ALA A CA 1
ATOM 2833 C C . ALA A 1 353 ? 3.719 23.688 17.031 1 92.25 353 ALA A C 1
ATOM 2835 O O . ALA A 1 353 ? 3.115 24.188 16.078 1 92.25 353 ALA A O 1
ATOM 2836 N N . GLU A 1 354 ? 4.977 23.609 17.094 1 90.94 354 GLU A N 1
ATOM 2837 C CA . GLU A 1 354 ? 5.805 24.219 16.062 1 90.94 354 GLU A CA 1
ATOM 2838 C C . GLU A 1 354 ? 5.578 23.547 14.711 1 90.94 354 GLU A C 1
ATOM 2840 O O . GLU A 1 354 ? 5.535 24.203 13.672 1 90.94 354 GLU A O 1
ATOM 2845 N N . THR A 1 355 ? 5.48 22.266 14.773 1 89.12 355 THR A N 1
ATOM 2846 C CA . THR A 1 355 ? 5.207 21.516 13.555 1 89.12 355 THR A CA 1
ATOM 2847 C C . THR A 1 355 ? 3.869 21.938 12.945 1 89.12 355 THR A C 1
ATOM 2849 O O . THR A 1 355 ? 3.752 22.078 11.727 1 89.12 355 THR A O 1
ATOM 2852 N N . VAL A 1 356 ? 2.896 22.141 13.734 1 91.38 356 VAL A N 1
ATOM 2853 C CA . VAL A 1 356 ? 1.574 22.562 13.281 1 91.38 356 VAL A CA 1
ATOM 2854 C C . VAL A 1 356 ? 1.664 23.938 12.633 1 91.38 356 VAL A C 1
ATOM 2856 O O . VAL A 1 356 ? 1.154 24.156 11.531 1 91.38 356 VAL A O 1
ATOM 2859 N N . ILE A 1 357 ? 2.326 24.828 13.32 1 92.06 357 ILE A N 1
ATOM 2860 C CA . ILE A 1 357 ? 2.459 26.203 12.836 1 92.06 357 ILE A CA 1
ATOM 2861 C C . ILE A 1 357 ? 3.145 26.203 11.477 1 92.06 357 ILE A C 1
ATOM 2863 O O . ILE A 1 357 ? 2.68 26.859 10.539 1 92.06 357 ILE A O 1
ATOM 2867 N N . LYS A 1 358 ? 4.172 25.453 11.352 1 88.12 358 LYS A N 1
ATOM 2868 C CA . LYS A 1 358 ? 4.914 25.375 10.094 1 88.12 358 LYS A CA 1
ATOM 2869 C C . LYS A 1 358 ? 4.047 24.797 8.977 1 88.12 358 LYS A C 1
ATOM 2871 O O . LYS A 1 358 ? 4.148 25.219 7.824 1 88.12 358 LYS A O 1
ATOM 2876 N N . SER A 1 359 ? 3.266 23.875 9.32 1 88.94 359 SER A N 1
ATOM 2877 C CA . SER A 1 359 ? 2.395 23.25 8.328 1 88.94 359 SER A CA 1
ATOM 2878 C C . SER A 1 359 ? 1.404 24.25 7.754 1 88.94 359 SER A C 1
ATOM 2880 O O . SER A 1 359 ? 1.142 24.266 6.551 1 88.94 359 SER A O 1
ATOM 2882 N N . PHE A 1 360 ? 0.84 25.125 8.617 1 91.81 360 PHE A N 1
ATOM 2883 C CA . PHE A 1 360 ? -0.082 26.156 8.156 1 91.81 360 PHE A CA 1
ATOM 2884 C C . PHE A 1 360 ? 0.615 27.109 7.195 1 91.81 360 PHE A C 1
ATOM 2886 O O . PHE A 1 360 ? 0.048 27.5 6.168 1 91.81 360 PHE A O 1
ATOM 2893 N N . LYS A 1 361 ? 1.804 27.422 7.5 1 89.44 361 LYS A N 1
ATOM 2894 C CA . LYS A 1 361 ? 2.559 28.359 6.688 1 89.44 361 LYS A CA 1
ATOM 2895 C C . LYS A 1 361 ? 2.953 27.75 5.348 1 89.44 361 LYS A C 1
ATOM 2897 O O . LYS A 1 361 ? 2.895 28.406 4.312 1 89.44 361 LYS A O 1
ATOM 2902 N N . LYS A 1 362 ? 3.268 26.547 5.438 1 86.31 362 LYS A N 1
ATOM 2903 C CA . LYS A 1 362 ? 3.635 25.844 4.211 1 86.31 362 LYS A CA 1
ATOM 2904 C C . LYS A 1 362 ? 2.453 25.766 3.248 1 86.31 362 LYS A C 1
ATOM 2906 O O . LYS A 1 362 ? 2.639 25.75 2.029 1 86.31 362 LYS A O 1
ATOM 2911 N N . CYS A 1 363 ? 1.289 25.766 3.801 1 88.88 363 CYS A N 1
ATOM 2912 C CA . CYS A 1 363 ? 0.085 25.641 2.99 1 88.88 363 CYS A CA 1
ATOM 2913 C C . CYS A 1 363 ? -0.46 27 2.588 1 88.88 363 CYS A C 1
ATOM 2915 O O . CYS A 1 363 ? -1.468 27.094 1.884 1 88.88 363 CYS A O 1
ATOM 2917 N N . GLY A 1 364 ? 0.167 28.109 3.039 1 86.94 364 GLY A N 1
ATOM 2918 C CA . GLY A 1 364 ? -0.22 29.453 2.654 1 86.94 364 GLY A CA 1
ATOM 2919 C C . GLY A 1 364 ? -1.486 29.938 3.342 1 86.94 364 GLY A C 1
ATOM 2920 O O . GLY A 1 364 ? -2.195 30.797 2.818 1 86.94 364 GLY A O 1
ATOM 2921 N N . ILE A 1 365 ? -1.759 29.359 4.453 1 90.25 365 ILE A N 1
ATOM 2922 C CA . ILE A 1 365 ? -3.02 29.656 5.121 1 90.25 365 ILE A CA 1
ATOM 2923 C C . ILE A 1 365 ? -2.807 30.781 6.137 1 90.25 365 ILE A C 1
ATOM 2925 O O . ILE A 1 365 ? -3.645 31.672 6.262 1 90.25 365 ILE A O 1
ATOM 2929 N N . SER A 1 366 ? -1.67 30.812 6.816 1 89.75 366 SER A N 1
ATOM 2930 C CA . SER A 1 366 ? -1.493 31.75 7.918 1 89.75 366 SER A CA 1
ATOM 2931 C C . SER A 1 366 ? -0.254 32.625 7.719 1 89.75 366 SER A C 1
ATOM 2933 O O . SER A 1 366 ? 0.3 33.156 8.68 1 89.75 366 SER A O 1
ATOM 2935 N N . ASN A 1 367 ? 0.173 32.656 6.488 1 86.31 367 ASN A N 1
ATOM 2936 C CA . ASN A 1 367 ? 1.334 33.5 6.207 1 86.31 367 ASN A CA 1
ATOM 2937 C C . ASN A 1 367 ? 1.038 34.969 6.465 1 86.31 367 ASN A C 1
ATOM 2939 O O . ASN A 1 367 ? -0.118 35.375 6.414 1 86.31 367 ASN A O 1
ATOM 2943 N N . SER A 1 368 ? 2.152 35.656 6.758 1 82.81 368 SER A N 1
ATOM 2944 C CA . SER A 1 368 ? 1.991 37.094 6.934 1 82.81 368 SER A CA 1
ATOM 2945 C C . SER A 1 368 ? 1.382 37.75 5.691 1 82.81 368 SER A C 1
ATOM 2947 O O . SER A 1 368 ? 1.737 37.406 4.566 1 82.81 368 SER A O 1
ATOM 2949 N N . LEU A 1 369 ? 0.521 38.656 5.902 1 82.75 369 LEU A N 1
ATOM 2950 C CA . LEU A 1 369 ? -0.191 39.312 4.797 1 82.75 369 LEU A CA 1
ATOM 2951 C C . LEU A 1 369 ? 0.739 40.219 4.004 1 82.75 369 LEU A C 1
ATOM 2953 O O . LEU A 1 369 ? 0.429 40.594 2.871 1 82.75 369 LEU A O 1
ATOM 2957 N N . ASP A 1 370 ? 1.866 40.531 4.609 1 75.69 370 ASP A N 1
ATOM 2958 C CA . ASP A 1 370 ? 2.83 41.406 3.934 1 75.69 370 ASP A CA 1
ATOM 2959 C C . ASP A 1 370 ? 3.725 40.594 2.996 1 75.69 370 ASP A C 1
ATOM 2961 O O . ASP A 1 370 ? 4.574 41.156 2.305 1 75.69 370 ASP A O 1
ATOM 2965 N N . GLY A 1 371 ? 3.594 39.312 2.93 1 75.88 371 GLY A N 1
ATOM 2966 C CA . GLY A 1 371 ? 4.32 38.469 1.987 1 75.88 371 GLY A CA 1
ATOM 2967 C C . GLY A 1 371 ? 5.672 38.031 2.508 1 75.88 371 GLY A C 1
ATOM 2968 O O . GLY A 1 371 ? 6.363 37.25 1.857 1 75.88 371 GLY A O 1
ATOM 2969 N N . MET A 1 372 ? 6.094 38.406 3.719 1 70.25 372 MET A N 1
ATOM 2970 C CA . MET A 1 372 ? 7.422 38.125 4.254 1 70.25 372 MET A CA 1
ATOM 2971 C C . MET A 1 372 ? 7.578 36.625 4.539 1 70.25 372 MET A C 1
ATOM 2973 O O . MET A 1 372 ? 8.695 36.125 4.555 1 70.25 372 MET A O 1
ATOM 2977 N N . GLU A 1 373 ? 6.414 35.969 4.668 1 73.5 373 GLU A N 1
ATOM 2978 C CA . GLU A 1 373 ? 6.484 34.562 5.059 1 73.5 373 GLU A CA 1
ATOM 2979 C C . GLU A 1 373 ? 6.152 33.656 3.883 1 73.5 373 GLU A C 1
ATOM 2981 O O . GLU A 1 373 ? 5.926 32.469 4.066 1 73.5 373 GLU A O 1
ATOM 2986 N N . ASP A 1 374 ? 6.242 34.188 2.697 1 74.62 374 ASP A N 1
ATOM 2987 C CA . ASP A 1 374 ? 5.836 33.375 1.533 1 74.62 374 ASP A CA 1
ATOM 2988 C C . ASP A 1 374 ? 6.918 32.375 1.146 1 74.62 374 ASP A C 1
ATOM 2990 O O . ASP A 1 374 ? 6.668 31.469 0.355 1 74.62 374 ASP A O 1
ATOM 2994 N N . ASP A 1 375 ? 8.094 32.5 1.751 1 69.62 375 ASP A N 1
ATOM 2995 C CA . ASP A 1 375 ? 9.156 31.531 1.501 1 69.62 375 ASP A CA 1
ATOM 2996 C C . ASP A 1 375 ? 8.773 30.141 1.996 1 69.62 375 ASP A C 1
ATOM 2998 O O . ASP A 1 375 ? 9.289 29.125 1.504 1 69.62 375 ASP A O 1
ATOM 3002 N N . PHE A 1 376 ? 7.891 30.141 2.885 1 72.69 376 PHE A N 1
ATOM 3003 C CA . PHE A 1 376 ? 7.457 28.875 3.457 1 72.69 376 PHE A CA 1
ATOM 3004 C C . PHE A 1 376 ? 6.77 28.016 2.404 1 72.69 376 PHE A C 1
ATOM 3006 O O . PHE A 1 376 ? 6.758 26.781 2.512 1 72.69 376 PHE A O 1
ATOM 3013 N N . LEU A 1 377 ? 6.273 28.641 1.485 1 71.75 377 LEU A N 1
ATOM 3014 C CA . LEU A 1 377 ? 5.531 27.953 0.443 1 71.75 377 LEU A CA 1
ATOM 3015 C C . LEU A 1 377 ? 6.445 27.016 -0.35 1 71.75 377 LEU A C 1
ATOM 3017 O O . LEU A 1 377 ? 5.984 26.047 -0.94 1 71.75 377 LEU A O 1
ATOM 3021 N N . TRP A 1 378 ? 7.766 27.312 -0.234 1 65.19 378 TRP A N 1
ATOM 3022 C CA . TRP A 1 378 ? 8.703 26.578 -1.077 1 65.19 378 TRP A CA 1
ATOM 3023 C C . TRP A 1 378 ? 9.633 25.703 -0.233 1 65.19 378 TRP A C 1
ATOM 3025 O O . TRP A 1 378 ? 10.555 25.078 -0.759 1 65.19 378 TRP A O 1
ATOM 3035 N N . HIS A 1 379 ? 9.406 25.656 1.029 1 55.66 379 HIS A N 1
ATOM 3036 C CA . HIS A 1 379 ? 10.266 24.875 1.906 1 55.66 379 HIS A CA 1
ATOM 3037 C C . HIS A 1 379 ? 9.906 23.391 1.86 1 55.66 379 HIS A C 1
ATOM 3039 O O . HIS A 1 379 ? 8.727 23.031 1.936 1 55.66 379 HIS A O 1
ATOM 3045 N N . ASP A 1 380 ? 10.703 22.5 1.229 1 52.88 380 ASP A N 1
ATOM 3046 C CA . ASP A 1 380 ? 10.547 21.047 1.18 1 52.88 380 ASP A CA 1
ATOM 3047 C C . ASP A 1 380 ? 10.914 20.406 2.518 1 52.88 380 ASP A C 1
ATOM 3049 O O . ASP A 1 380 ? 11.961 20.719 3.094 1 52.88 380 ASP A O 1
ATOM 3053 N N . GLU A 1 381 ? 10.07 20.203 3.398 1 47.44 381 GLU A N 1
ATOM 3054 C CA . GLU A 1 381 ? 10.477 19.562 4.648 1 47.44 381 GLU A CA 1
ATOM 3055 C C . GLU A 1 381 ? 11.125 18.203 4.391 1 47.44 381 GLU A C 1
ATOM 3057 O O . GLU A 1 381 ? 10.5 17.312 3.807 1 47.44 381 GLU A O 1
ATOM 3062 N N . GLY A 1 382 ? 12.281 18.094 3.945 1 36.53 382 GLY A N 1
ATOM 3063 C CA . GLY A 1 382 ? 13.086 16.875 3.975 1 36.53 382 GLY A CA 1
ATOM 3064 C C . GLY A 1 382 ? 12.938 16.094 5.266 1 36.53 382 GLY A C 1
ATOM 3065 O O . GLY A 1 382 ? 13.547 15.039 5.43 1 36.53 382 GLY A O 1
ATOM 3066 N N . ASP A 1 383 ? 12.508 16.578 6.449 1 34.31 383 ASP A N 1
ATOM 3067 C CA . ASP A 1 383 ? 12.75 15.781 7.645 1 34.31 383 ASP A CA 1
ATOM 3068 C C . ASP A 1 383 ? 11.727 14.656 7.77 1 34.31 383 ASP A C 1
ATOM 3070 O O . ASP A 1 383 ? 10.539 14.852 7.477 1 34.31 383 ASP A O 1
ATOM 3074 N N . ARG B 1 1 ? 55.625 6.129 11.742 1 55.38 1 ARG B N 1
ATOM 3075 C CA . ARG B 1 1 ? 55.094 4.773 11.828 1 55.38 1 ARG B CA 1
ATOM 3076 C C . ARG B 1 1 ? 54.531 4.316 10.484 1 55.38 1 ARG B C 1
ATOM 3078 O O . ARG B 1 1 ? 53.75 5.027 9.859 1 55.38 1 ARG B O 1
ATOM 3085 N N . ARG B 1 2 ? 55.25 3.52 9.781 1 67.44 2 ARG B N 1
ATOM 3086 C CA . ARG B 1 2 ? 54.844 3.031 8.461 1 67.44 2 ARG B CA 1
ATOM 3087 C C . ARG B 1 2 ? 53.594 2.172 8.539 1 67.44 2 ARG B C 1
ATOM 3089 O O . ARG B 1 2 ? 53.438 1.38 9.477 1 67.44 2 ARG B O 1
ATOM 3096 N N . LYS B 1 3 ? 52.594 2.498 7.684 1 77.56 3 LYS B N 1
ATOM 3097 C CA . LYS B 1 3 ? 51.344 1.739 7.574 1 77.56 3 LYS B CA 1
ATOM 3098 C C . LYS B 1 3 ? 51.469 0.614 6.551 1 77.56 3 LYS B C 1
ATOM 3100 O O . LYS B 1 3 ? 52 0.817 5.465 1 77.56 3 LYS B O 1
ATOM 3105 N N . PHE B 1 4 ? 51.219 -0.723 7.031 1 85.94 4 PHE B N 1
ATOM 3106 C CA . PHE B 1 4 ? 51.281 -1.868 6.133 1 85.94 4 PHE B CA 1
ATOM 3107 C C . PHE B 1 4 ? 49.906 -2.486 5.918 1 85.94 4 PHE B C 1
ATOM 3109 O O . PHE B 1 4 ? 49.156 -2.67 6.871 1 85.94 4 PHE B O 1
ATOM 3116 N N . GLU B 1 5 ? 49.594 -2.787 4.73 1 85.44 5 GLU B N 1
ATOM 3117 C CA . GLU B 1 5 ? 48.344 -3.418 4.367 1 85.44 5 GLU B CA 1
ATOM 3118 C C . GLU B 1 5 ? 48.344 -4.898 4.73 1 85.44 5 GLU B C 1
ATOM 3120 O O . GLU B 1 5 ? 49.375 -5.516 4.859 1 85.44 5 GLU B O 1
ATOM 3125 N N . ALA B 1 6 ? 47.188 -5.43 4.922 1 88.12 6 ALA B N 1
ATOM 3126 C CA . ALA B 1 6 ? 47.031 -6.828 5.328 1 88.12 6 ALA B CA 1
ATOM 3127 C C . ALA B 1 6 ? 47.688 -7.762 4.312 1 88.12 6 ALA B C 1
ATOM 3129 O O . ALA B 1 6 ? 48.312 -8.758 4.688 1 88.12 6 ALA B O 1
ATOM 3130 N N . ASN B 1 7 ? 47.562 -7.375 3.078 1 87.69 7 ASN B N 1
ATOM 3131 C CA . ASN B 1 7 ? 48.188 -8.211 2.049 1 87.69 7 ASN B CA 1
ATOM 3132 C C . ASN B 1 7 ? 49.719 -8.219 2.17 1 87.69 7 ASN B C 1
ATOM 3134 O O . ASN B 1 7 ? 50.344 -9.266 2.01 1 87.69 7 ASN B O 1
ATOM 3138 N N . PHE B 1 8 ? 50.312 -7.125 2.361 1 89.06 8 PHE B N 1
ATOM 3139 C CA . PHE B 1 8 ? 51.75 -7.012 2.57 1 89.06 8 PHE B CA 1
ATOM 3140 C C . PHE B 1 8 ? 52.188 -7.773 3.818 1 89.06 8 PHE B C 1
ATOM 3142 O O . PHE B 1 8 ? 53.188 -8.5 3.797 1 89.06 8 PHE B O 1
ATOM 3149 N N . LYS B 1 9 ? 51.375 -7.672 4.871 1 91.25 9 LYS B N 1
ATOM 3150 C CA . LYS B 1 9 ? 51.688 -8.352 6.121 1 91.25 9 LYS B CA 1
ATOM 3151 C C . LYS B 1 9 ? 51.656 -9.867 5.945 1 91.25 9 LYS B C 1
ATOM 3153 O O . LYS B 1 9 ? 52.531 -10.578 6.477 1 91.25 9 LYS B O 1
ATOM 3158 N N . LEU B 1 10 ? 50.75 -10.273 5.184 1 91.56 10 LEU B N 1
ATOM 3159 C CA . LEU B 1 10 ? 50.625 -11.703 4.938 1 91.56 10 LEU B CA 1
ATOM 3160 C C . LEU B 1 10 ? 51.75 -12.211 4.074 1 91.56 10 LEU B C 1
ATOM 3162 O O . LEU B 1 10 ? 52.25 -13.328 4.27 1 91.56 10 LEU B O 1
ATOM 3166 N N . LYS B 1 11 ? 52.188 -11.359 3.162 1 90.94 11 LYS B N 1
ATOM 3167 C CA . LYS B 1 11 ? 53.375 -11.711 2.354 1 90.94 11 LYS B CA 1
ATOM 3168 C C . L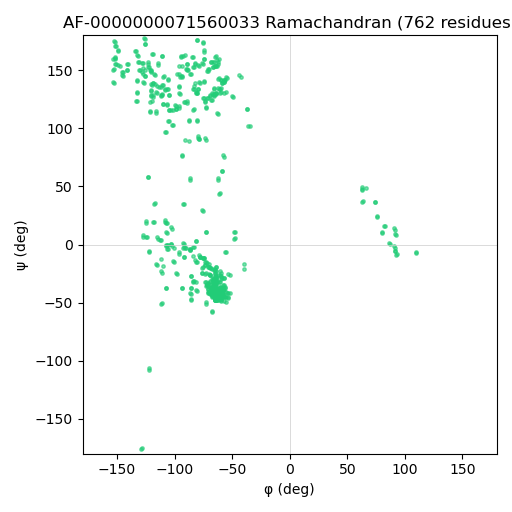YS B 1 11 ? 54.594 -11.883 3.223 1 90.94 11 LYS B C 1
ATOM 3170 O O . LYS B 1 11 ? 55.375 -12.82 3.023 1 90.94 11 LYS B O 1
ATOM 3175 N N . VAL B 1 12 ? 54.75 -11.031 4.105 1 92.19 12 VAL B N 1
ATOM 3176 C CA . VAL B 1 12 ? 55.875 -11.086 5.016 1 92.19 12 VAL B CA 1
ATOM 3177 C C . VAL B 1 12 ? 55.781 -12.344 5.879 1 92.19 12 VAL B C 1
ATOM 3179 O O . VAL B 1 12 ? 56.781 -13.047 6.07 1 92.19 12 VAL B O 1
ATOM 3182 N N .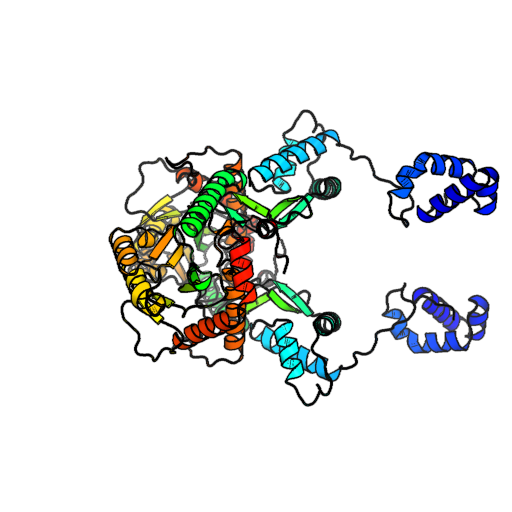 VAL B 1 13 ? 54.625 -12.664 6.336 1 92.5 13 VAL B N 1
ATOM 3183 C CA . VAL B 1 13 ? 54.406 -13.812 7.203 1 92.5 13 VAL B CA 1
ATOM 3184 C C . VAL B 1 13 ? 54.688 -15.109 6.438 1 92.5 13 VAL B C 1
ATOM 3186 O O . VAL B 1 13 ? 55.312 -16.016 6.953 1 92.5 13 VAL B O 1
ATOM 3189 N N . ASN B 1 14 ? 54.25 -15.148 5.215 1 91.69 14 ASN B N 1
ATOM 3190 C CA . ASN B 1 14 ? 54.469 -16.344 4.398 1 91.69 14 ASN B CA 1
ATOM 3191 C C . ASN B 1 14 ? 55.969 -16.547 4.121 1 91.69 14 ASN B C 1
ATOM 3193 O O . ASN B 1 14 ? 56.438 -17.672 4.172 1 91.69 14 ASN B O 1
ATOM 3197 N N . PHE B 1 15 ? 56.625 -15.453 3.82 1 91.81 15 PHE B N 1
ATOM 3198 C CA . PHE B 1 15 ? 58.062 -15.523 3.598 1 91.81 15 PHE B CA 1
ATOM 3199 C C . PHE B 1 15 ? 58.781 -15.938 4.875 1 91.81 15 PHE B C 1
ATOM 3201 O O . PHE B 1 15 ? 59.75 -16.719 4.832 1 91.81 15 PHE B O 1
ATOM 3208 N N . ALA B 1 16 ? 58.312 -15.547 5.977 1 91.94 16 ALA B N 1
ATOM 3209 C CA . ALA B 1 16 ? 58.938 -15.875 7.262 1 91.94 16 ALA B CA 1
ATOM 3210 C C . ALA B 1 16 ? 58.719 -17.359 7.598 1 91.94 16 ALA B C 1
ATOM 3212 O O . ALA B 1 16 ? 59.594 -17.984 8.203 1 91.94 16 ALA B O 1
ATOM 3213 N N . LYS B 1 17 ? 57.594 -17.891 7.238 1 89.81 17 LYS B N 1
ATOM 3214 C CA . LYS B 1 17 ? 57.312 -19.312 7.457 1 89.81 17 LYS B CA 1
ATOM 3215 C C . LYS B 1 17 ? 58.25 -20.188 6.617 1 89.81 17 LYS B C 1
ATOM 3217 O O . LYS B 1 17 ? 58.625 -21.281 7.047 1 89.81 17 LYS B O 1
ATOM 3222 N N . GLU B 1 18 ? 58.625 -19.688 5.465 1 88.38 18 GLU B N 1
ATOM 3223 C CA . GLU B 1 18 ? 59.469 -20.453 4.555 1 88.38 18 GLU B CA 1
ATOM 3224 C C . GLU B 1 18 ? 60.938 -20.266 4.902 1 88.38 18 GLU B C 1
ATOM 3226 O O . GLU B 1 18 ? 61.75 -21.172 4.664 1 88.38 18 GLU B O 1
ATOM 3231 N N . HIS B 1 19 ? 61.312 -19.234 5.465 1 88.62 19 HIS B N 1
ATOM 3232 C CA . HIS B 1 19 ? 62.688 -18.953 5.836 1 88.62 19 HIS B CA 1
ATOM 3233 C C . HIS B 1 19 ? 62.812 -18.703 7.336 1 88.62 19 HIS B C 1
ATOM 3235 O O . HIS B 1 19 ? 62.625 -19.625 8.141 1 88.62 19 HIS B O 1
ATOM 3241 N N . ASN B 1 20 ? 63 -17.609 7.875 1 86.44 20 ASN B N 1
ATOM 3242 C CA . ASN B 1 20 ? 63 -17.188 9.273 1 86.44 20 ASN B CA 1
ATOM 3243 C C . ASN B 1 20 ? 62.656 -15.719 9.422 1 86.44 20 ASN B C 1
ATOM 3245 O O . ASN B 1 20 ? 62.625 -14.977 8.438 1 86.44 20 ASN B O 1
ATOM 3249 N N . ASN B 1 21 ? 62.25 -15.305 10.523 1 87.44 21 ASN B N 1
ATOM 3250 C CA . ASN B 1 21 ? 61.75 -13.961 10.797 1 87.44 21 ASN B CA 1
ATOM 3251 C C . ASN B 1 21 ? 62.781 -12.906 10.445 1 87.44 21 ASN B C 1
ATOM 3253 O O . ASN B 1 21 ? 62.438 -11.828 9.945 1 87.44 21 ASN B O 1
ATOM 3257 N N . CYS B 1 22 ? 64 -13.258 10.664 1 88.31 22 CYS B N 1
ATOM 3258 C CA . CYS B 1 22 ? 65.125 -12.32 10.375 1 88.31 22 CYS B CA 1
ATOM 3259 C C . CYS B 1 22 ? 65.25 -12.094 8.875 1 88.31 22 CYS B C 1
ATOM 3261 O O . CYS B 1 22 ? 65.438 -10.961 8.43 1 88.31 22 CYS B O 1
ATOM 3263 N N . ALA B 1 23 ? 65.188 -13.148 8.164 1 89.31 23 ALA B N 1
ATOM 3264 C CA . ALA B 1 23 ? 65.25 -13.078 6.707 1 89.31 23 ALA B CA 1
ATOM 3265 C C . ALA B 1 23 ? 64.062 -12.281 6.137 1 89.31 23 ALA B C 1
ATOM 3267 O O . ALA B 1 23 ? 64.25 -11.5 5.199 1 89.31 23 ALA B O 1
ATOM 3268 N N . ALA B 1 24 ? 62.906 -12.406 6.637 1 91.81 24 ALA B N 1
ATOM 3269 C CA . ALA B 1 24 ? 61.719 -11.695 6.191 1 91.81 24 ALA B CA 1
ATOM 3270 C C . ALA B 1 24 ? 61.812 -10.203 6.48 1 91.81 24 ALA B C 1
ATOM 3272 O O . ALA B 1 24 ? 61.438 -9.375 5.648 1 91.81 24 ALA B O 1
ATOM 3273 N N . ALA B 1 25 ? 62.344 -9.914 7.609 1 88.06 25 ALA B N 1
ATOM 3274 C CA . ALA B 1 25 ? 62.531 -8.516 7.996 1 88.06 25 ALA B CA 1
ATOM 3275 C C . ALA B 1 25 ? 63.5 -7.816 7.047 1 88.06 25 ALA B C 1
ATOM 3277 O O . ALA B 1 25 ? 63.281 -6.676 6.641 1 88.06 25 ALA B O 1
ATOM 3278 N N . SER B 1 26 ? 64.562 -8.461 6.695 1 87.94 26 SER B N 1
ATOM 3279 C CA . SER B 1 26 ? 65.562 -7.91 5.809 1 87.94 26 SER B CA 1
ATOM 3280 C C . SER B 1 26 ? 65 -7.738 4.391 1 87.94 26 SER B C 1
ATOM 3282 O O . SER B 1 26 ? 65.25 -6.715 3.75 1 87.94 26 SER B O 1
ATOM 3284 N N . GLN B 1 27 ? 64.312 -8.672 4.039 1 87.06 27 GLN B N 1
ATOM 3285 C CA . GLN B 1 27 ? 63.812 -8.695 2.658 1 87.06 27 GLN B CA 1
ATOM 3286 C C . GLN B 1 27 ? 62.75 -7.617 2.426 1 87.06 27 GLN B C 1
ATOM 3288 O O . GLN B 1 27 ? 62.75 -6.977 1.373 1 87.06 27 GLN B O 1
ATOM 3293 N N . TYR B 1 28 ? 61.875 -7.449 3.369 1 90.06 28 TYR B N 1
ATOM 3294 C CA . TYR B 1 28 ? 60.719 -6.605 3.135 1 90.06 28 TYR B CA 1
ATOM 3295 C C . TYR B 1 28 ? 60.844 -5.281 3.877 1 90.06 28 TYR B C 1
ATOM 3297 O O . TYR B 1 28 ? 59.938 -4.445 3.83 1 90.06 28 TYR B O 1
ATOM 3305 N N . GLY B 1 29 ? 61.875 -5.094 4.57 1 86.25 29 GLY B N 1
ATOM 3306 C CA . GLY B 1 29 ? 62.156 -3.834 5.242 1 86.25 29 GLY B CA 1
ATOM 3307 C C . GLY B 1 29 ? 61.281 -3.609 6.469 1 86.25 29 GLY B C 1
ATOM 3308 O O . GLY B 1 29 ? 60.812 -2.498 6.699 1 86.25 29 GLY B O 1
ATOM 3309 N N . VAL B 1 30 ? 60.969 -4.605 7.223 1 88.38 30 VAL B N 1
ATOM 3310 C CA . VAL B 1 30 ? 60.219 -4.5 8.461 1 88.38 30 VAL B CA 1
ATOM 3311 C C . VAL B 1 30 ? 61.062 -5.004 9.633 1 88.38 30 VAL B C 1
ATOM 3313 O O . VAL B 1 30 ? 62.125 -5.59 9.43 1 88.38 30 VAL B O 1
ATOM 3316 N N . THR B 1 31 ? 60.625 -4.664 10.789 1 88.56 31 THR B N 1
ATOM 3317 C CA . THR B 1 31 ? 61.375 -5.133 11.953 1 88.56 31 THR B CA 1
ATOM 3318 C C . THR B 1 31 ? 60.969 -6.562 12.312 1 88.56 31 THR B C 1
ATOM 3320 O O . THR B 1 31 ? 59.875 -7.008 11.984 1 88.56 31 THR B O 1
ATOM 3323 N N . GLU B 1 32 ? 61.844 -7.176 12.938 1 87.31 32 GLU B N 1
ATOM 3324 C CA . GLU B 1 32 ? 61.594 -8.539 13.375 1 87.31 32 GLU B CA 1
ATOM 3325 C C . GLU B 1 32 ? 60.375 -8.602 14.305 1 87.31 32 GLU B C 1
ATOM 3327 O O . GLU B 1 32 ? 59.594 -9.547 14.242 1 87.31 32 GLU B O 1
ATOM 3332 N N . LYS B 1 33 ? 60.25 -7.645 15.094 1 89.31 33 LYS B N 1
ATOM 3333 C CA . LYS B 1 33 ? 59.125 -7.594 16.016 1 89.31 33 LYS B CA 1
ATOM 3334 C C . LYS B 1 33 ? 57.781 -7.504 15.25 1 89.31 33 LYS B C 1
ATOM 3336 O O . LYS B 1 33 ? 56.812 -8.18 15.594 1 89.31 33 LYS B O 1
ATOM 3341 N N . MET B 1 34 ? 57.812 -6.699 14.25 1 87.31 34 MET B N 1
ATOM 3342 C CA . MET B 1 34 ? 56.594 -6.555 13.43 1 87.31 34 MET B CA 1
ATOM 3343 C C . MET B 1 34 ? 56.219 -7.883 12.781 1 87.31 34 MET B C 1
ATOM 3345 O O . MET B 1 34 ? 55.062 -8.273 12.797 1 87.31 34 MET B O 1
ATOM 3349 N N . GLY B 1 35 ? 57.25 -8.531 12.227 1 85.5 35 GLY B N 1
ATOM 3350 C CA . GLY B 1 35 ? 57 -9.828 11.617 1 85.5 35 GLY B CA 1
ATOM 3351 C C . GLY B 1 35 ? 56.438 -10.852 12.578 1 85.5 35 GLY B C 1
ATOM 3352 O O . GLY B 1 35 ? 55.5 -11.594 12.234 1 85.5 35 GLY B O 1
ATOM 3353 N N . ARG B 1 36 ? 56.969 -10.906 13.773 1 88.62 36 ARG B N 1
ATOM 3354 C CA . ARG B 1 36 ? 56.531 -11.828 14.805 1 88.62 36 ARG B CA 1
ATOM 3355 C C . ARG B 1 36 ? 55.062 -11.539 15.211 1 88.62 36 ARG B C 1
ATOM 3357 O O . ARG B 1 36 ? 54.281 -12.461 15.383 1 88.62 36 ARG B O 1
ATOM 3364 N N . ASP B 1 37 ? 54.812 -10.227 15.367 1 87.5 37 ASP B N 1
ATOM 3365 C CA . ASP B 1 37 ? 53.469 -9.812 15.742 1 87.5 37 ASP B CA 1
ATOM 3366 C C . ASP B 1 37 ? 52.438 -10.188 14.664 1 87.5 37 ASP B C 1
ATOM 3368 O O . ASP B 1 37 ? 51.344 -10.648 14.969 1 87.5 37 ASP B O 1
ATOM 3372 N N . TRP B 1 38 ? 52.875 -10.023 13.445 1 88.38 38 TRP B N 1
ATOM 3373 C CA . TRP B 1 38 ? 52 -10.312 12.328 1 88.38 38 TRP B CA 1
ATOM 3374 C C . TRP B 1 38 ? 51.781 -11.812 12.188 1 88.38 38 TRP B C 1
ATOM 3376 O O . TRP B 1 38 ? 50.656 -12.258 11.891 1 88.38 38 TRP B O 1
ATOM 3386 N N . LYS B 1 39 ? 52.812 -12.539 12.516 1 86.81 39 LYS B N 1
ATOM 3387 C CA . LYS B 1 39 ? 52.719 -13.992 12.492 1 86.81 39 LYS B CA 1
ATOM 3388 C C . LYS B 1 39 ? 51.75 -14.492 13.562 1 86.81 39 LYS B C 1
ATOM 3390 O O . LYS B 1 39 ? 50.938 -15.391 13.32 1 86.81 39 LYS B O 1
ATOM 3395 N N . ALA B 1 40 ? 51.781 -13.82 14.68 1 87.19 40 ALA B N 1
ATOM 3396 C CA . ALA B 1 40 ? 50.906 -14.18 15.797 1 87.19 40 ALA B CA 1
ATOM 3397 C C . ALA B 1 40 ? 49.438 -13.844 15.477 1 87.19 40 ALA B C 1
ATOM 3399 O O . ALA B 1 40 ? 48.531 -14.508 15.969 1 87.19 40 ALA B O 1
ATOM 3400 N N . ASN B 1 41 ? 49.25 -12.914 14.633 1 82.44 41 ASN B N 1
ATOM 3401 C CA . ASN B 1 41 ? 47.906 -12.461 14.305 1 82.44 41 ASN B CA 1
ATOM 3402 C C . ASN B 1 41 ? 47.5 -12.898 12.898 1 82.44 41 ASN B C 1
ATOM 3404 O O . ASN B 1 41 ? 46.688 -12.242 12.258 1 82.44 41 ASN B O 1
ATOM 3408 N N . GLU B 1 42 ? 48.156 -13.859 12.484 1 86.25 42 GLU B N 1
ATOM 3409 C CA . GLU B 1 42 ? 47.969 -14.297 11.109 1 86.25 42 GLU B CA 1
ATOM 3410 C C . GLU B 1 42 ? 46.5 -14.57 10.82 1 86.25 42 GLU B C 1
ATOM 3412 O O . GLU B 1 42 ? 46 -14.219 9.758 1 86.25 42 GLU B O 1
ATOM 3417 N N . GLY B 1 43 ? 45.844 -15.188 11.734 1 81.88 43 GLY B N 1
ATOM 3418 C CA . GLY B 1 43 ? 44.438 -15.508 11.578 1 81.88 43 GLY B CA 1
ATOM 3419 C C . GLY B 1 43 ? 43.562 -14.273 11.359 1 81.88 43 GLY B C 1
ATOM 3420 O O . GLY B 1 43 ? 42.719 -14.266 10.484 1 81.88 43 GLY B O 1
ATOM 3421 N N . ALA B 1 44 ? 43.812 -13.328 12.078 1 78.94 44 ALA B N 1
ATOM 3422 C CA . ALA B 1 44 ? 43.062 -12.078 11.977 1 78.94 44 ALA B CA 1
ATOM 3423 C C . ALA B 1 44 ? 43.375 -11.367 10.664 1 78.94 44 ALA B C 1
ATOM 3425 O O . ALA B 1 44 ? 42.5 -10.781 10.039 1 78.94 44 ALA B O 1
ATOM 3426 N N . LEU B 1 45 ? 44.625 -11.445 10.266 1 81.56 45 LEU B N 1
ATOM 3427 C CA . LEU B 1 45 ? 45.062 -10.797 9.031 1 81.56 45 LEU B CA 1
ATOM 3428 C C . LEU B 1 45 ? 44.406 -11.445 7.816 1 81.56 45 LEU B C 1
ATOM 3430 O O . LEU B 1 45 ? 44.031 -10.758 6.855 1 81.56 45 LEU B O 1
ATOM 3434 N N . LYS B 1 46 ? 44.125 -12.703 7.953 1 83 46 LYS B N 1
ATOM 3435 C CA . LYS B 1 46 ? 43.531 -13.445 6.855 1 83 46 LYS B CA 1
ATOM 3436 C C . LYS B 1 46 ? 42.031 -13.094 6.719 1 83 46 LYS B C 1
ATOM 3438 O O . LYS B 1 46 ? 41.469 -13.156 5.621 1 83 46 LYS B O 1
ATOM 3443 N N . SER B 1 47 ? 41.562 -12.672 7.844 1 77.94 47 SER B N 1
ATOM 3444 C CA . SER B 1 47 ? 40.125 -12.445 7.863 1 77.94 47 SER B CA 1
ATOM 3445 C C . SER B 1 47 ? 39.781 -11 7.492 1 77.94 47 SER B C 1
ATOM 3447 O O . SER B 1 47 ? 38.625 -10.68 7.25 1 77.94 47 SER B O 1
ATOM 3449 N N . MET B 1 48 ? 40.781 -10.203 7.441 1 74.38 48 MET B N 1
ATOM 3450 C CA . MET B 1 48 ? 40.562 -8.789 7.141 1 74.38 48 MET B CA 1
ATOM 3451 C C . MET B 1 48 ? 40.719 -8.516 5.652 1 74.38 48 MET B C 1
ATOM 3453 O O . MET B 1 48 ? 41.469 -9.234 4.965 1 74.38 48 MET B O 1
ATOM 3457 N N . PRO B 1 49 ? 40.062 -7.488 5.168 1 75.62 49 PRO B N 1
ATOM 3458 C CA . PRO B 1 49 ? 40.281 -7.125 3.771 1 75.62 49 PRO B CA 1
ATOM 3459 C C . PRO B 1 49 ? 41.75 -6.812 3.482 1 75.62 49 PRO B C 1
ATOM 3461 O O . PRO B 1 49 ? 42.438 -6.203 4.312 1 75.62 49 PRO B O 1
ATOM 3464 N N . SER B 1 50 ? 42.25 -7.215 2.352 1 79.06 50 SER B N 1
ATOM 3465 C CA . SER B 1 50 ? 43.656 -7.184 1.957 1 79.06 50 SER B CA 1
ATOM 3466 C C . SER B 1 50 ? 44.188 -5.758 1.974 1 79.06 50 SER B C 1
ATOM 3468 O O . SER B 1 50 ? 45.375 -5.547 2.256 1 79.06 50 SER B O 1
ATOM 3470 N N . SER B 1 51 ? 43.406 -4.848 1.851 1 77.25 51 SER B N 1
ATOM 3471 C CA . SER B 1 51 ? 43.875 -3.471 1.702 1 77.25 51 SER B CA 1
ATOM 3472 C C . SER B 1 51 ? 43.875 -2.742 3.041 1 77.25 51 SER B C 1
ATOM 3474 O O . SER B 1 51 ? 44.438 -1.647 3.156 1 77.25 51 SER B O 1
ATOM 3476 N N . LYS B 1 52 ? 43.375 -3.4 3.961 1 75.44 52 LYS B N 1
ATOM 3477 C CA . LYS B 1 52 ? 43.281 -2.742 5.262 1 75.44 52 LYS B CA 1
ATOM 3478 C C . LYS B 1 52 ? 44.594 -2.857 6.016 1 75.44 52 LYS B C 1
ATOM 3480 O O . LYS B 1 52 ? 45.312 -3.869 5.906 1 75.44 52 LYS B O 1
ATOM 3485 N N . CYS B 1 53 ? 45.062 -1.825 6.645 1 73.75 53 CYS B N 1
ATOM 3486 C CA . CYS B 1 53 ? 46.344 -1.772 7.352 1 73.75 53 CYS B CA 1
ATOM 3487 C C . CYS B 1 53 ? 46.188 -2.289 8.781 1 73.75 53 CYS B C 1
ATOM 3489 O O . CYS B 1 53 ? 47.125 -2.844 9.344 1 73.75 53 CYS B O 1
ATOM 3491 N N . ALA B 1 54 ? 45.281 -2.012 9.469 1 63.25 54 ALA B N 1
ATOM 3492 C CA . ALA B 1 54 ? 45.062 -2.457 10.844 1 63.25 54 ALA B CA 1
ATOM 3493 C C . ALA B 1 54 ? 43.625 -2.959 11.047 1 63.25 54 ALA B C 1
ATOM 3495 O O . ALA B 1 54 ? 42.719 -2.508 10.367 1 63.25 54 ALA B O 1
ATOM 3496 N N . LEU B 1 55 ? 43.5 -4.215 11.508 1 56.94 55 LEU B N 1
ATOM 3497 C CA . LEU B 1 55 ? 42.156 -4.664 11.906 1 56.94 55 LEU B CA 1
ATOM 3498 C C . LEU B 1 55 ? 41.625 -3.824 13.062 1 56.94 55 LEU B C 1
ATOM 3500 O O . LEU B 1 55 ? 42 -4.043 14.219 1 56.94 55 LEU B O 1
ATOM 3504 N N . ARG B 1 56 ? 41.562 -2.621 12.867 1 49.78 56 ARG B N 1
ATOM 3505 C CA . ARG B 1 56 ? 40.969 -1.882 13.977 1 49.78 56 ARG B CA 1
ATOM 3506 C C . ARG B 1 56 ? 39.531 -2.34 14.227 1 49.78 56 ARG B C 1
ATOM 3508 O O . ARG B 1 56 ? 38.594 -1.786 13.664 1 49.78 56 ARG B O 1
ATOM 3515 N N . ARG B 1 57 ? 39.312 -3.742 14.195 1 49.78 57 ARG B N 1
ATOM 3516 C CA . ARG B 1 57 ? 37.969 -4.082 14.609 1 49.78 57 ARG B CA 1
ATOM 3517 C C . ARG B 1 57 ? 37.688 -3.588 16.031 1 49.78 57 ARG B C 1
ATOM 3519 O O . ARG B 1 57 ? 38.344 -4.016 16.984 1 49.78 57 ARG B O 1
ATOM 3526 N N . GLY B 1 58 ? 37.719 -2.361 16.234 1 51.5 58 GLY B N 1
ATOM 3527 C CA . GLY B 1 58 ? 37.438 -1.937 17.594 1 51.5 58 GLY B CA 1
ATOM 3528 C C . GLY B 1 58 ? 36.375 -2.799 18.281 1 51.5 58 GLY B C 1
ATOM 3529 O O . GLY B 1 58 ? 35.438 -3.283 17.641 1 51.5 58 GLY B O 1
ATOM 3530 N N . THR B 1 59 ? 36.812 -3.729 19.172 1 58.59 59 THR B N 1
ATOM 3531 C CA . THR B 1 59 ? 35.875 -4.41 20.062 1 58.59 59 THR B CA 1
ATOM 3532 C C . THR B 1 59 ? 34.781 -3.451 20.531 1 58.59 59 THR B C 1
ATOM 3534 O O . THR B 1 59 ? 35.094 -2.324 20.938 1 58.59 59 THR B O 1
ATOM 3537 N N . PRO B 1 60 ? 33.594 -3.826 20.125 1 67.81 60 PRO B N 1
ATOM 3538 C CA . PRO B 1 60 ? 32.531 -2.932 20.609 1 67.81 60 PRO B CA 1
ATOM 3539 C C . PRO B 1 60 ? 32.625 -2.678 22.109 1 67.81 60 PRO B C 1
ATOM 3541 O O . PRO B 1 60 ? 33 -3.568 22.875 1 67.81 60 PRO B O 1
ATOM 3544 N N . HIS B 1 61 ? 32.625 -1.5 22.5 1 75.94 61 HIS B N 1
ATOM 3545 C CA . HIS B 1 61 ? 32.688 -1.093 23.906 1 75.94 61 HIS B CA 1
ATOM 3546 C C . HIS B 1 61 ? 31.578 -1.773 24.719 1 75.94 61 HIS B C 1
ATOM 3548 O O . HIS B 1 61 ? 31.766 -2.105 25.891 1 75.94 61 HIS B O 1
ATOM 3554 N N . TRP B 1 62 ? 30.453 -2.18 24.141 1 85.12 62 TRP B N 1
ATOM 3555 C CA . TRP B 1 62 ? 29.297 -2.74 24.812 1 85.12 62 TRP B CA 1
ATOM 3556 C C . TRP B 1 62 ? 28.953 -4.121 24.266 1 85.12 62 TRP B C 1
ATOM 3558 O O . TRP B 1 62 ? 27.812 -4.391 23.922 1 85.12 62 TRP B O 1
ATOM 3568 N N . SER B 1 63 ? 29.891 -5.02 24.344 1 85.44 63 SER B N 1
ATOM 3569 C CA . SER B 1 63 ? 29.75 -6.32 23.703 1 85.44 63 SER B CA 1
ATOM 3570 C C . SER B 1 63 ? 28.641 -7.133 24.328 1 85.44 63 SER B C 1
ATOM 3572 O O . SER B 1 63 ? 27.828 -7.746 23.625 1 85.44 63 SER B O 1
ATOM 3574 N N . GLU B 1 64 ? 28.578 -7.09 25.625 1 87.12 64 GLU B N 1
ATOM 3575 C CA . GLU B 1 64 ? 27.547 -7.863 26.312 1 87.12 64 GLU B CA 1
ATOM 3576 C C . GLU B 1 64 ? 26.156 -7.289 26.047 1 87.12 64 GLU B C 1
ATOM 3578 O O . GLU B 1 64 ? 25.203 -8.039 25.812 1 87.12 64 GLU B O 1
ATOM 3583 N N . LEU B 1 65 ? 26.094 -6.039 26.094 1 90.06 65 LEU B N 1
ATOM 3584 C CA . LEU B 1 65 ? 24.828 -5.371 25.797 1 90.06 65 LEU B CA 1
ATOM 3585 C C . LEU B 1 65 ? 24.375 -5.703 24.375 1 90.06 65 LEU B C 1
ATOM 3587 O O . LEU B 1 65 ? 23.188 -5.984 24.156 1 90.06 65 LEU B O 1
ATOM 3591 N N . GLU B 1 66 ? 25.266 -5.703 23.438 1 91.38 66 GLU B N 1
ATOM 3592 C CA . GLU B 1 66 ? 24.953 -5.977 22.047 1 91.38 66 GLU B CA 1
ATOM 3593 C C . GLU B 1 66 ? 24.391 -7.387 21.875 1 91.38 66 GLU B C 1
ATOM 3595 O O . GLU B 1 66 ? 23.469 -7.605 21.078 1 91.38 66 GLU B O 1
ATOM 3600 N N . LYS B 1 67 ? 24.969 -8.258 22.594 1 91.31 67 LYS B N 1
ATOM 3601 C CA . LYS B 1 67 ? 24.469 -9.633 22.531 1 91.31 67 LYS B CA 1
ATOM 3602 C C . LYS B 1 67 ? 23.031 -9.734 23.016 1 91.31 67 LYS B C 1
ATOM 3604 O O . LYS B 1 67 ? 22.203 -10.414 22.391 1 91.31 67 LYS B O 1
ATOM 3609 N N . HIS B 1 68 ? 22.797 -9.031 24.078 1 92.38 68 HIS B N 1
ATOM 3610 C CA . HIS B 1 68 ? 21.438 -9.047 24.625 1 92.38 68 HIS B CA 1
ATOM 3611 C C . HIS B 1 68 ? 20.453 -8.391 23.656 1 92.38 68 HIS B C 1
ATOM 3613 O O . HIS B 1 68 ? 19.328 -8.875 23.484 1 92.38 68 HIS B O 1
ATOM 3619 N N . VAL B 1 69 ? 20.859 -7.301 23.094 1 93.75 69 VAL B N 1
ATOM 3620 C CA . VAL B 1 69 ? 20 -6.598 22.156 1 93.75 69 VAL B CA 1
ATOM 3621 C C . VAL B 1 69 ? 19.766 -7.469 20.922 1 93.75 69 VAL B C 1
ATOM 3623 O O . VAL B 1 69 ? 18.641 -7.555 20.438 1 93.75 69 VAL B O 1
ATOM 3626 N N . ALA B 1 70 ? 20.766 -8.117 20.484 1 94.88 70 ALA B N 1
ATOM 3627 C CA . ALA B 1 70 ? 20.641 -9 19.328 1 94.88 70 ALA B CA 1
ATOM 3628 C C . ALA B 1 70 ? 19.688 -10.148 19.609 1 94.88 70 ALA B C 1
ATOM 3630 O O . ALA B 1 70 ? 18.859 -10.5 18.766 1 94.88 70 ALA B O 1
ATOM 3631 N N . ASP B 1 71 ? 19.812 -10.703 20.75 1 94.88 71 ASP B N 1
ATOM 3632 C CA . ASP B 1 71 ? 18.922 -11.789 21.141 1 94.88 71 ASP B CA 1
ATOM 3633 C C . ASP B 1 71 ? 17.469 -11.32 21.172 1 94.88 71 ASP B C 1
ATOM 3635 O O . ASP B 1 71 ? 16.562 -12.039 20.75 1 94.88 71 ASP B O 1
ATOM 3639 N N . MET B 1 72 ? 17.297 -10.188 21.719 1 94.12 72 MET B N 1
ATOM 3640 C CA . MET B 1 72 ? 15.953 -9.625 21.781 1 94.12 72 MET B CA 1
ATOM 3641 C C . MET B 1 72 ? 15.383 -9.406 20.391 1 94.12 72 MET B C 1
ATOM 3643 O O . MET B 1 72 ? 14.227 -9.734 20.125 1 94.12 72 MET B O 1
ATOM 3647 N N . VAL B 1 73 ? 16.203 -8.836 19.516 1 95.12 73 VAL B N 1
ATOM 3648 C CA . VAL B 1 73 ? 15.781 -8.602 18.141 1 95.12 73 VAL B CA 1
ATOM 3649 C C . VAL B 1 73 ? 15.383 -9.93 17.484 1 95.12 73 VAL B C 1
ATOM 3651 O O . VAL B 1 73 ? 14.328 -10.016 16.844 1 95.12 73 VAL B O 1
ATOM 3654 N N . HIS B 1 74 ? 16.172 -10.945 17.719 1 95.12 74 HIS B N 1
ATOM 3655 C CA . HIS B 1 74 ? 15.898 -12.258 17.125 1 95.12 74 HIS B CA 1
ATOM 3656 C C . HIS B 1 74 ? 14.609 -12.844 17.688 1 95.12 74 HIS B C 1
ATOM 3658 O O . HIS B 1 74 ? 13.812 -13.414 16.938 1 95.12 74 HIS B O 1
ATOM 3664 N N . GLU B 1 75 ? 14.422 -12.688 18.922 1 94.06 75 GLU B N 1
ATOM 3665 C CA . GLU B 1 75 ? 13.211 -13.211 19.547 1 94.06 75 GLU B CA 1
ATOM 3666 C C . GLU B 1 75 ? 11.961 -12.508 19.016 1 94.06 75 GLU B C 1
ATOM 3668 O O . GLU B 1 75 ? 10.977 -13.164 18.672 1 94.06 75 GLU B O 1
ATOM 3673 N N . HIS B 1 76 ? 12.039 -11.219 18.984 1 94.5 76 HIS B N 1
ATOM 3674 C CA . HIS B 1 76 ? 10.898 -10.445 18.5 1 94.5 76 HIS B CA 1
ATOM 3675 C C . HIS B 1 76 ? 10.609 -10.766 17.031 1 94.5 76 HIS B C 1
ATOM 3677 O O . HIS B 1 76 ? 9.445 -10.93 16.641 1 94.5 76 HIS B O 1
ATOM 3683 N N . ARG B 1 77 ? 11.656 -10.945 16.281 1 94 77 ARG B N 1
ATOM 3684 C CA . ARG B 1 77 ? 11.469 -11.227 14.867 1 94 77 ARG B CA 1
ATOM 3685 C C . ARG B 1 77 ? 10.961 -12.648 14.656 1 94 77 ARG B C 1
ATOM 3687 O O . ARG B 1 77 ? 10.164 -12.898 13.742 1 94 77 ARG B O 1
ATOM 3694 N N . GLN B 1 78 ? 11.328 -13.516 15.461 1 91.62 78 GLN B N 1
ATOM 3695 C CA . GLN B 1 78 ? 10.828 -14.891 15.391 1 91.62 78 GLN B CA 1
ATOM 3696 C C . GLN B 1 78 ? 9.328 -14.938 15.664 1 91.62 78 GLN B C 1
ATOM 3698 O O . GLN B 1 78 ? 8.625 -15.789 15.117 1 91.62 78 GLN B O 1
ATOM 3703 N N . ASN B 1 79 ? 8.938 -13.93 16.438 1 91.75 79 ASN B N 1
ATOM 3704 C CA . ASN B 1 79 ? 7.52 -13.859 16.766 1 91.75 79 ASN B CA 1
ATOM 3705 C C . ASN B 1 79 ? 6.758 -12.977 15.781 1 91.75 79 ASN B C 1
ATOM 3707 O O . ASN B 1 79 ? 5.562 -12.742 15.945 1 91.75 79 ASN B O 1
ATOM 3711 N N . GLY B 1 80 ? 7.477 -12.477 14.836 1 92.44 80 GLY B N 1
ATOM 3712 C CA . GLY B 1 80 ? 6.855 -11.703 13.766 1 92.44 80 GLY B CA 1
ATOM 3713 C C . GLY B 1 80 ? 6.613 -10.25 14.148 1 92.44 80 GLY B C 1
ATOM 3714 O O . GLY B 1 80 ? 5.836 -9.555 13.484 1 92.44 80 GLY B O 1
ATOM 3715 N N . TYR B 1 81 ? 7.273 -9.781 15.219 1 93.94 81 TYR B N 1
ATOM 3716 C CA . TYR B 1 81 ? 7.074 -8.406 15.648 1 93.94 81 TYR B CA 1
ATOM 3717 C C . TYR B 1 81 ? 8.055 -7.465 14.961 1 93.94 81 TYR B C 1
ATOM 3719 O O . TYR B 1 81 ? 9.164 -7.867 14.609 1 93.94 81 TYR B O 1
ATOM 3727 N N . VAL B 1 82 ? 7.594 -6.223 14.805 1 94.56 82 VAL B N 1
ATOM 3728 C CA . VAL B 1 82 ? 8.445 -5.215 14.188 1 94.56 82 VAL B CA 1
ATOM 3729 C C . VAL B 1 82 ? 9.445 -4.68 15.211 1 94.56 82 VAL B C 1
ATOM 3731 O O . VAL B 1 82 ? 9.086 -4.41 16.359 1 94.56 82 VAL B O 1
ATOM 3734 N N . VAL B 1 83 ? 10.664 -4.59 14.828 1 93.5 83 VAL B N 1
ATOM 3735 C CA . VAL B 1 83 ? 11.711 -3.98 15.641 1 93.5 83 VAL B CA 1
ATOM 3736 C C . VAL B 1 83 ? 12.344 -2.818 14.883 1 93.5 83 VAL B C 1
ATOM 3738 O O . VAL B 1 83 ? 12.906 -3.006 13.805 1 93.5 83 VAL B O 1
ATOM 3741 N N . THR B 1 84 ? 12.133 -1.667 15.43 1 90.94 84 THR B N 1
ATOM 3742 C CA . THR B 1 84 ? 12.789 -0.5 14.844 1 90.94 84 THR B CA 1
ATOM 3743 C C . THR B 1 84 ? 14.102 -0.203 15.562 1 90.94 84 THR B C 1
ATOM 3745 O O . THR B 1 84 ? 14.359 -0.731 16.641 1 90.94 84 THR B O 1
ATOM 3748 N N . CYS B 1 85 ? 14.922 0.586 14.875 1 90.25 85 CYS B N 1
ATOM 3749 C CA . CYS B 1 85 ? 16.156 1.007 15.516 1 90.25 85 CYS B CA 1
ATOM 3750 C C . CYS B 1 85 ? 15.875 1.74 16.812 1 90.25 85 CYS B C 1
ATOM 3752 O O . CYS B 1 85 ? 16.547 1.503 17.828 1 90.25 85 CYS B O 1
ATOM 3754 N N . MET B 1 86 ? 14.922 2.504 16.828 1 87.19 86 MET B N 1
ATOM 3755 C CA . MET B 1 86 ? 14.57 3.27 18.016 1 87.19 86 MET B CA 1
ATOM 3756 C C . MET B 1 86 ? 14.133 2.342 19.141 1 87.19 86 MET B C 1
ATOM 3758 O O . MET B 1 86 ? 14.492 2.561 20.297 1 87.19 86 MET B O 1
ATOM 3762 N N . PHE B 1 87 ? 13.406 1.361 18.781 1 88.06 87 PHE B N 1
ATOM 3763 C CA . PHE B 1 87 ? 12.977 0.393 19.781 1 88.06 87 PHE B CA 1
ATOM 3764 C C . PHE B 1 87 ? 14.172 -0.338 20.375 1 88.06 87 PHE B C 1
ATOM 3766 O O . PHE B 1 87 ? 14.234 -0.547 21.594 1 88.06 87 PHE B O 1
ATOM 3773 N N . ALA B 1 88 ? 15.07 -0.738 19.547 1 90.62 88 ALA B N 1
ATOM 3774 C CA . ALA B 1 88 ? 16.266 -1.435 20.016 1 90.62 88 ALA B CA 1
ATOM 3775 C C . ALA B 1 88 ? 17.078 -0.556 20.953 1 90.62 88 ALA B C 1
ATOM 3777 O O . ALA B 1 88 ? 17.594 -1.032 21.969 1 90.62 88 ALA B O 1
ATOM 3778 N N . LEU B 1 89 ? 17.172 0.736 20.609 1 91.25 89 LEU B N 1
ATOM 3779 C CA . LEU B 1 89 ? 17.906 1.683 21.438 1 91.25 89 LEU B CA 1
ATOM 3780 C C . LEU B 1 89 ? 17.234 1.854 22.797 1 91.25 89 LEU B C 1
ATOM 3782 O O . LEU B 1 89 ? 17.906 1.858 23.828 1 91.25 89 LEU B O 1
ATOM 3786 N N . GLN B 1 90 ? 15.938 1.957 22.75 1 88.12 90 GLN B N 1
ATOM 3787 C CA . GLN B 1 90 ? 15.188 2.105 24 1 88.12 90 GLN B CA 1
ATOM 3788 C C . GLN B 1 90 ? 15.32 0.86 24.859 1 88.12 90 GLN B C 1
ATOM 3790 O O . GLN B 1 90 ? 15.461 0.961 26.094 1 88.12 90 GLN B O 1
ATOM 3795 N N . TRP B 1 91 ? 15.188 -0.23 24.25 1 89.38 91 TRP B N 1
ATOM 3796 C CA . TRP B 1 91 ? 15.336 -1.497 24.953 1 89.38 91 TRP B CA 1
ATOM 3797 C C . TRP B 1 91 ? 16.719 -1.617 25.578 1 89.38 91 TRP B C 1
ATOM 3799 O O . TRP B 1 91 ? 16.859 -2.066 26.719 1 89.38 91 TRP B O 1
ATOM 3809 N N . ALA B 1 92 ? 17.766 -1.187 24.844 1 90.62 92 ALA B N 1
ATOM 3810 C CA . ALA B 1 92 ? 19.141 -1.222 25.328 1 90.62 92 ALA B CA 1
ATOM 3811 C C . ALA B 1 92 ? 19.312 -0.321 26.547 1 90.62 92 ALA B C 1
ATOM 3813 O O . ALA B 1 92 ? 19.969 -0.697 27.516 1 90.62 92 ALA B O 1
ATOM 3814 N N . LYS B 1 93 ? 18.703 0.766 26.484 1 88.75 93 LYS B N 1
ATOM 3815 C CA . LYS B 1 93 ? 18.812 1.734 27.562 1 88.75 93 LYS B CA 1
ATOM 3816 C C . LYS B 1 93 ? 18.109 1.234 28.812 1 88.75 93 LYS B C 1
ATOM 3818 O O . LYS B 1 93 ? 18.531 1.538 29.938 1 88.75 93 LYS B O 1
ATOM 3823 N N . SER B 1 94 ? 17.078 0.5 28.656 1 84.5 94 SER B N 1
ATOM 3824 C CA . SER B 1 94 ? 16.266 0.057 29.781 1 84.5 94 SER B CA 1
ATOM 3825 C C . SER B 1 94 ? 16.875 -1.176 30.453 1 84.5 94 SER B C 1
ATOM 3827 O O . SER B 1 94 ? 16.438 -1.579 31.531 1 84.5 94 SER B O 1
ATOM 3829 N N . ASN B 1 95 ? 17.812 -1.785 29.812 1 78.38 95 ASN B N 1
ATOM 3830 C CA . ASN B 1 95 ? 18.469 -2.941 30.422 1 78.38 95 ASN B CA 1
ATOM 3831 C C . ASN B 1 95 ? 19.641 -2.529 31.297 1 78.38 95 ASN B C 1
ATOM 3833 O O . ASN B 1 95 ? 20.75 -2.34 30.812 1 78.38 95 ASN B O 1
ATOM 3837 N N . PRO B 1 96 ? 19.359 -2.287 32.531 1 67.69 96 PRO B N 1
ATOM 3838 C CA . PRO B 1 96 ? 20.234 -1.579 33.469 1 67.69 96 PRO B CA 1
ATOM 3839 C C . PRO B 1 96 ? 21.547 -2.307 33.719 1 67.69 96 PRO B C 1
ATOM 3841 O O . PRO B 1 96 ? 22.578 -1.665 33.906 1 67.69 96 PRO B O 1
ATOM 3844 N N . ASP B 1 97 ? 21.547 -3.529 33.688 1 76.19 97 ASP B N 1
ATOM 3845 C CA . ASP B 1 97 ? 22.734 -4.219 34.188 1 76.19 97 ASP B CA 1
ATOM 3846 C C . ASP B 1 97 ? 23.922 -4.02 33.25 1 76.19 97 ASP B C 1
ATOM 3848 O O . ASP B 1 97 ? 25.062 -4.082 33.688 1 76.19 97 ASP B O 1
ATOM 3852 N N . HIS B 1 98 ? 23.594 -3.65 32.031 1 72.94 98 HIS B N 1
ATOM 3853 C CA . HIS B 1 98 ? 24.688 -3.592 31.078 1 72.94 98 HIS B CA 1
ATOM 3854 C C . HIS B 1 98 ? 24.75 -2.234 30.375 1 72.94 98 HIS B C 1
ATOM 3856 O O . HIS B 1 98 ? 25.531 -2.041 29.438 1 72.94 98 HIS B O 1
ATOM 3862 N N . SER B 1 99 ? 23.953 -1.315 30.844 1 75.69 99 SER B N 1
ATOM 3863 C CA . SER B 1 99 ? 23.828 -0.088 30.062 1 75.69 99 SER B CA 1
ATOM 3864 C C . SER B 1 99 ? 24.297 1.123 30.875 1 75.69 99 SER B C 1
ATOM 3866 O O . SER B 1 99 ? 23.984 2.262 30.531 1 75.69 99 SER B O 1
ATOM 3868 N N . LYS B 1 100 ? 25.094 0.827 31.938 1 79.31 100 LYS B N 1
ATOM 3869 C CA . LYS B 1 100 ? 25.578 1.97 32.719 1 79.31 100 LYS B CA 1
ATOM 3870 C C . LYS B 1 100 ? 26.453 2.879 31.859 1 79.31 100 LYS B C 1
ATOM 3872 O O . LYS B 1 100 ? 27.516 2.459 31.375 1 79.31 100 LYS B O 1
ATOM 3877 N N . GLY B 1 101 ? 26.031 4.055 31.562 1 81.94 101 GLY B N 1
ATOM 3878 C CA . GLY B 1 101 ? 26.781 5.016 30.766 1 81.94 101 GLY B CA 1
ATOM 3879 C C . GLY B 1 101 ? 26.469 4.922 29.281 1 81.94 101 GLY B C 1
ATOM 3880 O O . GLY B 1 101 ? 27.062 5.652 28.484 1 81.94 101 GLY B O 1
ATOM 3881 N N . PHE B 1 102 ? 25.641 3.99 28.922 1 88.25 102 PHE B N 1
ATOM 3882 C CA . PHE B 1 102 ? 25.312 3.762 27.531 1 88.25 102 PHE B CA 1
ATOM 3883 C C . PHE B 1 102 ? 24.516 4.934 26.953 1 88.25 102 PHE B C 1
ATOM 3885 O O . PHE B 1 102 ? 23.547 5.383 27.562 1 88.25 102 PHE B O 1
ATOM 3892 N N . LYS B 1 103 ? 25.047 5.449 25.922 1 86.19 103 LYS B N 1
ATOM 3893 C CA . LYS B 1 103 ? 24.344 6.5 25.188 1 86.19 103 LYS B CA 1
ATOM 3894 C C . LYS B 1 103 ? 23.625 5.934 23.969 1 86.19 103 LYS B C 1
ATOM 3896 O O . LYS B 1 103 ? 24.266 5.367 23.078 1 86.19 103 LYS B O 1
ATOM 3901 N N . ALA B 1 104 ? 22.359 6.02 23.953 1 87.12 104 ALA B N 1
ATOM 3902 C CA . ALA B 1 104 ? 21.531 5.484 22.891 1 87.12 104 ALA B CA 1
ATOM 3903 C C . ALA B 1 104 ? 21.547 6.414 21.672 1 87.12 104 ALA B C 1
ATOM 3905 O O . ALA B 1 104 ? 20.656 7.266 21.531 1 87.12 104 ALA B O 1
ATOM 3906 N N . THR B 1 105 ? 22.484 6.156 20.766 1 89.12 105 THR B N 1
ATOM 3907 C CA . THR B 1 105 ? 22.594 6.996 19.578 1 89.12 105 THR B CA 1
ATOM 3908 C C . THR B 1 105 ? 22.266 6.195 18.312 1 89.12 105 THR B C 1
ATOM 3910 O O . THR B 1 105 ? 22.422 4.973 18.297 1 89.12 105 THR B O 1
ATOM 3913 N N . VAL B 1 106 ? 21.844 6.91 17.359 1 90.44 106 VAL B N 1
ATOM 3914 C CA . VAL B 1 106 ? 21.531 6.289 16.078 1 90.44 106 VAL B CA 1
ATOM 3915 C C . VAL B 1 106 ? 22.797 5.691 15.461 1 90.44 106 VAL B C 1
ATOM 3917 O O . VAL B 1 106 ? 22.75 4.625 14.844 1 90.44 106 VAL B O 1
ATOM 3920 N N . SER B 1 107 ? 23.828 6.34 15.688 1 90.12 107 SER B N 1
ATOM 3921 C CA . SER B 1 107 ? 25.109 5.855 15.172 1 90.12 107 SER B CA 1
ATOM 3922 C C . SER B 1 107 ? 25.469 4.508 15.781 1 90.12 107 SER B C 1
ATOM 3924 O O . SER B 1 107 ? 25.969 3.621 15.094 1 90.12 107 SER B O 1
ATOM 3926 N N . TRP B 1 108 ? 25.297 4.398 17.047 1 90.5 108 TRP B N 1
ATOM 3927 C CA . TRP B 1 108 ? 25.547 3.113 17.688 1 90.5 108 TRP B CA 1
ATOM 3928 C C . TRP B 1 108 ? 24.688 2.021 17.062 1 90.5 108 TRP B C 1
ATOM 3930 O O . TRP B 1 108 ? 25.156 0.917 16.797 1 90.5 108 TRP B O 1
ATOM 3940 N N . CYS B 1 109 ? 23.422 2.328 16.859 1 92.75 109 CYS B N 1
ATOM 3941 C CA . CYS B 1 109 ? 22.5 1.346 16.312 1 92.75 109 CYS B CA 1
ATOM 3942 C C . CYS B 1 109 ? 22.953 0.881 14.922 1 92.75 109 CYS B C 1
ATOM 3944 O O . CYS B 1 109 ? 22.922 -0.315 14.625 1 92.75 109 CYS B O 1
ATOM 3946 N N . THR B 1 110 ? 23.375 1.839 14.164 1 92.19 110 THR B N 1
ATOM 3947 C CA . THR B 1 110 ? 23.828 1.511 12.812 1 92.19 110 THR B CA 1
ATOM 3948 C C . THR B 1 110 ? 25.016 0.542 12.859 1 92.19 110 THR B C 1
ATOM 3950 O O . THR B 1 110 ? 25.031 -0.442 12.117 1 92.19 110 THR B O 1
ATOM 3953 N N . ARG B 1 111 ? 25.969 0.805 13.773 1 90.81 111 ARG B N 1
ATOM 3954 C CA . ARG B 1 111 ? 27.141 -0.055 13.906 1 90.81 111 ARG B CA 1
ATOM 3955 C C . ARG B 1 111 ? 26.75 -1.407 14.5 1 90.81 111 ARG B C 1
ATOM 3957 O O . ARG B 1 111 ? 27.297 -2.439 14.102 1 90.81 111 ARG B O 1
ATOM 3964 N N . PHE B 1 112 ? 25.875 -1.367 15.484 1 93.62 112 PHE B N 1
ATOM 3965 C CA . PHE B 1 112 ? 25.359 -2.586 16.094 1 93.62 112 PHE B CA 1
ATOM 3966 C C . PHE B 1 112 ? 24.75 -3.508 15.055 1 93.62 112 PHE B C 1
ATOM 3968 O O . PHE B 1 112 ? 25.047 -4.707 15.031 1 93.62 112 PHE B O 1
ATOM 3975 N N . LEU B 1 113 ? 23.953 -2.932 14.156 1 95.06 113 LEU B N 1
ATOM 3976 C CA . LEU B 1 113 ? 23.297 -3.719 13.117 1 95.06 113 LEU B CA 1
ATOM 3977 C C . LEU B 1 113 ? 24.328 -4.355 12.188 1 95.06 113 LEU B C 1
ATOM 3979 O O . LEU B 1 113 ? 24.203 -5.531 11.836 1 95.06 113 LEU B O 1
ATOM 3983 N N . GLU B 1 114 ? 25.266 -3.59 11.836 1 92.19 114 GLU B N 1
ATOM 3984 C CA . GLU B 1 114 ? 26.312 -4.086 10.945 1 92.19 114 GLU B CA 1
ATOM 3985 C C . GLU B 1 114 ? 27.094 -5.227 11.594 1 92.19 114 GLU B C 1
ATOM 3987 O O . GLU B 1 114 ? 27.359 -6.242 10.953 1 92.19 114 GLU B O 1
ATOM 3992 N N . ARG B 1 115 ? 27.453 -5.098 12.852 1 91.25 115 ARG B N 1
ATOM 3993 C CA . ARG B 1 115 ? 28.25 -6.086 13.562 1 91.25 115 ARG B CA 1
ATOM 3994 C C . ARG B 1 115 ? 27.5 -7.395 13.734 1 91.25 115 ARG B C 1
ATOM 3996 O O . ARG B 1 115 ? 28.094 -8.469 13.758 1 91.25 115 ARG B O 1
ATOM 4003 N N . HIS B 1 116 ? 26.266 -7.309 13.812 1 94.44 116 HIS B N 1
ATOM 4004 C CA . HIS B 1 116 ? 25.469 -8.5 14.086 1 94.44 116 HIS B CA 1
ATOM 4005 C C . HIS B 1 116 ? 24.719 -8.969 12.844 1 94.44 116 HIS B C 1
ATOM 4007 O O . HIS B 1 116 ? 23.797 -9.781 12.938 1 94.44 116 HIS B O 1
ATOM 4013 N N . ASN B 1 117 ? 25 -8.43 11.719 1 94.81 117 ASN B N 1
ATOM 4014 C CA . ASN B 1 117 ? 24.453 -8.828 10.422 1 94.81 117 ASN B CA 1
ATOM 4015 C C . ASN B 1 117 ? 22.953 -8.609 10.375 1 94.81 117 ASN B C 1
ATOM 4017 O O . ASN B 1 117 ? 22.203 -9.484 9.922 1 94.81 117 ASN B O 1
ATOM 4021 N N . LEU B 1 118 ? 22.594 -7.531 11 1 95.62 118 LEU B N 1
ATOM 4022 C CA . LEU B 1 118 ? 21.203 -7.082 10.953 1 95.62 118 LEU B CA 1
ATOM 4023 C C . LEU B 1 118 ? 21.047 -5.871 10.039 1 95.62 118 LEU B C 1
ATOM 4025 O O . LEU B 1 118 ? 21.984 -5.074 9.906 1 95.62 118 LEU B O 1
ATOM 4029 N N . VAL B 1 119 ? 19.984 -5.785 9.297 1 94.94 119 VAL B N 1
ATOM 4030 C CA . VAL B 1 119 ? 19.734 -4.664 8.398 1 94.94 119 VAL B CA 1
ATOM 4031 C C . VAL B 1 119 ? 18.25 -4.289 8.43 1 94.94 119 VAL B C 1
ATOM 4033 O O . VAL B 1 119 ? 17.406 -5.094 8.828 1 94.94 119 VAL B O 1
ATOM 4036 N N . LEU B 1 120 ? 18.031 -3.057 8.102 1 92.56 120 LEU B N 1
ATOM 4037 C CA . LEU B 1 120 ? 16.656 -2.617 7.926 1 92.56 120 LEU B CA 1
ATOM 4038 C C . LEU B 1 120 ? 16.062 -3.184 6.637 1 92.56 120 LEU B C 1
ATOM 4040 O O . LEU B 1 120 ? 16.609 -2.984 5.555 1 92.56 120 LEU B O 1
ATOM 4044 N N . ARG B 1 121 ? 14.984 -4.008 6.805 1 92.75 121 ARG B N 1
ATOM 4045 C CA . ARG B 1 121 ? 14.375 -4.672 5.656 1 92.75 121 ARG B CA 1
ATOM 4046 C C . ARG B 1 121 ? 12.906 -4.289 5.512 1 92.75 121 ARG B C 1
ATOM 4048 O O . ARG B 1 121 ? 12.25 -3.963 6.5 1 92.75 121 ARG B O 1
ATOM 4055 N N . GLN B 1 122 ? 12.43 -4.262 4.297 1 90.62 122 GLN B N 1
ATOM 4056 C CA . GLN B 1 122 ? 11.016 -4.059 4.016 1 90.62 122 GLN B CA 1
ATOM 4057 C C . GLN B 1 122 ? 10.219 -5.344 4.242 1 90.62 122 GLN B C 1
ATOM 4059 O O . GLN B 1 122 ? 10.664 -6.43 3.871 1 90.62 122 GLN B O 1
ATOM 4064 N N . LYS B 1 123 ? 9.141 -5.18 4.793 1 90.88 123 LYS B N 1
ATOM 4065 C CA . LYS B 1 123 ? 8.281 -6.348 4.98 1 90.88 123 LYS B CA 1
ATOM 4066 C C . LYS B 1 123 ? 7.891 -6.961 3.643 1 90.88 123 LYS B C 1
ATOM 4068 O O . LYS B 1 123 ? 7.664 -6.246 2.666 1 90.88 123 LYS B O 1
ATOM 4073 N N . THR B 1 124 ? 7.824 -8.289 3.641 1 84.56 124 THR B N 1
ATOM 4074 C CA . THR B 1 124 ? 7.438 -8.969 2.41 1 84.56 124 THR B CA 1
ATOM 4075 C C . THR B 1 124 ? 6.113 -9.711 2.594 1 84.56 124 THR B C 1
ATOM 4077 O O . THR B 1 124 ? 5.445 -10.055 1.616 1 84.56 124 THR B O 1
ATOM 4080 N N . LYS B 1 125 ? 5.746 -9.906 3.824 1 85.38 125 LYS B N 1
ATOM 4081 C CA . LYS B 1 125 ? 4.555 -10.703 4.09 1 85.38 125 LYS B CA 1
ATOM 4082 C C . LYS B 1 125 ? 3.914 -10.305 5.418 1 85.38 125 LYS B C 1
ATOM 4084 O O . LYS B 1 125 ? 4.613 -10.031 6.395 1 85.38 125 LYS B O 1
ATOM 4089 N N . ILE B 1 126 ? 2.631 -10.281 5.375 1 88.38 126 ILE B N 1
ATOM 4090 C CA . ILE B 1 126 ? 1.864 -10.102 6.602 1 88.38 126 ILE B CA 1
ATOM 4091 C C . ILE B 1 126 ? 1.013 -11.344 6.863 1 88.38 126 ILE B C 1
ATOM 4093 O O . ILE B 1 126 ? 0.457 -11.93 5.93 1 88.38 126 ILE B O 1
ATOM 4097 N N . ALA B 1 127 ? 0.971 -11.781 8.156 1 86.75 127 ALA B N 1
ATOM 4098 C CA . ALA B 1 127 ? 0.198 -12.984 8.469 1 86.75 127 ALA B CA 1
ATOM 4099 C C . ALA B 1 127 ? -0.316 -12.945 9.906 1 86.75 127 ALA B C 1
ATOM 4101 O O . ALA B 1 127 ? 0.268 -12.273 10.766 1 86.75 127 ALA B O 1
ATOM 4102 N N . GLN B 1 128 ? -1.388 -13.688 10.094 1 86.06 128 GLN B N 1
ATOM 4103 C CA . GLN B 1 128 ? -1.936 -13.797 11.445 1 86.06 128 GLN B CA 1
ATOM 4104 C C . GLN B 1 128 ? -1.214 -14.883 12.242 1 86.06 128 GLN B C 1
ATOM 4106 O O . GLN B 1 128 ? -1.149 -14.812 13.469 1 86.06 128 GLN B O 1
ATOM 4111 N N . LYS B 1 129 ? -0.791 -15.867 11.508 1 85.5 129 LYS B N 1
ATOM 4112 C CA . LYS B 1 129 ? -0.087 -16.984 12.125 1 85.5 129 LYS B CA 1
ATOM 4113 C C . LYS B 1 129 ? 1.312 -17.156 11.539 1 85.5 129 LYS B C 1
ATOM 4115 O O . LYS B 1 129 ? 1.537 -16.844 10.367 1 85.5 129 LYS B O 1
ATOM 4120 N N . LEU B 1 130 ? 2.168 -17.656 12.375 1 84.56 130 LEU B N 1
ATOM 4121 C CA . LEU B 1 130 ? 3.527 -17.922 11.914 1 84.56 130 LEU B CA 1
ATOM 4122 C C . LEU B 1 130 ? 3.586 -19.219 11.125 1 84.56 130 LEU B C 1
ATOM 4124 O O . LEU B 1 130 ? 2.768 -20.125 11.336 1 84.56 130 LEU B O 1
ATOM 4128 N N . PRO B 1 131 ? 4.531 -19.312 10.266 1 78 131 PRO B N 1
ATOM 4129 C CA . PRO B 1 131 ? 4.664 -20.5 9.438 1 78 131 PRO B CA 1
ATOM 4130 C C . PRO B 1 131 ? 4.785 -21.781 10.266 1 78 131 PRO B C 1
ATOM 4132 O O . PRO B 1 131 ? 4.199 -22.812 9.906 1 78 131 PRO B O 1
ATOM 4135 N N . ALA B 1 132 ? 5.484 -21.656 11.352 1 80.81 132 ALA B N 1
ATOM 4136 C CA . ALA B 1 132 ? 5.691 -22.844 12.195 1 80.81 132 ALA B CA 1
ATOM 4137 C C . ALA B 1 132 ? 4.367 -23.344 12.75 1 80.81 132 ALA B C 1
ATOM 4139 O O . ALA B 1 132 ? 4.18 -24.562 12.906 1 80.81 132 ALA B O 1
ATOM 4140 N N . ASP B 1 133 ? 3.438 -22.438 12.93 1 82.88 133 ASP B N 1
ATOM 4141 C CA . ASP B 1 133 ? 2.135 -22.797 13.492 1 82.88 133 ASP B CA 1
ATOM 4142 C C . ASP B 1 133 ? 1.247 -23.453 12.438 1 82.88 133 ASP B C 1
ATOM 4144 O O . ASP B 1 133 ? 0.23 -24.062 12.773 1 82.88 133 ASP B O 1
ATOM 4148 N N . LEU B 1 134 ? 1.718 -23.359 11.219 1 85.5 134 LEU B N 1
ATOM 4149 C CA . LEU B 1 134 ? 0.856 -23.797 10.125 1 85.5 134 LEU B CA 1
ATOM 4150 C C . LEU B 1 134 ? 1.336 -25.125 9.562 1 85.5 134 LEU B C 1
ATOM 4152 O O . LEU B 1 134 ? 0.637 -25.766 8.766 1 85.5 134 LEU B O 1
ATOM 4156 N N . ASP B 1 135 ? 2.43 -25.656 10.016 1 85 135 ASP B N 1
ATOM 4157 C CA . ASP B 1 135 ? 3.051 -26.859 9.453 1 85 135 ASP B CA 1
ATOM 4158 C C . ASP B 1 135 ? 2.115 -28.062 9.547 1 85 135 ASP B C 1
ATOM 4160 O O . ASP B 1 135 ? 1.992 -28.828 8.602 1 85 135 ASP B O 1
ATOM 4164 N N . GLY B 1 136 ? 1.516 -28.125 10.68 1 86.75 136 GLY B N 1
ATOM 4165 C CA . GLY B 1 136 ? 0.587 -29.234 10.852 1 86.75 136 GLY B CA 1
ATOM 4166 C C . GLY B 1 136 ? -0.58 -29.188 9.883 1 86.75 136 GLY B C 1
ATOM 4167 O O . GLY B 1 136 ? -0.947 -30.219 9.305 1 86.75 136 GLY B O 1
ATOM 4168 N N . LYS B 1 137 ? -1.049 -28.031 9.703 1 87.62 137 LYS B N 1
ATOM 4169 C CA . LYS B 1 137 ? -2.186 -27.859 8.805 1 87.62 137 LYS B CA 1
ATOM 4170 C C . LYS B 1 137 ? -1.785 -28.125 7.355 1 87.62 137 LYS B C 1
ATOM 4172 O O . LYS B 1 137 ? -2.564 -28.688 6.582 1 87.62 137 LYS B O 1
ATOM 4177 N N . VAL B 1 138 ? -0.623 -27.75 7 1 89.12 138 VAL B N 1
ATOM 4178 C CA . VAL B 1 138 ? -0.12 -27.969 5.648 1 89.12 138 VAL B CA 1
ATOM 4179 C C . VAL B 1 138 ? -0.018 -29.469 5.383 1 89.12 138 VAL B C 1
ATOM 4181 O O . VAL B 1 138 ? -0.455 -29.953 4.336 1 89.12 138 VAL B O 1
ATOM 4184 N N . SER B 1 139 ? 0.5 -30.188 6.371 1 89.94 139 SER B N 1
ATOM 4185 C CA . SER B 1 139 ? 0.665 -31.625 6.234 1 89.94 139 SER B CA 1
ATOM 4186 C C . SER B 1 139 ? -0.683 -32.312 6.082 1 89.94 139 SER B C 1
ATOM 4188 O O . SER B 1 139 ? -0.826 -33.25 5.27 1 89.94 139 SER B O 1
ATOM 4190 N N . LEU B 1 140 ? -1.597 -31.844 6.836 1 90.94 140 LEU B N 1
ATOM 4191 C CA . LEU B 1 140 ? -2.932 -32.438 6.77 1 90.94 140 LEU B CA 1
ATOM 4192 C C . LEU B 1 140 ? -3.572 -32.188 5.41 1 90.94 140 LEU B C 1
ATOM 4194 O O . LEU B 1 140 ? -4.211 -33.062 4.844 1 90.94 140 LEU B O 1
ATOM 4198 N N . PHE B 1 141 ? -3.41 -31.062 4.914 1 93.56 141 PHE B N 1
ATOM 4199 C CA . PHE B 1 141 ? -3.953 -30.703 3.605 1 93.56 141 PHE B CA 1
ATOM 4200 C C . PHE B 1 141 ? -3.316 -31.562 2.512 1 93.56 141 PHE B C 1
ATOM 4202 O O . PHE B 1 141 ? -4.02 -32.125 1.664 1 93.56 141 PHE B O 1
ATOM 4209 N N . HIS B 1 142 ? -2.016 -31.672 2.559 1 91.94 142 HIS B N 1
ATOM 4210 C CA . HIS B 1 142 ? -1.303 -32.469 1.577 1 91.94 142 HIS B CA 1
ATOM 4211 C C . HIS B 1 142 ? -1.736 -33.938 1.648 1 91.94 142 HIS B C 1
ATOM 4213 O O . HIS B 1 142 ? -1.921 -34.594 0.616 1 91.94 142 HIS B O 1
ATOM 4219 N N . ARG B 1 143 ? -1.885 -34.406 2.824 1 91.62 143 ARG B N 1
ATOM 4220 C CA . ARG B 1 143 ? -2.328 -35.781 3.004 1 91.62 143 ARG B CA 1
ATOM 4221 C C . ARG B 1 143 ? -3.703 -36 2.385 1 91.62 143 ARG B C 1
ATOM 4223 O O . ARG B 1 143 ? -3.947 -37.031 1.745 1 91.62 143 ARG B O 1
ATOM 4230 N N . TYR B 1 144 ? -4.547 -35.094 2.576 1 94.5 144 TYR B N 1
ATOM 4231 C CA . TYR B 1 144 ? -5.883 -35.188 1.998 1 94.5 144 TYR B CA 1
ATOM 4232 C C . TYR B 1 144 ? -5.82 -35.219 0.476 1 94.5 144 TYR B C 1
ATOM 4234 O O . TYR B 1 144 ? -6.477 -36.031 -0.159 1 94.5 144 TYR B O 1
ATOM 4242 N N . VAL B 1 145 ? -5.062 -34.344 -0.087 1 94.19 145 VAL B N 1
ATOM 4243 C CA . VAL B 1 145 ? -4.934 -34.25 -1.538 1 94.19 145 VAL B CA 1
ATOM 4244 C C . VAL B 1 145 ? -4.352 -35.562 -2.084 1 94.19 145 VAL B C 1
ATOM 4246 O O . VAL B 1 145 ? -4.855 -36.094 -3.068 1 94.19 145 VAL B O 1
ATOM 4249 N N . ILE B 1 146 ? -3.354 -36.062 -1.411 1 92.5 146 ILE B N 1
ATOM 4250 C CA . ILE B 1 146 ? -2.703 -37.281 -1.837 1 92.5 146 ILE B CA 1
ATOM 4251 C C . ILE B 1 146 ? -3.693 -38.438 -1.752 1 92.5 146 ILE B C 1
ATOM 4253 O O . ILE B 1 146 ? -3.764 -39.281 -2.66 1 92.5 146 ILE B O 1
ATOM 4257 N N . GLN B 1 147 ? -4.418 -38.469 -0.701 1 94.25 147 GLN B N 1
ATOM 4258 C CA . GLN B 1 147 ? -5.402 -39.531 -0.522 1 94.25 147 GLN B CA 1
ATOM 4259 C C . GLN B 1 147 ? -6.453 -39.5 -1.624 1 94.25 147 GLN B C 1
ATOM 4261 O O . GLN B 1 147 ? -6.828 -40.531 -2.166 1 94.25 147 GLN B O 1
ATOM 4266 N N . GLN B 1 148 ? -6.973 -38.375 -1.968 1 95.25 148 GLN B N 1
ATOM 4267 C CA . GLN B 1 148 ? -7.957 -38.219 -3.035 1 95.25 148 GLN B CA 1
ATOM 4268 C C . GLN B 1 148 ? -7.375 -38.656 -4.379 1 95.25 148 GLN B C 1
ATOM 4270 O O . GLN B 1 148 ? -8.055 -39.312 -5.18 1 95.25 148 GLN B O 1
ATOM 4275 N N . ARG B 1 149 ? -6.168 -38.312 -4.629 1 94.5 149 ARG B N 1
ATOM 4276 C CA . ARG B 1 149 ? -5.516 -38.656 -5.891 1 94.5 149 ARG B CA 1
ATOM 4277 C C . ARG B 1 149 ? -5.316 -40.156 -6.012 1 94.5 149 ARG B C 1
ATOM 4279 O O . ARG B 1 149 ? -5.496 -40.719 -7.09 1 94.5 149 ARG B O 1
ATOM 4286 N N . LYS B 1 150 ? -4.938 -40.781 -4.914 1 93.56 150 LYS B N 1
ATOM 4287 C CA . LYS B 1 150 ? -4.758 -42.219 -4.902 1 93.56 150 LYS B CA 1
ATOM 4288 C C . LYS B 1 150 ? -6.094 -42.938 -5.07 1 93.56 150 LYS B C 1
ATOM 4290 O O . LYS B 1 150 ? -6.18 -43.938 -5.789 1 93.56 150 LYS B O 1
ATOM 4295 N N . LYS B 1 151 ? -7.039 -42.438 -4.453 1 94.56 151 LYS B N 1
ATOM 4296 C CA . LYS B 1 151 ? -8.359 -43.062 -4.441 1 94.56 151 LYS B CA 1
ATOM 4297 C C . LYS B 1 151 ? -9 -43.031 -5.824 1 94.56 151 LYS B C 1
ATOM 4299 O O . LYS B 1 151 ? -9.586 -44 -6.277 1 94.56 151 LYS B O 1
ATOM 4304 N N . HIS B 1 152 ? -8.906 -41.906 -6.516 1 94.25 152 HIS B N 1
ATOM 4305 C CA . HIS B 1 152 ? -9.695 -41.688 -7.73 1 94.25 152 HIS B CA 1
ATOM 4306 C C . HIS B 1 152 ? -8.805 -41.688 -8.969 1 94.25 152 HIS B C 1
ATOM 4308 O O . HIS B 1 152 ? -9.297 -41.75 -10.094 1 94.25 152 HIS B O 1
ATOM 4314 N N . GLY B 1 153 ? -7.477 -41.5 -8.773 1 92.69 153 GLY B N 1
ATOM 4315 C CA . GLY B 1 153 ? -6.555 -41.531 -9.898 1 92.69 153 GLY B CA 1
ATOM 4316 C C . GLY B 1 153 ? -6.777 -40.375 -10.875 1 92.69 153 GLY B C 1
ATOM 4317 O O . GLY B 1 153 ? -6.855 -40.594 -12.086 1 92.69 153 GLY B O 1
ATOM 4318 N N . TYR B 1 154 ? -6.871 -39.156 -10.406 1 93.94 154 TYR B N 1
ATOM 4319 C CA . TYR B 1 154 ? -7.102 -38 -11.258 1 93.94 154 TYR B CA 1
ATOM 4320 C C . TYR B 1 154 ? -5.941 -37.781 -12.219 1 93.94 154 TYR B C 1
ATOM 4322 O O . TYR B 1 154 ? -4.777 -37.812 -11.82 1 93.94 154 TYR B O 1
ATOM 4330 N N . ALA B 1 155 ? -6.297 -37.625 -13.484 1 93.19 155 ALA B N 1
ATOM 4331 C CA . ALA B 1 155 ? -5.273 -37.094 -14.383 1 93.19 155 ALA B CA 1
ATOM 4332 C C . ALA B 1 155 ? -4.898 -35.656 -14.023 1 93.19 155 ALA B C 1
ATOM 4334 O O . ALA B 1 155 ? -5.664 -34.969 -13.352 1 93.19 155 ALA B O 1
ATOM 4335 N N . LEU B 1 156 ? -3.721 -35.219 -14.406 1 93.69 156 LEU B N 1
ATOM 4336 C CA . LEU B 1 156 ? -3.264 -33.875 -14.102 1 93.69 156 LEU B CA 1
ATOM 4337 C C . LEU B 1 156 ? -4.234 -32.812 -14.648 1 93.69 156 LEU B C 1
ATOM 4339 O O . LEU B 1 156 ? -4.41 -31.75 -14.055 1 93.69 156 LEU B O 1
ATOM 4343 N N . SER B 1 157 ? -4.934 -33.125 -15.719 1 92.88 157 SER B N 1
ATOM 4344 C CA . SER B 1 157 ? -5.902 -32.219 -16.328 1 92.88 157 SER B CA 1
ATOM 4345 C C . SER B 1 157 ? -7.184 -32.125 -15.508 1 92.88 157 SER B C 1
ATOM 4347 O O . SER B 1 157 ? -8.016 -31.25 -15.719 1 92.88 157 SER B O 1
ATOM 4349 N N . GLN B 1 158 ? -7.316 -33.062 -14.523 1 93.81 158 GLN B N 1
ATOM 4350 C CA . GLN B 1 158 ? -8.531 -33.125 -13.719 1 93.81 158 GLN B CA 1
ATOM 4351 C C . GLN B 1 158 ? -8.32 -32.5 -12.352 1 93.81 158 GLN B C 1
ATOM 4353 O O . GLN B 1 158 ? -9.25 -32.406 -11.547 1 93.81 158 GLN B O 1
ATOM 4358 N N . ILE B 1 159 ? -7.098 -32.031 -12.109 1 94.31 159 ILE B N 1
ATOM 4359 C CA . ILE B 1 159 ? -6.781 -31.312 -10.875 1 94.31 159 ILE B CA 1
ATOM 4360 C C . ILE B 1 159 ? -6.707 -29.812 -11.164 1 94.31 159 ILE B C 1
ATOM 4362 O O . ILE B 1 159 ? -5.828 -29.359 -11.898 1 94.31 159 ILE B O 1
ATOM 4366 N N . ARG B 1 160 ? -7.637 -29.094 -10.547 1 92.75 160 ARG B N 1
ATOM 4367 C CA . ARG B 1 160 ? -7.758 -27.672 -10.875 1 92.75 160 ARG B CA 1
ATOM 4368 C C . ARG B 1 160 ? -7.684 -26.812 -9.625 1 92.75 160 ARG B C 1
ATOM 4370 O O . ARG B 1 160 ? -8.102 -27.234 -8.547 1 92.75 160 ARG B O 1
ATOM 4377 N N . ASN B 1 161 ? -7.105 -25.688 -9.781 1 94.62 161 ASN B N 1
ATOM 4378 C CA . ASN B 1 161 ? -7.059 -24.672 -8.734 1 94.62 161 ASN B CA 1
ATOM 4379 C C . ASN B 1 161 ? -7.816 -23.406 -9.141 1 94.62 161 ASN B C 1
ATOM 4381 O O . ASN B 1 161 ? -7.707 -22.953 -10.281 1 94.62 161 ASN B O 1
ATOM 4385 N N . MET B 1 162 ? -8.672 -22.969 -8.258 1 94.38 162 MET B N 1
ATOM 4386 C CA . MET B 1 162 ? -9.422 -21.734 -8.484 1 94.38 162 MET B CA 1
ATOM 4387 C C . MET B 1 162 ? -9.125 -20.719 -7.398 1 94.38 162 MET B C 1
ATOM 4389 O O . MET B 1 162 ? -9.047 -21.062 -6.219 1 94.38 162 MET B O 1
ATOM 4393 N N . ASP B 1 163 ? -8.93 -19.453 -7.746 1 92.69 163 ASP B N 1
ATOM 4394 C CA . ASP B 1 163 ? -8.688 -18.359 -6.793 1 92.69 163 ASP B CA 1
ATOM 4395 C C . ASP B 1 163 ? -9.32 -17.062 -7.277 1 92.69 163 ASP B C 1
ATOM 4397 O O . ASP B 1 163 ? -9.539 -16.875 -8.477 1 92.69 163 ASP B O 1
ATOM 4401 N N . GLU B 1 164 ? -9.734 -16.281 -6.324 1 93 164 GLU B N 1
ATOM 4402 C CA . GLU B 1 164 ? -10.258 -14.945 -6.586 1 93 164 GLU B CA 1
ATOM 4403 C C . GLU B 1 164 ? -9.258 -13.867 -6.18 1 93 164 GLU B C 1
ATOM 4405 O O . GLU B 1 164 ? -8.633 -13.961 -5.117 1 93 164 GLU B O 1
ATOM 4410 N N . THR B 1 165 ? -9.094 -12.953 -7.023 1 91.5 165 THR B N 1
ATOM 4411 C CA . THR B 1 165 ? -8.188 -11.859 -6.703 1 91.5 165 THR B CA 1
ATOM 4412 C C . THR B 1 165 ? -8.828 -10.508 -7.008 1 91.5 165 THR B C 1
ATOM 4414 O O . THR B 1 165 ? -9.422 -10.328 -8.07 1 91.5 165 THR B O 1
ATOM 4417 N N . PRO B 1 166 ? -8.766 -9.617 -6.07 1 91.88 166 PRO B N 1
ATOM 4418 C CA . PRO B 1 166 ? -9.266 -8.266 -6.352 1 91.88 166 PRO B CA 1
ATOM 4419 C C . PRO B 1 166 ? -8.32 -7.469 -7.25 1 91.88 166 PRO B C 1
ATOM 4421 O O . PRO B 1 166 ? -7.098 -7.598 -7.141 1 91.88 166 PRO B O 1
ATOM 4424 N N . MET B 1 167 ? -8.914 -6.715 -8.156 1 93.31 167 MET B N 1
ATOM 4425 C CA . MET B 1 167 ? -8.172 -5.824 -9.039 1 93.31 167 MET B CA 1
ATOM 4426 C C . MET B 1 167 ? -8.734 -4.406 -8.977 1 93.31 167 MET B C 1
ATOM 4428 O O . MET B 1 167 ? -9.945 -4.215 -8.953 1 93.31 167 MET B O 1
ATOM 4432 N N . ASN B 1 168 ? -7.785 -3.477 -8.984 1 94.31 168 ASN B N 1
ATOM 4433 C CA . ASN B 1 168 ? -8.227 -2.086 -9.023 1 94.31 168 ASN B CA 1
ATOM 4434 C C . ASN B 1 168 ? -8.383 -1.592 -10.461 1 94.31 168 ASN B C 1
ATOM 4436 O O . ASN B 1 168 ? -7.746 -2.115 -11.375 1 94.31 168 ASN B O 1
ATOM 4440 N N . PHE B 1 169 ? -9.211 -0.61 -10.562 1 96.12 169 PHE B N 1
ATOM 4441 C CA . PHE B 1 169 ? -9.352 0.005 -11.875 1 96.12 169 PHE B CA 1
ATOM 4442 C C . PHE B 1 169 ? -8.055 0.671 -12.305 1 96.12 169 PHE B C 1
ATOM 4444 O O . PHE B 1 169 ? -7.688 0.628 -13.484 1 96.12 169 PHE B O 1
ATOM 4451 N N . ASP B 1 170 ? -7.41 1.269 -11.281 1 95.62 170 ASP B N 1
ATOM 4452 C CA . ASP B 1 170 ? -6.062 1.799 -11.484 1 95.62 170 ASP B CA 1
ATOM 4453 C C . ASP B 1 170 ? -5.008 0.86 -10.906 1 95.62 170 ASP B C 1
ATOM 4455 O O . ASP B 1 170 ? -4.812 0.816 -9.688 1 95.62 170 ASP B O 1
ATOM 4459 N N . MET B 1 171 ? -4.387 0.151 -11.781 1 93.81 171 MET B N 1
ATOM 4460 C CA . MET B 1 171 ? -3.314 -0.743 -11.344 1 93.81 171 MET B CA 1
ATOM 4461 C C . MET B 1 171 ? -1.957 -0.056 -11.453 1 93.81 171 MET B C 1
ATOM 4463 O O . MET B 1 171 ? -1.135 -0.427 -12.297 1 93.81 171 MET B O 1
ATOM 4467 N N . VAL B 1 172 ? -1.718 0.802 -10.508 1 89.5 172 VAL B N 1
ATOM 4468 C CA . VAL B 1 172 ? -0.544 1.668 -10.57 1 89.5 172 VAL B CA 1
ATOM 4469 C C . VAL B 1 172 ? 0.688 0.906 -10.094 1 89.5 172 VAL B C 1
ATOM 4471 O O . VAL B 1 172 ? 0.658 0.265 -9.039 1 89.5 172 VAL B O 1
ATOM 4474 N N . GLY B 1 173 ? 1.748 0.958 -10.875 1 84.75 173 GLY B N 1
ATOM 4475 C CA . GLY B 1 173 ? 3.016 0.396 -10.438 1 84.75 173 GLY B CA 1
ATOM 4476 C C . GLY B 1 173 ? 3.715 1.245 -9.391 1 84.75 173 GLY B C 1
ATOM 4477 O O . GLY B 1 173 ? 3.391 2.422 -9.219 1 84.75 173 GLY B O 1
ATOM 4478 N N . ASN B 1 174 ? 4.699 0.698 -8.781 1 85.81 174 ASN B N 1
ATOM 4479 C CA . ASN B 1 174 ? 5.359 1.407 -7.688 1 85.81 174 ASN B CA 1
ATOM 4480 C C . ASN B 1 174 ? 6.668 2.047 -8.141 1 85.81 174 ASN B C 1
ATOM 4482 O O . ASN B 1 174 ? 7.211 2.912 -7.457 1 85.81 174 ASN B O 1
ATOM 4486 N N . LYS B 1 175 ? 7.141 1.65 -9.273 1 91.06 175 LYS B N 1
ATOM 4487 C CA . LYS B 1 175 ? 8.445 2.152 -9.711 1 91.06 175 LYS B CA 1
ATOM 4488 C C . LYS B 1 175 ? 8.367 2.713 -11.125 1 91.06 175 LYS B C 1
ATOM 4490 O O . LYS B 1 175 ? 7.566 2.254 -11.938 1 91.06 175 LYS B O 1
ATOM 4495 N N . THR B 1 176 ? 9.125 3.664 -11.398 1 94.56 176 THR B N 1
ATOM 4496 C CA . THR B 1 176 ? 9.227 4.277 -12.711 1 94.56 176 THR B CA 1
ATOM 4497 C C . THR B 1 176 ? 10.602 4.91 -12.906 1 94.56 176 THR B C 1
ATOM 4499 O O . THR B 1 176 ? 11.281 5.25 -11.938 1 94.56 176 THR B O 1
ATOM 4502 N N . VAL B 1 177 ? 11.039 4.949 -14.133 1 94.88 177 VAL B N 1
ATOM 4503 C CA . VAL B 1 177 ? 12.227 5.723 -14.469 1 94.88 177 VAL B CA 1
ATOM 4504 C C . VAL B 1 177 ? 11.961 7.211 -14.258 1 94.88 177 VAL B C 1
ATOM 4506 O O . VAL B 1 177 ? 10.914 7.719 -14.664 1 94.88 177 VAL B O 1
ATOM 4509 N N . ASN B 1 178 ? 12.836 7.824 -13.516 1 94.69 178 ASN B N 1
ATOM 4510 C CA . ASN B 1 178 ? 12.703 9.242 -13.195 1 94.69 178 ASN B CA 1
ATOM 4511 C C . ASN B 1 178 ? 14.062 9.914 -13.055 1 94.69 178 ASN B C 1
ATOM 4513 O O . ASN B 1 178 ? 15.062 9.25 -12.766 1 94.69 178 ASN B O 1
ATOM 4517 N N . PRO B 1 179 ? 14.094 11.188 -13.305 1 93.38 179 PRO B N 1
ATOM 4518 C CA . PRO B 1 179 ? 15.359 11.906 -13.102 1 93.38 179 PRO B CA 1
ATOM 4519 C C . PRO B 1 179 ? 15.898 11.75 -11.68 1 93.38 179 PRO B C 1
ATOM 4521 O O . PRO B 1 179 ? 15.133 11.781 -10.711 1 93.38 179 PRO B O 1
ATOM 4524 N N . LYS B 1 180 ? 17.188 11.625 -11.641 1 92.25 180 LYS B N 1
ATOM 4525 C CA . LYS B 1 180 ? 17.859 11.484 -10.359 1 92.25 180 LYS B CA 1
ATOM 4526 C C . LYS B 1 180 ? 17.719 12.758 -9.523 1 92.25 180 LYS B C 1
ATOM 4528 O O . LYS B 1 180 ? 17.844 13.867 -10.039 1 92.25 180 LYS B O 1
ATOM 4533 N N . GLY B 1 181 ? 17.391 12.641 -8.273 1 88.62 181 GLY B N 1
ATOM 4534 C CA . GLY B 1 181 ? 17.328 13.781 -7.371 1 88.62 181 GLY B CA 1
ATOM 4535 C C . GLY B 1 181 ? 15.953 14.422 -7.301 1 88.62 181 GLY B C 1
ATOM 4536 O O . GLY B 1 181 ? 15.742 15.367 -6.543 1 88.62 181 GLY B O 1
ATOM 4537 N N . ALA B 1 182 ? 15.086 13.93 -8.141 1 86.81 182 ALA B N 1
ATOM 4538 C CA . ALA B 1 182 ? 13.734 14.484 -8.086 1 86.81 182 ALA B CA 1
ATOM 4539 C C . ALA B 1 182 ? 13.117 14.297 -6.703 1 86.81 182 ALA B C 1
ATOM 4541 O O . ALA B 1 182 ? 13.273 13.242 -6.082 1 86.81 182 ALA B O 1
ATOM 4542 N N . LYS B 1 183 ? 12.469 15.227 -6.223 1 81.25 183 LYS B N 1
ATOM 4543 C CA . LYS B 1 183 ? 11.883 15.188 -4.883 1 81.25 183 LYS B CA 1
ATOM 4544 C C . LYS B 1 183 ? 10.57 14.414 -4.883 1 81.25 183 LYS B C 1
ATOM 4546 O O . LYS B 1 183 ? 10.258 13.711 -3.92 1 81.25 183 LYS B O 1
ATOM 4551 N N . THR B 1 184 ? 9.859 14.672 -5.941 1 84.12 184 THR B N 1
ATOM 4552 C CA . THR B 1 184 ? 8.562 14.008 -6.051 1 84.12 184 THR B CA 1
ATOM 4553 C C . THR B 1 184 ? 8.5 13.156 -7.312 1 84.12 184 THR B C 1
ATOM 4555 O O . THR B 1 184 ? 8.906 13.594 -8.391 1 84.12 184 THR B O 1
ATOM 4558 N N . VAL B 1 185 ? 8.141 11.992 -7.141 1 91.44 185 VAL B N 1
ATOM 4559 C CA . VAL B 1 185 ? 7.875 11.094 -8.258 1 91.44 185 VAL B CA 1
ATOM 4560 C C . VAL B 1 185 ? 6.375 10.852 -8.375 1 91.44 185 VAL B C 1
ATOM 4562 O O . VAL B 1 185 ? 5.828 9.977 -7.703 1 91.44 185 VAL B O 1
ATOM 4565 N N . LEU B 1 186 ? 5.711 11.578 -9.227 1 90.88 186 LEU B N 1
ATOM 4566 C CA . LEU B 1 186 ? 4.258 11.578 -9.359 1 90.88 186 LEU B CA 1
ATOM 4567 C C . LEU B 1 186 ? 3.811 10.641 -10.477 1 90.88 186 LEU B C 1
ATOM 4569 O O . LEU B 1 186 ? 4.41 10.617 -11.555 1 90.88 186 LEU B O 1
ATOM 4573 N N . ILE B 1 187 ? 2.811 9.898 -10.188 1 93.44 187 ILE B N 1
ATOM 4574 C CA . ILE B 1 187 ? 2.154 9.086 -11.203 1 93.44 187 ILE B CA 1
ATOM 4575 C C . ILE B 1 187 ? 0.698 9.516 -11.352 1 93.44 187 ILE B C 1
ATOM 4577 O O . ILE B 1 187 ? -0.035 9.602 -10.359 1 93.44 187 ILE B O 1
ATOM 4581 N N . LYS B 1 188 ? 0.366 9.789 -12.555 1 92.88 188 LYS B N 1
ATOM 4582 C CA . LYS B 1 188 ? -0.998 10.203 -12.867 1 92.88 188 LYS B CA 1
ATOM 4583 C C . LYS B 1 188 ? -1.929 9 -12.969 1 92.88 188 LYS B C 1
ATOM 4585 O O . LYS B 1 188 ? -1.577 7.984 -13.57 1 92.88 188 LYS B O 1
ATOM 4590 N N . THR B 1 189 ? -3.084 9.07 -12.266 1 94.56 189 THR B N 1
ATOM 4591 C CA . THR B 1 189 ? -4.09 8.016 -12.32 1 94.56 189 THR B CA 1
ATOM 4592 C C . THR B 1 189 ? -5.453 8.594 -12.695 1 94.56 189 THR B C 1
ATOM 4594 O O . THR B 1 189 ? -5.59 9.797 -12.898 1 94.56 189 THR B O 1
ATOM 4597 N N . THR B 1 190 ? -6.48 7.742 -12.852 1 94.12 190 THR B N 1
ATOM 4598 C CA . THR B 1 190 ? -7.832 8.18 -13.18 1 94.12 190 THR B CA 1
ATOM 4599 C C . THR B 1 190 ? -8.641 8.445 -11.914 1 94.12 190 THR B C 1
ATOM 4601 O O . THR B 1 190 ? -9.805 8.836 -11.984 1 94.12 190 THR B O 1
ATOM 4604 N N . GLY B 1 191 ? -8.031 8.18 -10.789 1 89.75 191 GLY B N 1
ATOM 4605 C CA . GLY B 1 191 ? -8.711 8.414 -9.523 1 89.75 191 GLY B CA 1
ATOM 4606 C C . GLY B 1 191 ? -9.469 7.203 -9.016 1 89.75 191 GLY B C 1
ATOM 4607 O O . GLY B 1 191 ? -10.273 7.309 -8.086 1 89.75 191 GLY B O 1
ATOM 4608 N N . HIS B 1 192 ? -9.258 6.078 -9.555 1 93.75 192 HIS B N 1
ATOM 4609 C CA . HIS B 1 192 ? -10.008 4.879 -9.203 1 93.75 192 HIS B CA 1
ATOM 4610 C C . HIS B 1 192 ? -9.102 3.814 -8.602 1 93.75 192 HIS B C 1
ATOM 4612 O O . HIS B 1 192 ? -9.242 2.627 -8.898 1 93.75 192 HIS B O 1
ATOM 4618 N N . GLU B 1 193 ? -8.125 4.301 -7.84 1 89.5 193 GLU B N 1
ATOM 4619 C CA . GLU B 1 193 ? -7.18 3.387 -7.207 1 89.5 193 GLU B CA 1
ATOM 4620 C C . GLU B 1 193 ? -7.828 2.646 -6.039 1 89.5 193 GLU B C 1
ATOM 4622 O O . GLU B 1 193 ? -7.305 1.632 -5.574 1 89.5 193 GLU B O 1
ATOM 4627 N N . LYS B 1 194 ? -8.977 3.078 -5.539 1 83.81 194 LYS B N 1
ATOM 4628 C CA . LYS B 1 194 ? -9.641 2.426 -4.418 1 83.81 194 LYS B CA 1
ATOM 4629 C C . LYS B 1 194 ? -10.883 1.669 -4.883 1 83.81 194 LYS B C 1
ATOM 4631 O O . LYS B 1 194 ? -11.586 1.063 -4.07 1 83.81 194 LYS B O 1
ATOM 4636 N N . SER B 1 195 ? -11.148 1.758 -6.172 1 91.19 195 SER B N 1
ATOM 4637 C CA . SER B 1 195 ? -12.234 0.982 -6.762 1 91.19 195 SER B CA 1
ATOM 4638 C C . SER B 1 195 ? -11.719 -0.326 -7.355 1 91.19 195 SER B C 1
ATOM 4640 O O . SER B 1 195 ? -10.734 -0.335 -8.094 1 91.19 195 SER B O 1
ATOM 4642 N N . SER B 1 196 ? -12.43 -1.359 -6.922 1 94.31 196 SER B N 1
ATOM 4643 C CA . SER B 1 196 ? -11.883 -2.646 -7.34 1 94.31 196 SER B CA 1
ATOM 4644 C C . SER B 1 196 ? -12.969 -3.545 -7.922 1 94.31 196 SER B C 1
ATOM 4646 O O . SER B 1 196 ? -14.156 -3.227 -7.832 1 94.31 196 SER B O 1
ATOM 4648 N N . PHE B 1 197 ? -12.617 -4.52 -8.617 1 95.75 197 PHE B N 1
ATOM 4649 C CA . PHE B 1 197 ? -13.422 -5.633 -9.109 1 95.75 197 PHE B CA 1
ATOM 4650 C C . PHE B 1 197 ? -12.719 -6.961 -8.875 1 95.75 197 PHE B C 1
ATOM 4652 O O . PHE B 1 197 ? -11.547 -6.988 -8.484 1 95.75 197 PHE B O 1
ATOM 4659 N N . THR B 1 198 ? -13.461 -8.055 -9.023 1 96.62 198 THR B N 1
ATOM 4660 C CA . THR B 1 198 ? -12.898 -9.359 -8.695 1 96.62 198 THR B CA 1
ATOM 4661 C C . THR B 1 198 ? -12.633 -10.172 -9.953 1 96.62 198 THR B C 1
ATOM 4663 O O . THR B 1 198 ? -13.453 -10.195 -10.875 1 96.62 198 THR B O 1
ATOM 4666 N N . VAL B 1 199 ? -11.484 -10.734 -10.016 1 96.38 199 VAL B N 1
ATOM 4667 C CA . VAL B 1 199 ? -11.133 -11.656 -11.094 1 96.38 199 VAL B CA 1
ATOM 4668 C C . VAL B 1 199 ? -11.008 -13.078 -10.547 1 96.38 199 VAL B C 1
ATOM 4670 O O . VAL B 1 199 ? -10.344 -13.297 -9.539 1 96.38 199 VAL B O 1
ATOM 4673 N N . VAL B 1 200 ? -11.656 -13.969 -11.18 1 95.94 200 VAL B N 1
ATOM 4674 C CA . VAL B 1 200 ? -11.594 -15.383 -10.812 1 95.94 200 VAL B CA 1
ATOM 4675 C C . VAL B 1 200 ? -10.758 -16.141 -11.844 1 95.94 200 VAL B C 1
ATOM 4677 O O . VAL B 1 200 ? -11.094 -16.156 -13.031 1 95.94 200 VAL B O 1
ATOM 4680 N N . LEU B 1 201 ? -9.734 -16.734 -11.383 1 95.06 201 LEU B N 1
ATOM 4681 C CA . LEU B 1 201 ? -8.836 -17.484 -12.25 1 95.06 201 LEU B CA 1
ATOM 4682 C C . LEU B 1 201 ? -8.82 -18.969 -11.859 1 95.06 201 LEU B C 1
ATOM 4684 O O . LEU B 1 201 ? -8.969 -19.297 -10.688 1 95.06 201 LEU B O 1
ATOM 4688 N N . ALA B 1 202 ? -8.68 -19.781 -12.859 1 94.56 202 ALA B N 1
ATOM 4689 C CA . ALA B 1 202 ? -8.57 -21.219 -12.625 1 94.56 202 ALA B CA 1
ATOM 4690 C C . ALA B 1 202 ? -7.629 -21.859 -13.633 1 94.56 202 ALA B C 1
ATOM 4692 O O . ALA B 1 202 ? -7.539 -21.422 -14.781 1 94.56 202 ALA B O 1
ATOM 4693 N N . CYS B 1 203 ? -6.945 -22.812 -13.188 1 93.94 203 CYS B N 1
ATOM 4694 C CA . CYS B 1 203 ? -6.008 -23.547 -14.031 1 93.94 203 CYS B CA 1
ATOM 4695 C C . CYS B 1 203 ? -5.895 -25 -13.586 1 93.94 203 CYS B C 1
ATOM 4697 O O . CYS B 1 203 ? -6.395 -25.375 -12.523 1 93.94 203 CYS B O 1
ATOM 4699 N N . THR B 1 204 ? -5.289 -25.797 -14.445 1 93.5 204 THR B N 1
ATOM 4700 C CA . THR B 1 204 ? -5.12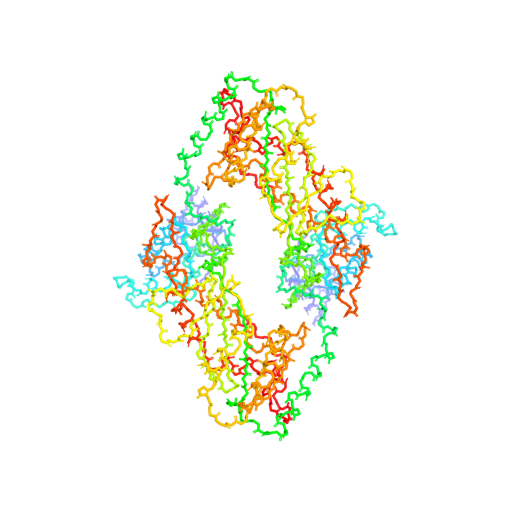9 -27.219 -14.172 1 93.5 204 THR B CA 1
ATOM 4701 C C . THR B 1 204 ? -3.664 -27.562 -13.93 1 93.5 204 THR B C 1
ATOM 4703 O O . THR B 1 204 ? -2.77 -26.797 -14.312 1 93.5 204 THR B O 1
ATOM 4706 N N . ALA B 1 205 ? -3.453 -28.672 -13.352 1 93.81 205 ALA B N 1
ATOM 4707 C CA . ALA B 1 205 ? -2.109 -29.094 -12.969 1 93.81 205 ALA B CA 1
ATOM 4708 C C . ALA B 1 205 ? -1.257 -29.391 -14.203 1 93.81 205 ALA B C 1
ATOM 4710 O O . ALA B 1 205 ? -0.028 -29.453 -14.117 1 93.81 205 ALA B O 1
ATOM 4711 N N . ASP B 1 206 ? -1.854 -29.625 -15.32 1 94.38 206 ASP B N 1
ATOM 4712 C CA . ASP B 1 206 ? -1.09 -29.875 -16.531 1 94.38 206 ASP B CA 1
ATOM 4713 C C . ASP B 1 206 ? -0.73 -28.578 -17.25 1 94.38 206 ASP B C 1
ATOM 4715 O O . ASP B 1 206 ? -0.111 -28.594 -18.312 1 94.38 206 ASP B O 1
ATOM 4719 N N . GLY B 1 207 ? -1.238 -27.469 -16.719 1 92.88 207 GLY B N 1
ATOM 4720 C CA . GLY B 1 207 ? -0.809 -26.188 -17.25 1 92.88 207 GLY B CA 1
ATOM 4721 C C . GLY B 1 207 ? -1.894 -25.469 -18.031 1 92.88 207 GLY B C 1
ATOM 4722 O O . GLY B 1 207 ? -1.71 -24.328 -18.453 1 92.88 207 GLY B O 1
ATOM 4723 N N . ALA B 1 208 ? -3.012 -26.141 -18.25 1 93.25 208 ALA B N 1
ATOM 4724 C CA . ALA B 1 208 ? -4.113 -25.5 -18.969 1 93.25 208 ALA B CA 1
ATOM 4725 C C . ALA B 1 208 ? -4.781 -24.422 -18.109 1 93.25 208 ALA B C 1
ATOM 4727 O O . ALA B 1 208 ? -4.77 -24.516 -16.875 1 93.25 208 ALA B O 1
ATOM 4728 N N . LYS B 1 209 ? -5.289 -23.422 -18.781 1 93.69 209 LYS B N 1
ATOM 4729 C CA . LYS B 1 209 ? -5.961 -22.312 -18.109 1 93.69 209 LYS B CA 1
ATOM 4730 C C . LYS B 1 209 ? -7.418 -22.203 -18.547 1 93.69 209 LYS B C 1
ATOM 4732 O O . LYS B 1 209 ? -7.734 -22.406 -19.719 1 93.69 209 LYS B O 1
ATOM 4737 N N . LEU B 1 210 ? -8.219 -21.938 -17.594 1 93.75 210 LEU B N 1
ATOM 4738 C CA . LEU B 1 210 ? -9.633 -21.75 -17.922 1 93.75 210 LEU B CA 1
ATOM 4739 C C . LEU B 1 210 ? -9.938 -20.281 -18.172 1 93.75 210 LEU B C 1
ATOM 4741 O O . LEU B 1 210 ? -9.18 -19.406 -17.766 1 93.75 210 LEU B O 1
ATOM 4745 N N . ARG B 1 211 ? -11.055 -20.125 -18.812 1 94.5 211 ARG B N 1
ATOM 4746 C CA . ARG B 1 211 ? -11.531 -18.766 -19.062 1 94.5 211 ARG B CA 1
ATOM 4747 C C . ARG B 1 211 ? -11.75 -18 -17.766 1 94.5 211 ARG B C 1
ATOM 4749 O O . ARG B 1 211 ? -12.391 -18.5 -16.844 1 94.5 211 ARG B O 1
ATOM 4756 N N . PRO B 1 212 ? -11.203 -16.75 -17.688 1 96.44 212 PRO B N 1
ATOM 4757 C CA . PRO B 1 212 ? -11.406 -15.977 -16.453 1 96.44 212 PRO B CA 1
ATOM 4758 C C . PRO B 1 212 ? -12.852 -15.508 -16.281 1 96.44 212 PRO B C 1
ATOM 4760 O O . PRO B 1 212 ? -13.562 -15.328 -17.281 1 96.44 212 PRO B O 1
ATOM 4763 N N . MET B 1 213 ? -13.203 -15.383 -15.078 1 97.31 213 MET B N 1
ATOM 4764 C CA . MET B 1 213 ? -14.461 -14.719 -14.742 1 97.31 213 MET B CA 1
ATOM 4765 C C . MET B 1 213 ? -14.203 -13.375 -14.062 1 97.31 213 MET B C 1
ATOM 4767 O O . MET B 1 213 ? -13.297 -13.266 -13.234 1 97.31 213 MET B O 1
ATOM 4771 N N . ILE B 1 214 ? -14.945 -12.391 -14.438 1 98 214 ILE B N 1
ATOM 4772 C CA . ILE B 1 214 ? -14.797 -11.062 -13.844 1 98 214 ILE B CA 1
ATOM 4773 C C . ILE B 1 214 ? -16.125 -10.641 -13.203 1 98 214 ILE B C 1
ATOM 4775 O O . ILE B 1 214 ? -17.188 -10.773 -13.82 1 98 214 ILE B O 1
ATOM 4779 N N . ILE B 1 215 ? -16.016 -10.148 -11.984 1 98.06 215 ILE B N 1
ATOM 4780 C CA . ILE B 1 215 ? -17.203 -9.695 -11.258 1 98.06 215 ILE B CA 1
ATOM 4781 C C . ILE B 1 215 ? -17.094 -8.188 -11 1 98.06 215 ILE B C 1
ATOM 4783 O O . ILE B 1 215 ? -16.266 -7.746 -10.203 1 98.06 215 ILE B O 1
ATOM 4787 N N . PHE B 1 216 ? -17.953 -7.438 -11.609 1 97.5 216 PHE B N 1
ATOM 4788 C CA . PHE B 1 216 ? -17.969 -5.992 -11.398 1 97.5 216 PHE B CA 1
ATOM 4789 C C . PHE B 1 216 ? -19 -5.609 -10.352 1 97.5 216 PHE B C 1
ATOM 4791 O O . PHE B 1 216 ? -20.047 -6.246 -10.242 1 97.5 216 PHE B O 1
ATOM 4798 N N . LYS B 1 217 ? -18.703 -4.582 -9.609 1 96.25 217 LYS B N 1
ATOM 4799 C CA . LYS B 1 217 ? -19.641 -4.043 -8.617 1 96.25 217 LYS B CA 1
ATOM 4800 C C . LYS B 1 217 ? -20.688 -3.166 -9.281 1 96.25 217 LYS B C 1
ATOM 4802 O O . LYS B 1 217 ? -20.5 -1.955 -9.414 1 96.25 217 LYS B O 1
ATOM 4807 N N . ARG B 1 218 ? -21.781 -3.809 -9.602 1 93.94 218 ARG B N 1
ATOM 4808 C CA . ARG B 1 218 ? -22.891 -3.133 -10.25 1 93.94 218 ARG B CA 1
ATOM 4809 C C . ARG B 1 218 ? -24.219 -3.814 -9.922 1 93.94 218 ARG B C 1
ATOM 4811 O O . ARG B 1 218 ? -24.25 -5.008 -9.617 1 93.94 218 ARG B O 1
ATOM 4818 N N . LYS B 1 219 ? -25.266 -3.076 -10.109 1 93.19 219 LYS B N 1
ATOM 4819 C CA . LYS B 1 219 ? -26.594 -3.623 -9.898 1 93.19 219 LYS B CA 1
ATOM 4820 C C . LYS B 1 219 ? -27.109 -4.34 -11.148 1 93.19 219 LYS B C 1
ATOM 4822 O O . LYS B 1 219 ? -27.781 -5.367 -11.047 1 93.19 219 LYS B O 1
ATOM 4827 N N . THR B 1 220 ? -26.75 -3.725 -12.297 1 93 220 THR B N 1
ATOM 4828 C CA . THR B 1 220 ? -27.234 -4.27 -13.562 1 93 220 THR B CA 1
ATOM 4829 C C . THR B 1 220 ? -26.094 -4.496 -14.531 1 93 220 THR B C 1
ATOM 4831 O O . THR B 1 220 ? -25.031 -3.855 -14.422 1 93 220 THR B O 1
ATOM 4834 N N . MET B 1 221 ? -26.328 -5.391 -15.461 1 93.69 221 MET B N 1
ATOM 4835 C CA . MET B 1 221 ? -25.344 -5.66 -16.5 1 93.69 221 MET B CA 1
ATOM 4836 C C . MET B 1 221 ? -25.219 -4.48 -17.469 1 93.69 221 MET B C 1
ATOM 4838 O O . MET B 1 221 ? -26.234 -3.957 -17.938 1 93.69 221 MET B O 1
ATOM 4842 N N . PRO B 1 222 ? -24.031 -4.059 -17.656 1 91.88 222 PRO B N 1
ATOM 4843 C CA . PRO B 1 222 ? -23.859 -2.949 -18.594 1 91.88 222 PRO B CA 1
ATOM 4844 C C . PRO B 1 222 ? -24.188 -3.344 -20.031 1 91.88 222 PRO B C 1
ATOM 4846 O O . PRO B 1 222 ? -24.031 -4.508 -20.422 1 91.88 222 PRO B O 1
ATOM 4849 N N . LYS B 1 223 ? -24.609 -2.311 -20.828 1 91.06 223 LYS B N 1
ATOM 4850 C CA . LYS B 1 223 ? -24.938 -2.523 -22.234 1 91.06 223 LYS B CA 1
ATOM 4851 C C . LYS B 1 223 ? -23.703 -2.41 -23.109 1 91.06 223 LYS B C 1
ATOM 4853 O O . LYS B 1 223 ? -23.625 -1.533 -23.969 1 91.06 223 LYS B O 1
ATOM 4858 N N . ILE B 1 224 ? -22.719 -3.143 -22.859 1 92.12 224 ILE B N 1
ATOM 4859 C CA . ILE B 1 224 ? -21.5 -3.18 -23.656 1 92.12 224 ILE B CA 1
ATOM 4860 C C . ILE B 1 224 ? -21.203 -4.617 -24.078 1 92.12 224 ILE B C 1
ATOM 4862 O O . ILE B 1 224 ? -21.641 -5.566 -23.422 1 92.12 224 ILE B O 1
ATOM 4866 N N . LYS B 1 225 ? -20.578 -4.723 -25.203 1 93.62 225 LYS B N 1
ATOM 4867 C CA . LYS B 1 225 ? -20.156 -6.039 -25.656 1 93.62 225 LYS B CA 1
ATOM 4868 C C . LYS B 1 225 ? -18.828 -6.453 -25.016 1 93.62 225 LYS B C 1
ATOM 4870 O O . LYS B 1 225 ? -17.797 -5.828 -25.25 1 93.62 225 LYS B O 1
ATOM 4875 N N . PHE B 1 226 ? -18.906 -7.504 -24.25 1 96.12 226 PHE B N 1
ATOM 4876 C CA . PHE B 1 226 ? -17.703 -7.992 -23.594 1 96.12 226 PHE B CA 1
ATOM 4877 C C . PHE B 1 226 ? -16.969 -8.992 -24.469 1 96.12 226 PHE B C 1
ATOM 4879 O O . PHE B 1 226 ? -17.594 -9.695 -25.281 1 96.12 226 PHE B O 1
ATOM 4886 N N . PRO B 1 227 ? -15.703 -9.047 -24.328 1 96.25 227 PRO B N 1
ATOM 4887 C CA . PRO B 1 227 ? -14.945 -10.023 -25.125 1 96.25 227 PRO B CA 1
ATOM 4888 C C . PRO B 1 227 ? -15.297 -11.469 -24.766 1 96.25 227 PRO B C 1
ATOM 4890 O O . PRO B 1 227 ? -15.672 -11.758 -23.625 1 96.25 227 PRO B O 1
ATOM 4893 N N . VAL B 1 228 ? -15.117 -12.344 -25.703 1 92.75 228 VAL B N 1
ATOM 4894 C CA . VAL B 1 228 ? -15.508 -13.742 -25.578 1 92.75 228 VAL B CA 1
ATOM 4895 C C . VAL B 1 228 ? -14.539 -14.461 -24.641 1 92.75 228 VAL B C 1
ATOM 4897 O O . VAL B 1 228 ? -14.906 -15.453 -24 1 92.75 228 VAL B O 1
ATOM 4900 N N . GLY B 1 229 ? -13.453 -13.969 -24.391 1 94.25 229 GLY B N 1
ATOM 4901 C CA . GLY B 1 229 ? -12.414 -14.648 -23.641 1 94.25 229 GLY B CA 1
ATOM 4902 C C . GLY B 1 229 ? -12.625 -14.57 -22.141 1 94.25 229 GLY B C 1
ATOM 4903 O O . GLY B 1 229 ? -11.844 -15.133 -21.359 1 94.25 229 GLY B O 1
ATOM 4904 N N . VAL B 1 230 ? -13.789 -13.938 -21.719 1 96.75 230 VAL B N 1
ATOM 4905 C CA . VAL B 1 230 ? -14.055 -13.82 -20.297 1 96.75 230 VAL B CA 1
ATOM 4906 C C . VAL B 1 230 ? -15.539 -14.023 -20.016 1 96.75 230 VAL B C 1
ATOM 4908 O O . VAL B 1 230 ? -16.375 -13.805 -20.906 1 96.75 230 VAL B O 1
ATOM 4911 N N . PHE B 1 231 ? -15.875 -14.508 -18.906 1 97.06 231 PHE B N 1
ATOM 4912 C CA . PHE B 1 231 ? -17.25 -14.539 -18.406 1 97.06 231 PHE B CA 1
ATOM 4913 C C . PHE B 1 231 ? -17.484 -13.398 -17.422 1 97.06 231 PHE B C 1
ATOM 4915 O O . PHE B 1 231 ? -16.859 -13.352 -16.359 1 97.06 231 PHE B O 1
ATOM 4922 N N . VAL B 1 232 ? -18.422 -12.523 -17.734 1 97.75 232 VAL B N 1
ATOM 4923 C CA . VAL B 1 232 ? -18.625 -11.336 -16.906 1 97.75 232 VAL B CA 1
ATOM 4924 C C . VAL B 1 232 ? -19.891 -11.508 -16.062 1 97.75 232 VAL B C 1
ATOM 4926 O O . VAL B 1 232 ? -20.922 -11.953 -16.562 1 97.75 232 VAL B O 1
ATOM 4929 N N . HIS B 1 233 ? -19.703 -11.289 -14.797 1 97.19 233 HIS B N 1
ATOM 4930 C CA . HIS B 1 233 ? -20.797 -11.25 -13.836 1 97.19 233 HIS B CA 1
ATOM 4931 C C . HIS B 1 233 ? -20.828 -9.922 -13.086 1 97.19 233 HIS B C 1
ATOM 4933 O O . HIS B 1 233 ? -19.828 -9.195 -13.062 1 97.19 233 HIS B O 1
ATOM 4939 N N . VAL B 1 234 ? -22.031 -9.484 -12.602 1 96.5 234 VAL B N 1
ATOM 4940 C CA . VAL B 1 234 ? -22.141 -8.258 -11.828 1 96.5 234 VAL B CA 1
ATOM 4941 C C . VAL B 1 234 ? -22.984 -8.5 -10.578 1 96.5 234 VAL B C 1
ATOM 4943 O O . VAL B 1 234 ? -23.906 -9.32 -10.602 1 96.5 234 VAL B O 1
ATOM 4946 N N . ASN B 1 235 ? -22.609 -7.926 -9.531 1 94.62 235 ASN B N 1
ATOM 4947 C CA . ASN B 1 235 ? -23.453 -7.883 -8.336 1 94.62 235 ASN B CA 1
ATOM 4948 C C . ASN B 1 235 ? -23.156 -6.652 -7.484 1 94.62 235 ASN B C 1
ATOM 4950 O O . ASN B 1 235 ? -22.219 -5.902 -7.773 1 94.62 235 ASN B O 1
ATOM 4954 N N . GLU B 1 236 ? -23.844 -6.395 -6.453 1 92.62 236 GLU B N 1
ATOM 4955 C CA . GLU B 1 236 ? -23.812 -5.145 -5.695 1 92.62 236 GLU B CA 1
ATOM 4956 C C . GLU B 1 236 ? -22.531 -5.035 -4.875 1 92.62 236 GLU B C 1
ATOM 4958 O O . GLU B 1 236 ? -22.062 -3.934 -4.586 1 92.62 236 GLU B O 1
ATOM 4963 N N . LYS B 1 237 ? -21.938 -6.098 -4.543 1 89.06 237 LYS B N 1
ATOM 4964 C CA . LYS B 1 237 ? -20.766 -6.062 -3.676 1 89.06 237 LYS B CA 1
ATOM 4965 C C . LYS B 1 237 ? -19.484 -6.145 -4.492 1 89.06 237 LYS B C 1
ATOM 4967 O O . LYS B 1 237 ? -18.406 -5.75 -4.02 1 89.06 237 LYS B O 1
ATOM 4972 N N . GLY B 1 238 ? -19.578 -6.727 -5.684 1 92.31 238 GLY B N 1
ATOM 4973 C CA . GLY B 1 238 ? -18.422 -6.82 -6.566 1 92.31 238 GLY B CA 1
ATOM 4974 C C . GLY B 1 238 ? -17.484 -7.949 -6.199 1 92.31 238 GLY B C 1
ATOM 4975 O O . GLY B 1 238 ? -16.312 -7.953 -6.605 1 92.31 238 GLY B O 1
ATOM 4976 N N . TRP B 1 239 ? -17.906 -8.836 -5.281 1 91 239 TRP B N 1
ATOM 4977 C CA . TRP B 1 239 ? -17.094 -9.992 -4.926 1 91 239 TRP B CA 1
ATOM 4978 C C . TRP B 1 239 ? -17.875 -11.289 -5.07 1 91 239 TRP B C 1
ATOM 4980 O O . TRP B 1 239 ? -19.094 -11.266 -5.27 1 91 239 TRP B O 1
ATOM 4990 N N . MET B 1 240 ? -17.219 -12.375 -4.926 1 94.19 240 MET B N 1
ATOM 4991 C CA . MET B 1 240 ? -17.797 -13.695 -5.141 1 94.19 240 MET B CA 1
ATOM 4992 C C . MET B 1 240 ? -18.875 -13.992 -4.09 1 94.19 240 MET B C 1
ATOM 4994 O O . MET B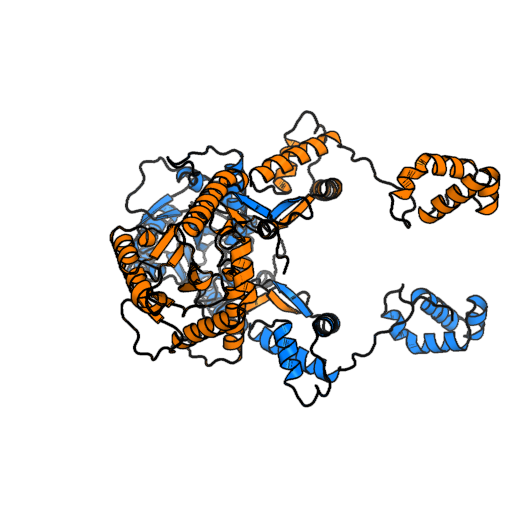 1 240 ? -18.656 -13.75 -2.9 1 94.19 240 MET B O 1
ATOM 4998 N N . ASP B 1 241 ? -20.016 -14.398 -4.5 1 94.38 241 ASP B N 1
ATOM 4999 C CA . ASP B 1 241 ? -21.078 -14.898 -3.627 1 94.38 241 ASP B CA 1
ATOM 5000 C C . ASP B 1 241 ? -21.594 -16.25 -4.105 1 94.38 241 ASP B C 1
ATOM 5002 O O . ASP B 1 241 ? -21.031 -16.844 -5.023 1 94.38 241 ASP B O 1
ATOM 5006 N N . GLU B 1 242 ? -22.594 -16.781 -3.498 1 94.69 242 GLU B N 1
ATOM 5007 C CA . GLU B 1 242 ? -23.094 -18.109 -3.832 1 94.69 242 GLU B CA 1
ATOM 5008 C C . GLU B 1 242 ? -23.562 -18.172 -5.281 1 94.69 242 GLU B C 1
ATOM 5010 O O . GLU B 1 242 ? -23.297 -19.141 -5.988 1 94.69 242 GLU B O 1
ATOM 5015 N N . GLU B 1 243 ? -24.25 -17.078 -5.637 1 95.31 243 GLU B N 1
ATOM 5016 C CA . GLU B 1 243 ? -24.703 -17.016 -7.023 1 95.31 243 GLU B CA 1
ATOM 5017 C C . GLU B 1 243 ? -23.516 -16.984 -7.984 1 95.31 243 GLU B C 1
ATOM 5019 O O . GLU B 1 243 ? -23.547 -17.609 -9.047 1 95.31 243 GLU B O 1
ATOM 5024 N N . GLY B 1 244 ? -22.531 -16.25 -7.602 1 95.94 244 GLY B N 1
ATOM 5025 C CA . GLY B 1 244 ? -21.328 -16.188 -8.414 1 95.94 244 GLY B CA 1
ATOM 5026 C C . GLY B 1 244 ? -20.656 -17.547 -8.57 1 95.94 244 GLY B C 1
ATOM 5027 O O . GLY B 1 244 ? -20.172 -17.875 -9.656 1 95.94 244 GLY B O 1
ATOM 5028 N N . VAL B 1 245 ? -20.609 -18.312 -7.516 1 96.56 245 VAL B N 1
ATOM 5029 C CA . VAL B 1 245 ? -20 -19.641 -7.57 1 96.56 245 VAL B CA 1
ATOM 5030 C C . VAL B 1 245 ? -20.797 -20.516 -8.531 1 96.56 245 VAL B C 1
ATOM 5032 O O . VAL B 1 245 ? -20.219 -21.234 -9.352 1 96.56 245 VAL B O 1
ATOM 5035 N N . LYS B 1 246 ? -22.109 -20.484 -8.414 1 95.31 246 LYS B N 1
ATOM 5036 C CA . LYS B 1 246 ? -22.969 -21.25 -9.305 1 95.31 246 LYS B CA 1
ATOM 5037 C C . LYS B 1 246 ? -22.688 -20.906 -10.766 1 95.31 246 LYS B C 1
ATOM 5039 O O . LYS B 1 246 ? -22.516 -21.797 -11.594 1 95.31 246 LYS B O 1
ATOM 5044 N N . LEU B 1 247 ? -22.656 -19.641 -11.055 1 95.56 247 LEU B N 1
ATOM 5045 C CA . LEU B 1 247 ? -22.406 -19.172 -12.414 1 95.56 247 LEU B CA 1
ATOM 5046 C C . LEU B 1 247 ? -21.047 -19.641 -12.914 1 95.56 247 LEU B C 1
ATOM 5048 O O . LEU B 1 247 ? -20.906 -20.031 -14.07 1 95.56 247 LEU B O 1
ATOM 5052 N N . TRP B 1 248 ? -20.094 -19.562 -12.055 1 96.25 248 TRP B N 1
ATOM 5053 C CA . TRP B 1 248 ? -18.734 -19.969 -12.422 1 96.25 248 TRP B CA 1
ATOM 5054 C C . TRP B 1 248 ? -18.688 -21.469 -12.742 1 96.25 248 TRP B C 1
ATOM 5056 O O . TRP B 1 248 ? -18.109 -21.875 -13.75 1 96.25 248 TRP B O 1
ATOM 5066 N N . LEU B 1 249 ? -19.312 -22.312 -11.961 1 94.25 249 LEU B N 1
ATOM 5067 C CA . LEU B 1 249 ? -19.344 -23.766 -12.172 1 94.25 249 LEU B CA 1
ATOM 5068 C C . LEU B 1 249 ? -20.094 -24.109 -13.461 1 94.25 249 LEU B C 1
ATOM 5070 O O . LEU B 1 249 ? -19.672 -25.016 -14.195 1 94.25 249 LEU B O 1
ATOM 5074 N N . ASP B 1 250 ? -21.078 -23.312 -13.766 1 92.69 250 ASP B N 1
ATOM 5075 C CA . ASP B 1 250 ? -21.922 -23.625 -14.914 1 92.69 250 ASP B CA 1
ATOM 5076 C C . ASP B 1 250 ? -21.281 -23.141 -16.219 1 92.69 250 ASP B C 1
ATOM 5078 O O . ASP B 1 250 ? -21.438 -23.781 -17.25 1 92.69 250 ASP B O 1
ATOM 5082 N N . ASN B 1 251 ? -20.562 -22.094 -16.125 1 93.12 251 ASN B N 1
ATOM 5083 C CA . ASN B 1 251 ? -20.156 -21.438 -17.359 1 93.12 251 ASN B CA 1
ATOM 5084 C C . ASN B 1 251 ? -18.656 -21.578 -17.594 1 93.12 251 ASN B C 1
ATOM 5086 O O . ASN B 1 251 ? -18.188 -21.453 -18.734 1 93.12 251 ASN B O 1
ATOM 5090 N N . VAL B 1 252 ? -17.938 -21.766 -16.578 1 93.06 252 VAL B N 1
ATOM 5091 C CA . VAL B 1 252 ? -16.484 -21.812 -16.734 1 93.06 252 VAL B CA 1
ATOM 5092 C C . VAL B 1 252 ? -15.984 -23.234 -16.484 1 93.06 252 VAL B C 1
ATOM 5094 O O . VAL B 1 252 ? -15.297 -23.812 -17.328 1 93.06 252 VAL B O 1
ATOM 5097 N N . TRP B 1 253 ? -16.375 -23.859 -15.375 1 88.56 253 TRP B N 1
ATOM 5098 C CA . TRP B 1 253 ? -15.945 -25.188 -14.984 1 88.56 253 TRP B CA 1
ATOM 5099 C C . TRP B 1 253 ? -16.5 -26.25 -15.93 1 88.56 253 TRP B C 1
ATOM 5101 O O . TRP B 1 253 ? -15.766 -27.125 -16.391 1 88.56 253 TRP B O 1
ATOM 5111 N N . SER B 1 254 ? -17.953 -26.328 -16.109 1 70.75 254 SER B N 1
ATOM 5112 C CA . SER B 1 254 ? -18.734 -27.406 -16.703 1 70.75 254 SER B CA 1
ATOM 5113 C C . SER B 1 254 ? -18.328 -27.656 -18.156 1 70.75 254 SER B C 1
ATOM 5115 O O . SER B 1 254 ? -18.578 -28.719 -18.703 1 70.75 254 SER B O 1
ATOM 5117 N N . GLY B 1 255 ? -17.828 -26.656 -18.828 1 58.31 255 GLY B N 1
ATOM 5118 C CA . GLY B 1 255 ? -17.484 -27.047 -20.188 1 58.31 255 GLY B CA 1
ATOM 5119 C C . GLY B 1 255 ? -16.531 -28.219 -20.25 1 58.31 255 GLY B C 1
ATOM 5120 O O . GLY B 1 255 ? -16.234 -28.719 -21.344 1 58.31 255 GLY B O 1
ATOM 5121 N N . LEU B 1 256 ? -16.062 -28.594 -19.016 1 56.25 256 LEU B N 1
ATOM 5122 C CA . LEU B 1 256 ? -15.008 -29.609 -19 1 56.25 256 LEU B CA 1
ATOM 5123 C C . LEU B 1 256 ? -15.594 -31 -18.844 1 56.25 256 LEU B C 1
ATOM 5125 O O . LEU B 1 256 ? -16.672 -31.172 -18.266 1 56.25 256 LEU B O 1
ATOM 5129 N N . ARG B 1 257 ? -15.047 -31.953 -19.438 1 57.91 257 ARG B N 1
ATOM 5130 C CA . ARG B 1 257 ? -15.383 -33.344 -19.672 1 57.91 257 ARG B CA 1
ATOM 5131 C C . ARG B 1 257 ? -15.906 -34 -18.391 1 57.91 257 ARG B C 1
ATOM 5133 O O . ARG B 1 257 ? -15.695 -33.469 -17.297 1 57.91 257 ARG B O 1
ATOM 5140 N N . GLN B 1 258 ? -16.875 -34.969 -18.438 1 64.56 258 GLN B N 1
ATOM 5141 C CA . GLN B 1 258 ? -17.625 -35.906 -17.594 1 64.56 258 GLN B CA 1
ATOM 5142 C C . GLN B 1 258 ? -16.688 -36.688 -16.672 1 64.56 258 GLN B C 1
ATOM 5144 O O . GLN B 1 258 ? -17.156 -37.469 -15.836 1 64.56 258 GLN B O 1
ATOM 5149 N N . GLU B 1 259 ? -15.391 -36.312 -16.562 1 83.88 259 GLU B N 1
ATOM 5150 C CA . GLU B 1 259 ? -14.523 -37.094 -15.711 1 83.88 259 GLU B CA 1
ATOM 5151 C C . GLU B 1 259 ? -14.422 -36.531 -14.305 1 83.88 259 GLU B C 1
ATOM 5153 O O . GLU B 1 259 ? -14.594 -35.312 -14.117 1 83.88 259 GLU B O 1
ATOM 5158 N N . ARG B 1 260 ? -14.312 -37.406 -13.391 1 92.62 260 ARG B N 1
ATOM 5159 C CA . ARG B 1 260 ? -14.172 -37 -12 1 92.62 260 ARG B CA 1
ATOM 5160 C C . ARG B 1 260 ? -12.969 -36.094 -11.812 1 92.62 260 ARG B C 1
ATOM 5162 O O . ARG B 1 260 ? -11.906 -36.344 -12.383 1 92.62 260 ARG B O 1
ATOM 5169 N N . SER B 1 261 ? -13.172 -34.969 -11.148 1 94.5 261 SER B N 1
ATOM 5170 C CA . SER B 1 261 ? -12.125 -33.938 -11.023 1 94.5 261 SER B CA 1
ATOM 5171 C C . SER B 1 261 ? -11.969 -33.5 -9.578 1 94.5 261 SER B C 1
ATOM 5173 O O . SER B 1 261 ? -12.852 -33.719 -8.742 1 94.5 261 SER B O 1
ATOM 5175 N N . LEU B 1 262 ? -10.773 -32.969 -9.297 1 95.5 262 LEU B N 1
ATOM 5176 C CA . LEU B 1 262 ? -10.469 -32.375 -7.996 1 95.5 262 LEU B CA 1
ATOM 5177 C C . LEU B 1 262 ? -10.328 -30.859 -8.102 1 95.5 262 LEU B C 1
ATOM 5179 O O . LEU B 1 262 ? -9.539 -30.359 -8.906 1 95.5 262 LEU B O 1
ATOM 5183 N N . LEU B 1 263 ? -11.133 -30.141 -7.379 1 95.25 263 LEU B N 1
ATOM 5184 C CA . LEU B 1 263 ? -11.07 -28.672 -7.328 1 95.25 263 LEU B CA 1
ATOM 5185 C C . LEU B 1 263 ? -10.445 -28.203 -6.02 1 95.25 263 LEU B C 1
ATOM 5187 O O . LEU B 1 263 ? -10.977 -28.469 -4.941 1 95.25 263 LEU B O 1
ATOM 5191 N N . VAL B 1 264 ? -9.281 -27.562 -6.16 1 95 264 VAL B N 1
ATOM 5192 C CA . VAL B 1 264 ? -8.586 -26.984 -5.012 1 95 264 VAL B CA 1
ATOM 5193 C C . VAL B 1 264 ? -8.922 -25.5 -4.895 1 95 264 VAL B C 1
ATOM 5195 O O . VAL B 1 264 ? -8.633 -24.719 -5.805 1 95 264 VAL B O 1
ATOM 5198 N N . TRP B 1 265 ? -9.547 -25.047 -3.826 1 94.06 265 TRP B N 1
ATOM 5199 C CA . TRP B 1 265 ? -9.875 -23.641 -3.635 1 94.06 265 TRP B CA 1
ATOM 5200 C C . TRP B 1 265 ? -9.906 -23.281 -2.152 1 94.06 265 TRP B C 1
ATOM 5202 O O . TRP B 1 265 ? -9.727 -24.156 -1.295 1 94.06 265 TRP B O 1
ATOM 5212 N N . ASP B 1 266 ? -10.008 -22 -1.797 1 90.62 266 ASP B N 1
ATOM 5213 C CA . ASP B 1 266 ? -9.883 -21.531 -0.42 1 90.62 266 ASP B CA 1
ATOM 5214 C C . ASP B 1 266 ? -11.188 -21.734 0.348 1 90.62 266 ASP B C 1
ATOM 5216 O O . ASP B 1 266 ? -12.164 -22.25 -0.2 1 90.62 266 ASP B O 1
ATOM 5220 N N . MET B 1 267 ? -11.188 -21.438 1.601 1 90.12 267 MET B N 1
ATOM 5221 C CA . MET B 1 267 ? -12.328 -21.719 2.469 1 90.12 267 MET B CA 1
ATOM 5222 C C . MET B 1 267 ? -13.273 -20.531 2.533 1 90.12 267 MET B C 1
ATOM 5224 O O . MET B 1 267 ? -13.828 -20.219 3.59 1 90.12 267 MET B O 1
ATOM 5228 N N . PHE B 1 268 ? -13.398 -19.844 1.43 1 90.06 268 PHE B N 1
ATOM 5229 C CA . PHE B 1 268 ? -14.375 -18.766 1.371 1 90.06 268 PHE B CA 1
ATOM 5230 C C . PHE B 1 268 ? -15.781 -19.297 1.632 1 90.06 268 PHE B C 1
ATOM 5232 O O . PHE B 1 268 ? -16.141 -20.375 1.162 1 90.06 268 PHE B O 1
ATOM 5239 N N . ARG B 1 269 ? -16.578 -18.578 2.316 1 90.44 269 ARG B N 1
ATOM 5240 C CA . ARG B 1 269 ? -17.875 -19.016 2.791 1 90.44 269 ARG B CA 1
ATOM 5241 C C . ARG B 1 269 ? -18.75 -19.516 1.637 1 90.44 269 ARG B C 1
ATOM 5243 O O . ARG B 1 269 ? -19.422 -20.547 1.755 1 90.44 269 ARG B O 1
ATOM 5250 N N . ALA B 1 270 ? -18.672 -18.797 0.547 1 92.44 270 ALA B N 1
ATOM 5251 C CA . ALA B 1 270 ? -19.5 -19.156 -0.611 1 92.44 270 ALA B CA 1
ATOM 5252 C C . ALA B 1 270 ? -19.094 -20.5 -1.183 1 92.44 270 ALA B C 1
ATOM 5254 O O . ALA B 1 270 ? -19.891 -21.172 -1.855 1 92.44 270 ALA B O 1
ATOM 5255 N N . HIS B 1 271 ? -17.859 -20.953 -0.926 1 93.5 271 HIS B N 1
ATOM 5256 C CA . HIS B 1 271 ? -17.344 -22.219 -1.441 1 93.5 271 HIS B CA 1
ATOM 5257 C C . HIS B 1 271 ? -17.828 -23.391 -0.608 1 93.5 271 HIS B C 1
ATOM 5259 O O . HIS B 1 271 ? -17.734 -24.547 -1.047 1 93.5 271 HIS B O 1
ATOM 5265 N N . LEU B 1 272 ? -18.344 -23.047 0.589 1 92.88 272 LEU B N 1
ATOM 5266 C CA . LEU B 1 272 ? -18.562 -24.109 1.558 1 92.88 272 LEU B CA 1
ATOM 5267 C C . LEU B 1 272 ? -20.062 -24.328 1.796 1 92.88 272 LEU B C 1
ATOM 5269 O O . LEU B 1 272 ? -20.453 -25.156 2.621 1 92.88 272 LEU B O 1
ATOM 5273 N N . THR B 1 273 ? -20.891 -23.641 1.1 1 94.69 273 THR B N 1
ATOM 5274 C CA . THR B 1 273 ? -22.328 -23.766 1.319 1 94.69 273 THR B CA 1
ATOM 5275 C C . THR B 1 273 ? -22.828 -25.125 0.882 1 94.69 273 THR B C 1
ATOM 5277 O O . THR B 1 273 ? -22.203 -25.797 0.05 1 94.69 273 THR B O 1
ATOM 5280 N N . THR B 1 274 ? -23.969 -25.516 1.452 1 94.62 274 THR B N 1
ATOM 5281 C CA . THR B 1 274 ? -24.578 -26.797 1.105 1 94.62 274 THR B CA 1
ATOM 5282 C C . THR B 1 274 ? -24.953 -26.828 -0.372 1 94.62 274 THR B C 1
ATOM 5284 O O . THR B 1 274 ? -24.797 -27.844 -1.037 1 94.62 274 THR B O 1
ATOM 5287 N N . SER B 1 275 ? -25.438 -25.703 -0.762 1 94.44 275 SER B N 1
ATOM 5288 C CA . SER B 1 275 ? -25.828 -25.609 -2.164 1 94.44 275 SER B CA 1
ATOM 5289 C C . SER B 1 275 ? -24.625 -25.828 -3.086 1 94.44 275 SER B C 1
ATOM 5291 O O . SER B 1 275 ? -24.734 -26.531 -4.094 1 94.44 275 SER B O 1
ATOM 5293 N N . THR B 1 276 ? -23.5 -25.281 -2.756 1 94.88 276 THR B N 1
ATOM 5294 C CA . THR B 1 276 ? -22.297 -25.438 -3.549 1 94.88 276 THR B CA 1
ATOM 5295 C C . THR B 1 276 ? -21.797 -26.875 -3.527 1 94.88 276 THR B C 1
ATOM 5297 O O . THR B 1 276 ? -21.438 -27.422 -4.566 1 94.88 276 THR B O 1
ATOM 5300 N N . LYS B 1 277 ? -21.859 -27.516 -2.426 1 94.75 277 LYS B N 1
ATOM 5301 C CA . LYS B 1 277 ? -21.422 -28.906 -2.295 1 94.75 277 LYS B CA 1
ATOM 5302 C C . LYS B 1 277 ? -22.281 -29.844 -3.139 1 94.75 277 LYS B C 1
ATOM 5304 O O . LYS B 1 277 ? -21.75 -30.75 -3.789 1 94.75 277 LYS B O 1
ATOM 5309 N N . LYS B 1 278 ? -23.516 -29.609 -3.076 1 94.5 278 LYS B N 1
ATOM 5310 C CA . LYS B 1 278 ? -24.422 -30.422 -3.875 1 94.5 278 LYS B CA 1
ATOM 5311 C C . LYS B 1 278 ? -24.141 -30.25 -5.367 1 94.5 278 LYS B C 1
ATOM 5313 O O . LYS B 1 278 ? -24.172 -31.219 -6.121 1 94.5 278 LYS B O 1
ATOM 5318 N N . ARG B 1 279 ? -23.875 -29.078 -5.727 1 92.75 279 ARG B N 1
ATOM 5319 C CA . ARG B 1 279 ? -23.578 -28.812 -7.129 1 92.75 279 ARG B CA 1
ATOM 5320 C C . ARG B 1 279 ? -22.281 -29.484 -7.555 1 92.75 279 ARG B C 1
ATOM 5322 O O . ARG B 1 279 ? -22.203 -30.047 -8.648 1 92.75 279 ARG B O 1
ATOM 5329 N N . LEU B 1 280 ? -21.312 -29.438 -6.73 1 94.12 280 LEU B N 1
ATOM 5330 C CA . LEU B 1 280 ? -20.047 -30.109 -7.008 1 94.12 280 LEU B CA 1
ATOM 5331 C C . LEU B 1 280 ? -20.25 -31.609 -7.184 1 94.12 280 LEU B C 1
ATOM 5333 O O . LEU B 1 280 ? -19.672 -32.219 -8.094 1 94.12 280 LEU B O 1
ATOM 5337 N N . ALA B 1 281 ? -21.047 -32.156 -6.34 1 91.94 281 ALA B N 1
ATOM 5338 C CA . ALA B 1 281 ? -21.344 -33.594 -6.418 1 91.94 281 ALA B CA 1
ATOM 5339 C C . ALA B 1 281 ? -22.031 -33.938 -7.73 1 91.94 281 ALA B C 1
ATOM 5341 O O . ALA B 1 281 ? -21.734 -34.969 -8.352 1 91.94 281 ALA B O 1
ATOM 5342 N N . ARG B 1 282 ? -22.922 -33.062 -8.164 1 90.06 282 ARG B N 1
ATOM 5343 C CA . ARG B 1 282 ? -23.688 -33.281 -9.391 1 90.06 282 ARG B CA 1
ATOM 5344 C C . ARG B 1 282 ? -22.766 -33.312 -10.609 1 90.06 282 ARG B C 1
ATOM 5346 O O . ARG B 1 282 ? -23.016 -34.031 -11.578 1 90.06 282 ARG B O 1
ATOM 5353 N N . ILE B 1 283 ? -21.719 -32.562 -10.523 1 90.75 283 ILE B N 1
ATOM 5354 C CA . ILE B 1 283 ? -20.828 -32.469 -11.68 1 90.75 283 ILE B CA 1
ATOM 5355 C C . ILE B 1 283 ? -19.594 -33.344 -11.453 1 90.75 283 ILE B C 1
ATOM 5357 O O . ILE B 1 283 ? -18.562 -33.125 -12.086 1 90.75 283 ILE B O 1
ATOM 5361 N N . ASN B 1 284 ? -19.578 -34.219 -10.477 1 91.75 284 ASN B N 1
ATOM 5362 C CA . ASN B 1 284 ? -18.547 -35.219 -10.18 1 91.75 284 ASN B CA 1
ATOM 5363 C C . ASN B 1 284 ? -17.219 -34.531 -9.836 1 91.75 284 ASN B C 1
ATOM 5365 O O . ASN B 1 284 ? -16.172 -34.906 -10.398 1 91.75 284 ASN B O 1
ATOM 5369 N N . THR B 1 285 ? -17.281 -33.562 -8.992 1 94.06 285 THR B N 1
ATOM 5370 C CA . THR B 1 285 ? -16.094 -32.812 -8.594 1 94.06 285 THR B CA 1
ATOM 5371 C C . THR B 1 285 ? -15.883 -32.906 -7.086 1 94.06 285 THR B C 1
ATOM 5373 O O . THR B 1 285 ? -16.797 -32.656 -6.301 1 94.06 285 THR B O 1
ATOM 5376 N N . ASP B 1 286 ? -14.703 -33.406 -6.711 1 95.06 286 ASP B N 1
ATOM 5377 C CA . ASP B 1 286 ? -14.297 -33.375 -5.312 1 95.06 286 ASP B CA 1
ATOM 5378 C C . ASP B 1 286 ? -13.633 -32.031 -4.957 1 95.06 286 ASP B C 1
ATOM 5380 O O . ASP B 1 286 ? -12.992 -31.422 -5.805 1 95.06 286 ASP B O 1
ATOM 5384 N N . ALA B 1 287 ? -13.852 -31.641 -3.762 1 95.31 287 ALA B N 1
ATOM 5385 C CA . ALA B 1 287 ? -13.289 -30.359 -3.348 1 95.31 287 ALA B CA 1
ATOM 5386 C C . ALA B 1 287 ? -12.172 -30.562 -2.322 1 95.31 287 ALA B C 1
ATOM 5388 O O . ALA B 1 287 ? -12.305 -31.359 -1.4 1 95.31 287 ALA B O 1
ATOM 5389 N N . ALA B 1 288 ? -11.016 -29.969 -2.559 1 95.44 288 ALA B N 1
ATOM 5390 C CA . ALA B 1 288 ? -9.961 -29.812 -1.564 1 95.44 288 ALA B CA 1
ATOM 5391 C C . ALA B 1 288 ? -9.891 -28.359 -1.074 1 95.44 288 ALA B C 1
ATOM 5393 O O . ALA B 1 288 ? -9.359 -27.484 -1.765 1 95.44 288 ALA B O 1
ATOM 5394 N N . VAL B 1 289 ? -10.344 -28.125 0.096 1 94.5 289 VAL B N 1
ATOM 5395 C CA . VAL B 1 289 ? -10.461 -26.766 0.634 1 94.5 289 VAL B CA 1
ATOM 5396 C C . VAL B 1 289 ? -9.18 -26.406 1.38 1 94.5 289 VAL B C 1
ATOM 5398 O O . VAL B 1 289 ? -8.766 -27.109 2.305 1 94.5 289 VAL B O 1
ATOM 5401 N N . ILE B 1 290 ? -8.586 -25.344 0.94 1 91.69 290 ILE B N 1
ATOM 5402 C CA . ILE B 1 290 ? -7.375 -24.844 1.593 1 91.69 290 ILE B CA 1
ATOM 5403 C C . ILE B 1 290 ? -7.738 -24.203 2.93 1 91.69 290 ILE B C 1
ATOM 5405 O O . ILE B 1 290 ? -8.531 -23.25 2.979 1 91.69 290 ILE B O 1
ATOM 5409 N N . PRO B 1 291 ? -7.16 -24.688 3.947 1 87.69 291 PRO B N 1
ATOM 5410 C CA . PRO B 1 291 ? -7.477 -24.109 5.262 1 87.69 291 PRO B CA 1
ATOM 5411 C C . PRO B 1 291 ? -7.051 -22.656 5.391 1 87.69 291 PRO B C 1
ATOM 5413 O O . PRO B 1 291 ? -6.203 -22.188 4.625 1 87.69 291 PRO B O 1
ATOM 5416 N N . ALA B 1 292 ? -7.645 -22.047 6.371 1 80.88 292 ALA B N 1
ATOM 5417 C CA . ALA B 1 292 ? -7.336 -20.641 6.621 1 80.88 292 ALA B CA 1
ATOM 5418 C C . ALA B 1 292 ? -5.855 -20.453 6.934 1 80.88 292 ALA B C 1
ATOM 5420 O O . ALA B 1 292 ? -5.258 -21.25 7.656 1 80.88 292 ALA B O 1
ATOM 5421 N N . GLY B 1 293 ? -5.246 -19.484 6.336 1 77.75 293 GLY B N 1
ATOM 5422 C CA . GLY B 1 293 ? -3.861 -19.156 6.633 1 77.75 293 GLY B CA 1
ATOM 5423 C C . GLY B 1 293 ? -2.871 -19.844 5.715 1 77.75 293 GLY B C 1
ATOM 5424 O O . GLY B 1 293 ? -1.677 -19.531 5.738 1 77.75 293 GLY B O 1
ATOM 5425 N N . LEU B 1 294 ? -3.355 -20.719 4.926 1 83.69 294 LEU B N 1
ATOM 5426 C CA . LEU B 1 294 ? -2.439 -21.531 4.125 1 83.69 294 LEU B CA 1
ATOM 5427 C C . LEU B 1 294 ? -2.41 -21.047 2.68 1 83.69 294 LEU B C 1
ATOM 5429 O O . LEU B 1 294 ? -1.65 -21.578 1.861 1 83.69 294 LEU B O 1
ATOM 5433 N N . THR B 1 295 ? -3.152 -20.031 2.346 1 80.88 295 THR B N 1
ATOM 5434 C CA . THR B 1 295 ? -3.281 -19.609 0.955 1 80.88 295 THR B CA 1
ATOM 5435 C C . THR B 1 295 ? -1.925 -19.219 0.379 1 80.88 295 THR B C 1
ATOM 5437 O O . THR B 1 295 ? -1.605 -19.562 -0.761 1 80.88 295 THR B O 1
ATOM 5440 N N . SER B 1 296 ? -1.152 -18.641 1.184 1 77.19 296 SER B N 1
ATOM 5441 C CA . SER B 1 296 ? 0.148 -18.203 0.688 1 77.19 296 SER B CA 1
ATOM 5442 C C . SER B 1 296 ? 1.103 -19.375 0.522 1 77.19 296 SER B C 1
ATOM 5444 O O . SER B 1 296 ? 2.115 -19.266 -0.172 1 77.19 296 SER B O 1
ATOM 5446 N N . LEU B 1 297 ? 0.765 -20.547 1.04 1 78.38 297 LEU B N 1
ATOM 5447 C CA . LEU B 1 297 ? 1.683 -21.688 1.043 1 78.38 297 LEU B CA 1
ATOM 5448 C C . LEU B 1 297 ? 1.242 -22.734 0.037 1 78.38 297 LEU B C 1
ATOM 5450 O O . LEU B 1 297 ? 2.078 -23.359 -0.631 1 78.38 297 LEU B O 1
ATOM 5454 N N . VAL B 1 298 ? -0.051 -22.875 -0.033 1 84.5 298 VAL B N 1
ATOM 5455 C CA . VAL B 1 298 ? -0.469 -24.062 -0.773 1 84.5 298 VAL B CA 1
ATOM 5456 C C . VAL B 1 298 ? -1.411 -23.656 -1.905 1 84.5 298 VAL B C 1
ATOM 5458 O O . VAL B 1 298 ? -2.014 -24.516 -2.555 1 84.5 298 VAL B O 1
ATOM 5461 N N . GLN B 1 299 ? -1.604 -22.422 -2.129 1 84.56 299 GLN B N 1
ATOM 5462 C CA . GLN B 1 299 ? -2.412 -21.984 -3.26 1 84.56 299 GLN B CA 1
ATOM 5463 C C . GLN B 1 299 ? -1.566 -21.844 -4.52 1 84.56 299 GLN B C 1
ATOM 5465 O O . GLN B 1 299 ? -0.616 -21.062 -4.555 1 84.56 299 GLN B O 1
ATOM 5470 N N . ALA B 1 300 ? -1.722 -22.719 -5.41 1 75.88 300 ALA B N 1
ATOM 5471 C CA . ALA B 1 300 ? -0.932 -22.75 -6.641 1 75.88 300 ALA B CA 1
ATOM 5472 C C . ALA B 1 300 ? -1.103 -21.469 -7.441 1 75.88 300 ALA B C 1
ATOM 5474 O O . ALA B 1 300 ? -0.225 -21.094 -8.227 1 75.88 300 ALA B O 1
ATOM 5475 N N . LEU B 1 301 ? -2.242 -20.812 -7.348 1 62.88 301 LEU B N 1
ATOM 5476 C CA . LEU B 1 301 ? -2.426 -19.625 -8.172 1 62.88 301 LEU B CA 1
ATOM 5477 C C . LEU B 1 301 ? -1.634 -18.453 -7.613 1 62.88 301 LEU B C 1
ATOM 5479 O O . LEU B 1 301 ? -2.086 -17.297 -7.68 1 62.88 301 LEU B O 1
ATOM 5483 N N . CYS B 1 302 ? -0.507 -18.922 -6.938 1 56.78 302 CYS B N 1
ATOM 5484 C CA . CYS B 1 302 ? 0.463 -17.906 -6.559 1 56.78 302 CYS B CA 1
ATOM 5485 C C . CYS B 1 302 ? 0.776 -16.984 -7.734 1 56.78 302 CYS B C 1
ATOM 5487 O O . CYS B 1 302 ? 1.557 -16.047 -7.598 1 56.78 302 CYS B O 1
ATOM 5489 N N . LEU B 1 303 ? 0.026 -17.234 -8.805 1 60.72 303 LEU B N 1
ATOM 5490 C CA . LEU B 1 303 ? 0.181 -16.5 -10.047 1 60.72 303 LEU B CA 1
ATOM 5491 C C . LEU B 1 303 ? -0.365 -15.078 -9.906 1 60.72 303 LEU B C 1
ATOM 5493 O O . LEU B 1 303 ? -0.325 -14.289 -10.852 1 60.72 303 LEU B O 1
ATOM 5497 N N . ASN B 1 304 ? -0.61 -14.828 -8.648 1 72.5 304 ASN B N 1
ATOM 5498 C CA . ASN B 1 304 ? -1.255 -13.539 -8.453 1 72.5 304 ASN B CA 1
ATOM 5499 C C . ASN B 1 304 ? -0.286 -12.383 -8.703 1 72.5 304 ASN B C 1
ATOM 5501 O O . ASN B 1 304 ? -0.617 -11.43 -9.406 1 72.5 304 ASN B O 1
ATOM 5505 N N . LYS B 1 305 ? 0.912 -12.688 -8.32 1 78.81 305 LYS B N 1
ATOM 5506 C CA . LYS B 1 305 ? 1.849 -11.578 -8.508 1 78.81 305 LYS B CA 1
ATOM 5507 C C . LYS B 1 305 ? 2.174 -11.375 -9.984 1 78.81 305 LYS B C 1
ATOM 5509 O O . LYS B 1 305 ? 2.113 -10.258 -10.492 1 78.81 305 LYS B O 1
ATOM 5514 N N . SER B 1 306 ? 2.547 -12.555 -10.641 1 84.94 306 SER B N 1
ATOM 5515 C CA . SER B 1 306 ? 2.879 -12.477 -12.055 1 84.94 306 SER B CA 1
ATOM 5516 C C . SER B 1 306 ? 1.698 -11.961 -12.875 1 84.94 306 SER B C 1
ATOM 5518 O O . SER B 1 306 ? 1.88 -11.188 -13.82 1 84.94 306 SER B O 1
ATOM 5520 N N . PHE B 1 307 ? 0.559 -12.414 -12.492 1 92.81 307 PHE B N 1
ATOM 5521 C CA . PHE B 1 307 ? -0.654 -11.977 -13.172 1 92.81 307 PHE B CA 1
ATOM 5522 C C . PHE B 1 307 ? -0.877 -10.477 -12.969 1 92.81 307 PHE B C 1
ATOM 5524 O O . PHE B 1 307 ? -1.081 -9.742 -13.938 1 92.81 307 PHE B O 1
ATOM 5531 N N . LYS B 1 308 ? -0.771 -9.984 -11.758 1 91.62 308 LYS B N 1
ATOM 5532 C CA . LYS B 1 308 ? -1.003 -8.578 -11.438 1 91.62 308 LYS B CA 1
ATOM 5533 C C . LYS B 1 308 ? 0.065 -7.691 -12.07 1 91.62 308 LYS B C 1
ATOM 5535 O O . LYS B 1 308 ? -0.219 -6.559 -12.469 1 91.62 308 LYS B O 1
ATOM 5540 N N . ASP B 1 309 ? 1.276 -8.188 -12.18 1 89.25 309 ASP B N 1
ATOM 5541 C CA . ASP B 1 309 ? 2.342 -7.434 -12.836 1 89.25 309 ASP B CA 1
ATOM 5542 C C . ASP B 1 309 ? 2.023 -7.199 -14.312 1 89.25 309 ASP B C 1
ATOM 5544 O O . ASP B 1 309 ? 2.275 -6.113 -14.844 1 89.25 309 ASP B O 1
ATOM 5548 N N . ARG B 1 310 ? 1.516 -8.203 -14.898 1 91.69 310 ARG B N 1
ATOM 5549 C CA . ARG B 1 310 ? 1.148 -8.094 -16.297 1 91.69 310 ARG B CA 1
ATOM 5550 C C . ARG B 1 310 ? -0.011 -7.117 -16.484 1 91.69 310 ARG B C 1
ATOM 5552 O O . ARG B 1 310 ? -0.052 -6.375 -17.469 1 91.69 310 ARG B O 1
ATOM 5559 N N . ILE B 1 311 ? -0.921 -7.152 -15.555 1 94.69 311 ILE B N 1
ATOM 5560 C CA . ILE B 1 311 ? -2.037 -6.215 -15.609 1 94.69 311 ILE B CA 1
ATOM 5561 C C . ILE B 1 311 ? -1.519 -4.785 -15.461 1 94.69 311 ILE B C 1
ATOM 5563 O O . ILE B 1 311 ? -1.979 -3.875 -16.156 1 94.69 311 ILE B O 1
ATOM 5567 N N . ARG B 1 312 ? -0.604 -4.594 -14.555 1 93.06 312 ARG B N 1
ATOM 5568 C CA . ARG B 1 312 ? -0.008 -3.273 -14.367 1 93.06 312 ARG B CA 1
ATOM 5569 C C . ARG B 1 312 ? 0.653 -2.781 -15.648 1 93.06 312 ARG B C 1
ATOM 5571 O O . ARG B 1 312 ? 0.543 -1.604 -15.992 1 93.06 312 ARG B O 1
ATOM 5578 N N . GLU B 1 313 ? 1.293 -3.674 -16.344 1 90.94 313 GLU B N 1
ATOM 5579 C CA . GLU B 1 313 ? 1.916 -3.324 -17.609 1 90.94 313 GLU B CA 1
ATOM 5580 C C . GLU B 1 313 ? 0.872 -2.889 -18.641 1 90.94 313 GLU B C 1
ATOM 5582 O O . GLU B 1 313 ? 1.075 -1.913 -19.359 1 90.94 313 GLU B O 1
ATOM 5587 N N . GLN B 1 314 ? -0.173 -3.639 -18.672 1 93.62 314 GLN B N 1
ATOM 5588 C CA . GLN B 1 314 ? -1.254 -3.295 -19.578 1 93.62 314 GLN B CA 1
ATOM 5589 C C . GLN B 1 314 ? -1.866 -1.942 -19.234 1 93.62 314 GLN B C 1
ATOM 5591 O O . GLN B 1 314 ? -2.166 -1.14 -20.125 1 93.62 314 GLN B O 1
ATOM 5596 N N . TRP B 1 315 ? -2.055 -1.722 -18 1 95.44 315 TRP B N 1
ATOM 5597 C CA . TRP B 1 315 ? -2.619 -0.455 -17.547 1 95.44 315 TRP B CA 1
ATOM 5598 C C . TRP B 1 315 ? -1.697 0.708 -17.906 1 95.44 315 TRP B C 1
ATOM 5600 O O . TRP B 1 315 ? -2.158 1.75 -18.375 1 95.44 315 TRP B O 1
ATOM 5610 N N . ASN B 1 316 ? -0.423 0.524 -17.703 1 92.12 316 ASN B N 1
ATOM 5611 C CA . ASN B 1 316 ? 0.551 1.55 -18.047 1 92.12 316 ASN B CA 1
ATOM 5612 C C . ASN B 1 316 ? 0.493 1.887 -19.547 1 92.12 316 ASN B C 1
ATOM 5614 O O . ASN B 1 316 ? 0.534 3.059 -19.922 1 92.12 316 ASN B O 1
ATOM 5618 N N . GLU B 1 317 ? 0.489 0.875 -20.281 1 90.75 317 GLU B N 1
ATOM 5619 C CA . GLU B 1 317 ? 0.4 1.073 -21.719 1 90.75 317 GLU B CA 1
ATOM 5620 C C . GLU B 1 317 ? -0.868 1.834 -22.094 1 90.75 317 GLU B C 1
ATOM 5622 O O . GLU B 1 317 ? -0.837 2.715 -22.969 1 90.75 317 GLU B O 1
ATOM 5627 N N . TRP B 1 318 ? -1.939 1.49 -21.5 1 94.81 318 TRP B N 1
ATOM 5628 C CA . TRP B 1 318 ? -3.211 2.154 -21.766 1 94.81 318 TRP B CA 1
ATOM 5629 C C . TRP B 1 318 ? -3.148 3.627 -21.375 1 94.81 318 TRP B C 1
ATOM 5631 O O . TRP B 1 318 ? -3.695 4.484 -22.078 1 94.81 318 TRP B O 1
ATOM 5641 N N . MET B 1 319 ? -2.533 3.965 -20.312 1 93.88 319 MET B N 1
ATOM 5642 C CA . MET B 1 319 ? -2.406 5.344 -19.859 1 93.88 319 MET B CA 1
ATOM 5643 C C . MET B 1 319 ? -1.664 6.195 -20.875 1 93.88 319 MET B C 1
ATOM 5645 O O . MET B 1 319 ? -1.955 7.383 -21.031 1 93.88 319 MET B O 1
ATOM 5649 N N . VAL B 1 320 ? -0.765 5.586 -21.562 1 89.56 320 VAL B N 1
ATOM 5650 C CA . VAL B 1 320 ? 0.073 6.316 -22.516 1 89.56 320 VAL B CA 1
ATOM 5651 C C . VAL B 1 320 ? -0.641 6.422 -23.859 1 89.56 320 VAL B C 1
ATOM 5653 O O . VAL B 1 320 ? -0.731 7.508 -24.438 1 89.56 320 VAL B O 1
ATOM 5656 N N . SER B 1 321 ? -1.168 5.316 -24.312 1 89.38 321 SER B N 1
ATOM 5657 C CA . SER B 1 321 ? -1.595 5.297 -25.719 1 89.38 321 SER B CA 1
ATOM 5658 C C . SER B 1 321 ? -3.074 4.949 -25.828 1 89.38 321 SER B C 1
ATOM 5660 O O . SER B 1 321 ? -3.643 5 -26.922 1 89.38 321 SER B O 1
ATOM 5662 N N . GLY B 1 322 ? -3.705 4.617 -24.766 1 90.81 322 GLY B N 1
ATOM 5663 C CA . GLY B 1 322 ? -5.098 4.211 -24.844 1 90.81 322 GLY B CA 1
ATOM 5664 C C . GLY B 1 322 ? -6.047 5.371 -25.078 1 90.81 322 GLY B C 1
ATOM 5665 O O . GLY B 1 322 ? -5.676 6.531 -24.891 1 90.81 322 GLY B O 1
ATOM 5666 N N . GLU B 1 323 ? -7.156 4.988 -25.547 1 92.75 323 GLU B N 1
ATOM 5667 C CA . GLU B 1 323 ? -8.195 5.992 -25.734 1 92.75 323 GLU B CA 1
ATOM 5668 C C . GLU B 1 323 ? -8.766 6.461 -24.391 1 92.75 323 GLU B C 1
ATOM 5670 O O . GLU B 1 323 ? -9.227 5.645 -23.594 1 92.75 323 GLU B O 1
ATOM 5675 N N . LYS B 1 324 ? -8.711 7.758 -24.266 1 93.38 324 LYS B N 1
ATOM 5676 C CA . LYS B 1 324 ? -9.172 8.32 -23 1 93.38 324 LYS B CA 1
ATOM 5677 C C . LYS B 1 324 ? -10.484 9.07 -23.172 1 93.38 324 LYS B C 1
ATOM 5679 O O . LYS B 1 324 ? -10.781 9.586 -24.266 1 93.38 324 LYS B O 1
ATOM 5684 N N . SER B 1 325 ? -11.266 8.961 -22.172 1 93.12 325 SER B N 1
ATOM 5685 C CA . SER B 1 325 ? -12.461 9.789 -22.062 1 93.12 325 SER B CA 1
ATOM 5686 C C . SER B 1 325 ? -12.469 10.586 -20.766 1 93.12 325 SER B C 1
ATOM 5688 O O . SER B 1 325 ? -11.773 10.234 -19.812 1 93.12 325 SER B O 1
ATOM 5690 N N . PHE B 1 326 ? -13.18 11.695 -20.75 1 92.25 326 PHE B N 1
ATOM 5691 C CA . PHE B 1 326 ? -13.125 12.617 -19.625 1 92.25 326 PHE B CA 1
ATOM 5692 C C . PHE B 1 326 ? -14.531 12.984 -19.156 1 92.25 326 PHE B C 1
ATOM 5694 O O . PHE B 1 326 ? -15.477 12.977 -19.938 1 92.25 326 PHE B O 1
ATOM 5701 N N . THR B 1 327 ? -14.641 13.258 -17.875 1 89.31 327 THR B N 1
ATOM 5702 C CA . THR B 1 327 ? -15.898 13.75 -17.312 1 89.31 327 THR B CA 1
ATOM 5703 C C . THR B 1 327 ? -16.125 15.211 -17.672 1 89.31 327 THR B C 1
ATOM 5705 O O . THR B 1 327 ? -15.25 15.844 -18.281 1 89.31 327 THR B O 1
ATOM 5708 N N . LYS B 1 328 ? -17.359 15.727 -17.312 1 86.25 328 LYS B N 1
ATOM 5709 C CA . LYS B 1 328 ? -17.672 17.125 -17.562 1 86.25 328 LYS B CA 1
ATOM 5710 C C . LYS B 1 328 ? -16.703 18.047 -16.812 1 86.25 328 LYS B C 1
ATOM 5712 O O . LYS B 1 328 ? -16.359 19.125 -17.312 1 86.25 328 LYS B O 1
ATOM 5717 N N . GLY B 1 329 ? -16.156 17.531 -15.695 1 78.5 329 GLY B N 1
ATOM 5718 C CA . GLY B 1 329 ? -15.227 18.297 -14.883 1 78.5 329 GLY B CA 1
ATOM 5719 C C . GLY B 1 329 ? -13.789 18.188 -15.344 1 78.5 329 GLY B C 1
ATOM 5720 O O . GLY B 1 329 ? -12.891 18.781 -14.742 1 78.5 329 GLY B O 1
ATOM 5721 N N . GLY B 1 330 ? -13.508 17.328 -16.422 1 82.44 330 GLY B N 1
ATOM 5722 C CA . GLY B 1 330 ? -12.18 17.234 -17 1 82.44 330 GLY B CA 1
ATOM 5723 C C . GLY B 1 330 ? -11.336 16.141 -16.375 1 82.44 330 GLY B C 1
ATOM 5724 O O . GLY B 1 330 ? -10.125 16.062 -16.625 1 82.44 330 GLY B O 1
ATOM 5725 N N . ASN B 1 331 ? -11.945 15.328 -15.531 1 86.31 331 ASN B N 1
ATOM 5726 C CA . ASN B 1 331 ? -11.219 14.211 -14.93 1 86.31 331 ASN B CA 1
ATOM 5727 C C . ASN B 1 331 ? -11.195 13 -15.859 1 86.31 331 ASN B C 1
ATOM 5729 O O . ASN B 1 331 ? -12.188 12.695 -16.516 1 86.31 331 ASN B O 1
ATOM 5733 N N . MET B 1 332 ? -10.047 12.422 -15.992 1 92.06 332 MET B N 1
ATOM 5734 C CA . MET B 1 332 ? -9.906 11.227 -16.812 1 92.06 332 MET B CA 1
ATOM 5735 C C . MET B 1 332 ? -10.75 10.086 -16.266 1 92.06 332 MET B C 1
ATOM 5737 O O . MET B 1 332 ? -10.742 9.828 -15.062 1 92.06 332 MET B O 1
ATOM 5741 N N . ARG B 1 333 ? -11.477 9.398 -17.125 1 94.31 333 ARG B N 1
ATOM 5742 C CA . ARG B 1 333 ? -12.289 8.258 -16.703 1 94.31 333 ARG B CA 1
ATOM 5743 C C . ARG B 1 333 ? -11.453 6.984 -16.625 1 94.31 333 ARG B C 1
ATOM 5745 O O . ARG B 1 333 ? -10.445 6.859 -17.328 1 94.31 333 ARG B O 1
ATOM 5752 N N . ALA B 1 334 ? -11.859 6.082 -15.797 1 94.81 334 ALA B N 1
ATOM 5753 C CA . ALA B 1 334 ? -11.234 4.766 -15.742 1 94.81 334 ALA B CA 1
ATOM 5754 C C . ALA B 1 334 ? -11.414 4.023 -17.062 1 94.81 334 ALA B C 1
ATOM 5756 O O . ALA B 1 334 ? -12.273 4.379 -17.875 1 94.81 334 ALA B O 1
ATOM 5757 N N . PRO B 1 335 ? -10.547 3.043 -17.297 1 94.75 335 PRO B N 1
ATOM 5758 C CA . PRO B 1 335 ? -10.766 2.234 -18.5 1 94.75 335 PRO B CA 1
ATOM 5759 C C . PRO B 1 335 ? -12.164 1.624 -18.547 1 94.75 335 PRO B C 1
ATOM 5761 O O . PRO B 1 335 ? -12.711 1.236 -17.516 1 94.75 335 PRO B O 1
ATOM 5764 N N . GLN B 1 336 ? -12.656 1.573 -19.734 1 95 336 GLN B N 1
ATOM 5765 C CA . GLN B 1 336 ? -13.953 0.927 -19.906 1 95 336 GLN B CA 1
ATOM 5766 C C . GLN B 1 336 ? -13.891 -0.546 -19.516 1 95 336 GLN B C 1
ATOM 5768 O O . GLN B 1 336 ? -12.82 -1.157 -19.547 1 95 336 GLN B O 1
ATOM 5773 N N . LEU B 1 337 ? -15.023 -1.069 -19.188 1 96.44 337 LEU B N 1
ATOM 5774 C CA . LEU B 1 337 ? -15.078 -2.426 -18.656 1 96.44 337 LEU B CA 1
ATOM 5775 C C . LEU B 1 337 ? -14.547 -3.432 -19.672 1 96.44 337 LEU B C 1
ATOM 5777 O O . LEU B 1 337 ? -13.883 -4.406 -19.297 1 96.44 337 LEU B O 1
ATOM 5781 N N . ASP B 1 338 ? -14.82 -3.23 -20.891 1 96.38 338 ASP B N 1
ATOM 5782 C CA . ASP B 1 338 ? -14.336 -4.141 -21.922 1 96.38 338 ASP B CA 1
ATOM 5783 C C . ASP B 1 338 ? -12.812 -4.074 -22.047 1 96.38 338 ASP B C 1
ATOM 5785 O O . ASP B 1 338 ? -12.164 -5.082 -22.312 1 96.38 338 ASP B O 1
ATOM 5789 N N . VAL B 1 339 ? -12.273 -2.863 -21.828 1 96.81 339 VAL B N 1
ATOM 5790 C CA . VAL B 1 339 ? -10.828 -2.689 -21.844 1 96.81 339 VAL B CA 1
ATOM 5791 C C . VAL B 1 339 ? -10.203 -3.453 -20.688 1 96.81 339 VAL B C 1
ATOM 5793 O O . VAL B 1 339 ? -9.195 -4.141 -20.859 1 96.81 339 VAL B O 1
ATOM 5796 N N . LEU B 1 340 ? -10.852 -3.357 -19.547 1 97.12 340 LEU B N 1
ATOM 5797 C CA . LEU B 1 340 ? -10.383 -4.082 -18.375 1 97.12 340 LEU B CA 1
ATOM 5798 C C . LEU B 1 340 ? -10.43 -5.59 -18.609 1 97.12 340 LEU B C 1
ATOM 5800 O O . LEU B 1 340 ? -9.508 -6.312 -18.203 1 97.12 340 LEU B O 1
ATOM 5804 N N . CYS B 1 341 ? -11.477 -6.035 -19.234 1 98 341 CYS B N 1
ATOM 5805 C CA . CYS B 1 341 ? -11.586 -7.449 -19.562 1 98 341 CYS B CA 1
ATOM 5806 C C . CYS B 1 341 ? -10.438 -7.887 -20.469 1 98 341 CYS B C 1
ATOM 5808 O O . CYS B 1 341 ? -9.859 -8.953 -20.281 1 98 341 CYS B O 1
ATOM 5810 N N . ASN B 1 342 ? -10.086 -7.07 -21.375 1 97.81 342 ASN B N 1
ATOM 5811 C CA . ASN B 1 342 ? -8.992 -7.391 -22.297 1 97.81 342 ASN B CA 1
ATOM 5812 C C . ASN B 1 342 ? -7.656 -7.438 -21.562 1 97.81 342 ASN B C 1
ATOM 5814 O O . ASN B 1 342 ? -6.785 -8.242 -21.906 1 97.81 342 ASN B O 1
ATOM 5818 N N . PHE B 1 343 ? -7.488 -6.496 -20.562 1 97.38 343 PHE B N 1
ATOM 5819 C CA . PHE B 1 343 ? -6.301 -6.578 -19.719 1 97.38 343 PHE B CA 1
ATOM 5820 C C . PHE B 1 343 ? -6.164 -7.965 -19.109 1 97.38 343 PHE B C 1
ATOM 5822 O O . PHE B 1 343 ? -5.09 -8.57 -19.156 1 97.38 343 PHE B O 1
ATOM 5829 N N . VAL B 1 344 ? -7.27 -8.484 -18.594 1 97 344 VAL B N 1
ATOM 5830 C CA . VAL B 1 344 ? -7.289 -9.75 -17.875 1 97 344 VAL B CA 1
ATOM 5831 C C . VAL B 1 344 ? -6.988 -10.898 -18.828 1 97 344 VAL B C 1
ATOM 5833 O O . VAL B 1 344 ? -6.16 -11.758 -18.547 1 97 344 VAL B O 1
ATOM 5836 N N . ILE B 1 345 ? -7.625 -10.836 -20 1 97.31 345 ILE B N 1
ATOM 5837 C CA . ILE B 1 345 ? -7.441 -11.883 -20.984 1 97.31 345 ILE B CA 1
ATOM 5838 C C . ILE B 1 345 ? -5.977 -11.938 -21.422 1 97.31 345 ILE B C 1
ATOM 5840 O O . ILE B 1 345 ? -5.363 -13.008 -21.406 1 97.31 345 ILE B O 1
ATOM 5844 N N . LYS B 1 346 ? -5.422 -10.844 -21.719 1 96.38 346 LYS B N 1
ATOM 5845 C CA . LYS B 1 346 ? -4.047 -10.781 -22.203 1 96.38 346 LYS B CA 1
ATOM 5846 C C . LYS B 1 346 ? -3.064 -11.234 -21.125 1 96.38 346 LYS B C 1
ATOM 5848 O O . LYS B 1 346 ? -2.158 -12.023 -21.391 1 96.38 346 LYS B O 1
ATOM 5853 N N . ALA B 1 347 ? -3.254 -10.719 -19.938 1 94.94 347 ALA B N 1
ATOM 5854 C CA . ALA B 1 347 ? -2.371 -11.078 -18.844 1 94.94 347 ALA B CA 1
ATOM 5855 C C . ALA B 1 347 ? -2.438 -12.57 -18.547 1 94.94 347 ALA B C 1
ATOM 5857 O O . ALA B 1 347 ? -1.407 -13.211 -18.328 1 94.94 347 ALA B O 1
ATOM 5858 N N . TRP B 1 348 ? -3.637 -13.07 -18.531 1 95 348 TRP B N 1
ATOM 5859 C CA . TRP B 1 348 ? -3.848 -14.484 -18.234 1 95 348 TRP B CA 1
ATOM 5860 C C . TRP B 1 348 ? -3.236 -15.367 -19.312 1 95 348 TRP B C 1
ATOM 5862 O O . TRP B 1 348 ? -2.596 -16.375 -19 1 95 348 TRP B O 1
ATOM 5872 N N . ASN B 1 349 ? -3.385 -14.961 -20.547 1 94.31 349 ASN B N 1
ATOM 5873 C CA . ASN B 1 349 ? -2.842 -15.711 -21.672 1 94.31 349 ASN B CA 1
ATOM 5874 C C . ASN B 1 349 ? -1.317 -15.664 -21.703 1 94.31 349 ASN B C 1
ATOM 5876 O O . ASN B 1 349 ? -0.671 -16.594 -22.203 1 94.31 349 ASN B O 1
ATOM 5880 N N . ASP B 1 350 ? -0.752 -14.641 -21.156 1 93 350 ASP B N 1
ATOM 5881 C CA . ASP B 1 350 ? 0.693 -14.445 -21.188 1 93 350 ASP B CA 1
ATOM 5882 C C . ASP B 1 350 ? 1.403 -15.367 -20.203 1 93 350 ASP B C 1
ATOM 5884 O O . ASP B 1 350 ? 2.615 -15.578 -20.297 1 93 350 ASP B O 1
ATOM 5888 N N . ILE B 1 351 ? 0.709 -15.867 -19.266 1 91.69 351 ILE B N 1
ATOM 5889 C CA . ILE B 1 351 ? 1.311 -16.797 -18.312 1 91.69 351 ILE B CA 1
ATOM 5890 C C . ILE B 1 351 ? 1.491 -18.156 -18.984 1 91.69 351 ILE B C 1
ATOM 5892 O O . ILE B 1 351 ? 0.524 -18.766 -19.453 1 91.69 351 ILE B O 1
ATOM 5896 N N . ASP B 1 352 ? 2.66 -18.641 -18.938 1 91.5 352 ASP B N 1
ATOM 5897 C CA . ASP B 1 352 ? 2.926 -19.875 -19.672 1 91.5 352 ASP B CA 1
ATOM 5898 C C . ASP B 1 352 ? 2.539 -21.094 -18.859 1 91.5 352 ASP B C 1
ATOM 5900 O O . ASP B 1 352 ? 2.469 -21.031 -17.625 1 91.5 352 ASP B O 1
ATOM 5904 N N . ALA B 1 353 ? 2.381 -22.156 -19.547 1 92.12 353 ALA B N 1
ATOM 5905 C CA . ALA B 1 353 ? 1.934 -23.406 -18.953 1 92.12 353 ALA B CA 1
ATOM 5906 C C . ALA B 1 353 ? 2.965 -23.938 -17.969 1 92.12 353 ALA B C 1
ATOM 5908 O O . ALA B 1 353 ? 2.605 -24.516 -16.938 1 92.12 353 ALA B O 1
ATOM 5909 N N . GLU B 1 354 ? 4.172 -23.719 -18.266 1 90.88 354 GLU B N 1
ATOM 5910 C CA . GLU B 1 354 ? 5.238 -24.234 -17.406 1 90.88 354 GLU B CA 1
ATOM 5911 C C . GLU B 1 354 ? 5.199 -23.578 -16.031 1 90.88 354 GLU B C 1
ATOM 5913 O O . GLU B 1 354 ? 5.422 -24.234 -15.023 1 90.88 354 GLU B O 1
ATOM 5918 N N . THR B 1 355 ? 4.949 -22.328 -16.062 1 88.88 355 THR B N 1
ATOM 5919 C CA . THR B 1 355 ? 4.836 -21.594 -14.805 1 88.88 355 THR B CA 1
ATOM 5920 C C . THR B 1 355 ? 3.688 -22.156 -13.969 1 88.88 355 THR B C 1
ATOM 5922 O O . THR B 1 355 ? 3.816 -22.297 -12.75 1 88.88 355 THR B O 1
ATOM 5925 N N . VAL B 1 356 ? 2.609 -22.469 -14.562 1 91.25 356 VAL B N 1
ATOM 5926 C CA . VAL B 1 356 ? 1.447 -23.016 -13.875 1 91.25 356 VAL B CA 1
ATOM 5927 C C . VAL B 1 356 ? 1.801 -24.375 -13.273 1 91.25 356 VAL B C 1
ATOM 5929 O O . VAL B 1 356 ? 1.531 -24.641 -12.094 1 91.25 356 VAL B O 1
ATOM 5932 N N . ILE B 1 357 ? 2.416 -25.203 -14.078 1 91.88 357 ILE B N 1
ATOM 5933 C CA . ILE B 1 357 ? 2.779 -26.547 -13.641 1 91.88 357 ILE B CA 1
ATOM 5934 C C . ILE B 1 357 ? 3.705 -26.469 -12.43 1 91.88 357 ILE B C 1
ATOM 5936 O O . ILE B 1 357 ? 3.496 -27.156 -11.438 1 91.88 357 ILE B O 1
ATOM 5940 N N . LYS B 1 358 ? 4.652 -25.609 -12.5 1 88.06 358 LYS B N 1
ATOM 5941 C CA . LYS B 1 358 ? 5.602 -25.438 -11.406 1 88.06 358 LYS B CA 1
ATOM 5942 C C . LYS B 1 358 ? 4.906 -24.953 -10.141 1 88.06 358 LYS B C 1
ATOM 5944 O O . LYS B 1 358 ? 5.266 -25.359 -9.031 1 88.06 358 LYS B O 1
ATOM 5949 N N . SER B 1 359 ? 3.977 -24.109 -10.312 1 88.88 359 SER B N 1
ATOM 5950 C CA . SER B 1 359 ? 3.246 -23.578 -9.164 1 88.88 359 SER B CA 1
ATOM 5951 C C . SER B 1 359 ? 2.494 -24.672 -8.43 1 88.88 359 SER B C 1
ATOM 5953 O O . SER B 1 359 ? 2.469 -24.703 -7.199 1 88.88 359 SER B O 1
ATOM 5955 N N . PHE B 1 360 ? 1.875 -25.609 -9.18 1 91.69 360 PHE B N 1
ATOM 5956 C CA . PHE B 1 360 ? 1.168 -26.719 -8.562 1 91.69 360 PHE B CA 1
ATOM 5957 C C . PHE B 1 360 ? 2.127 -27.594 -7.766 1 91.69 360 PHE B C 1
ATOM 5959 O O . PHE B 1 360 ? 1.806 -28.031 -6.656 1 91.69 360 PHE B O 1
ATOM 5966 N N . LYS B 1 361 ? 3.252 -27.781 -8.297 1 89.19 361 LYS B N 1
ATOM 5967 C CA . LYS B 1 361 ? 4.242 -28.625 -7.648 1 89.19 361 LYS B CA 1
ATOM 5968 C C . LYS B 1 361 ? 4.812 -27.969 -6.398 1 89.19 361 LYS B C 1
ATOM 5970 O O . LYS B 1 361 ? 5.016 -28.625 -5.375 1 89.19 361 LYS B O 1
ATOM 5975 N N . LYS B 1 362 ? 4.988 -26.734 -6.531 1 86.19 362 LYS B N 1
ATOM 5976 C CA . LYS B 1 362 ? 5.504 -26 -5.383 1 86.19 362 LYS B CA 1
ATOM 5977 C C . LYS B 1 362 ? 4.52 -26.031 -4.219 1 86.19 362 LYS B C 1
ATOM 5979 O O . LYS B 1 362 ? 4.926 -25.984 -3.055 1 86.19 362 LYS B O 1
ATOM 5984 N N . CYS B 1 363 ? 3.273 -26.172 -4.531 1 88.75 363 CYS B N 1
ATOM 5985 C CA . CYS B 1 363 ? 2.236 -26.156 -3.508 1 88.75 363 CYS B CA 1
ATOM 5986 C C . CYS B 1 363 ? 1.92 -27.562 -3.029 1 88.75 363 CYS B C 1
ATOM 5988 O O . CYS B 1 363 ? 1.076 -27.75 -2.152 1 88.75 363 CYS B O 1
ATOM 5990 N N . GLY B 1 364 ? 2.555 -28.609 -3.609 1 86.56 364 GLY B N 1
ATOM 5991 C CA . GLY B 1 364 ? 2.389 -29.984 -3.178 1 86.56 364 GLY B CA 1
ATOM 5992 C C . GLY B 1 364 ? 1.073 -30.594 -3.619 1 86.56 364 GLY B C 1
ATOM 5993 O O . GLY B 1 364 ? 0.572 -31.531 -2.988 1 86.56 364 GLY B O 1
ATOM 5994 N N . ILE B 1 365 ? 0.537 -30.062 -4.652 1 89.88 365 ILE B N 1
ATOM 5995 C CA . ILE B 1 365 ? -0.788 -30.5 -5.078 1 89.88 365 ILE B CA 1
ATOM 5996 C C . ILE B 1 365 ? -0.653 -31.609 -6.125 1 89.88 365 ILE B C 1
ATOM 5998 O O . ILE B 1 365 ? -1.401 -32.594 -6.102 1 89.88 365 ILE B O 1
ATOM 6002 N N . SER B 1 366 ? 0.344 -31.516 -7.012 1 89.25 366 SER B N 1
ATOM 6003 C CA . SER B 1 366 ? 0.408 -32.438 -8.141 1 89.25 366 SER B CA 1
ATOM 6004 C C . SER B 1 366 ? 1.747 -33.156 -8.18 1 89.25 366 SER B C 1
ATOM 6006 O O . SER B 1 366 ? 2.166 -33.656 -9.234 1 89.25 366 SER B O 1
ATOM 6008 N N . ASN B 1 367 ? 2.387 -33.156 -7.047 1 85.94 367 ASN B N 1
ATOM 6009 C CA . ASN B 1 367 ? 3.662 -33.875 -6.992 1 85.94 367 ASN B CA 1
ATOM 6010 C C . ASN B 1 367 ? 3.479 -35.344 -7.215 1 85.94 367 ASN B C 1
ATOM 6012 O O . ASN B 1 367 ? 2.4 -35.906 -6.965 1 85.94 367 ASN B O 1
ATOM 6016 N N . SER B 1 368 ? 4.59 -35.938 -7.723 1 82.31 368 SER B N 1
ATOM 6017 C CA . SER B 1 368 ? 4.551 -37.375 -7.883 1 82.31 368 SER B CA 1
ATOM 6018 C C . SER B 1 368 ? 4.258 -38.094 -6.559 1 82.31 368 SER B C 1
ATOM 6020 O O . SER B 1 368 ? 4.773 -37.688 -5.512 1 82.31 368 SER B O 1
ATOM 6022 N N . LEU B 1 369 ? 3.465 -39.094 -6.621 1 82.31 369 LEU B N 1
ATOM 6023 C CA . LEU B 1 369 ? 3.043 -39.781 -5.41 1 82.31 369 LEU B CA 1
ATOM 6024 C C . LEU B 1 369 ? 4.195 -40.594 -4.816 1 82.31 369 LEU B C 1
ATOM 6026 O O . LEU B 1 369 ? 4.148 -40.969 -3.648 1 82.31 369 LEU B O 1
ATOM 6030 N N . ASP B 1 370 ? 5.219 -40.812 -5.633 1 75 370 ASP B N 1
ATOM 6031 C CA . ASP B 1 370 ? 6.379 -41.562 -5.16 1 75 370 ASP B CA 1
ATOM 6032 C C . ASP B 1 370 ? 7.344 -40.656 -4.395 1 75 370 ASP B C 1
ATOM 6034 O O . ASP B 1 370 ? 8.367 -41.125 -3.881 1 75 370 ASP B O 1
ATOM 6038 N N . GLY B 1 371 ? 7.086 -39.375 -4.281 1 75.75 371 GLY B N 1
ATOM 6039 C CA . GLY B 1 371 ? 7.883 -38.469 -3.48 1 75.75 371 GLY B CA 1
ATOM 6040 C C . GLY B 1 371 ? 9.062 -37.906 -4.234 1 75.75 371 GLY B C 1
ATOM 6041 O O . GLY B 1 371 ? 9.781 -37.031 -3.713 1 75.75 371 GLY B O 1
ATOM 6042 N N . MET B 1 372 ? 9.281 -38.219 -5.52 1 69.38 372 MET B N 1
ATOM 6043 C CA . MET B 1 372 ? 10.453 -37.812 -6.285 1 69.38 372 MET B CA 1
ATOM 6044 C C . MET B 1 372 ? 10.391 -36.312 -6.578 1 69.38 372 MET B C 1
ATOM 6046 O O . MET B 1 372 ? 11.43 -35.688 -6.785 1 69.38 372 MET B O 1
ATOM 6050 N N . GLU B 1 373 ? 9.164 -35.781 -6.469 1 73.25 373 GLU B N 1
ATOM 6051 C CA . GLU B 1 373 ? 9.008 -34.375 -6.848 1 73.25 373 GLU B CA 1
ATOM 6052 C C . GLU B 1 373 ? 8.812 -33.5 -5.621 1 73.25 373 GLU B C 1
ATOM 6054 O O . GLU B 1 373 ? 8.43 -32.344 -5.746 1 73.25 373 GLU B O 1
ATOM 6059 N N . ASP B 1 374 ? 9.164 -34 -4.477 1 74.5 374 ASP B N 1
ATOM 6060 C CA . ASP B 1 374 ? 8.898 -33.25 -3.248 1 74.5 374 ASP B CA 1
ATOM 6061 C C . ASP B 1 374 ? 9.922 -32.125 -3.049 1 74.5 374 ASP B C 1
ATOM 6063 O O . ASP B 1 374 ? 9.727 -31.234 -2.217 1 74.5 374 ASP B O 1
ATOM 6067 N N . ASP B 1 375 ? 10.984 -32.125 -3.857 1 69.31 375 ASP B N 1
ATOM 6068 C CA . ASP B 1 375 ? 11.977 -31.047 -3.789 1 69.31 375 ASP B CA 1
ATOM 6069 C C . ASP B 1 375 ? 11.367 -29.703 -4.188 1 69.31 375 ASP B C 1
ATOM 6071 O O . ASP B 1 375 ? 11.859 -28.656 -3.785 1 69.31 375 ASP B O 1
ATOM 6075 N N . PHE B 1 376 ? 10.344 -29.828 -4.902 1 72 376 PHE B N 1
ATOM 6076 C CA . PHE B 1 376 ? 9.688 -28.609 -5.371 1 72 376 PHE B CA 1
ATOM 6077 C C . PHE B 1 376 ? 9.117 -27.812 -4.203 1 72 376 PHE B C 1
ATOM 6079 O O . PHE B 1 376 ? 8.961 -26.594 -4.293 1 72 376 PHE B O 1
ATOM 6086 N N . LEU B 1 377 ? 8.867 -28.484 -3.219 1 70.75 377 LEU B N 1
ATOM 6087 C CA . LEU B 1 377 ? 8.258 -27.859 -2.049 1 70.75 377 LEU B CA 1
ATOM 6088 C C . LEU B 1 377 ? 9.203 -26.828 -1.437 1 70.75 377 LEU B C 1
ATOM 6090 O O . LEU B 1 377 ? 8.758 -25.891 -0.769 1 70.75 377 LEU B O 1
ATOM 6094 N N . TRP B 1 378 ? 10.508 -26.969 -1.798 1 65.06 378 TRP B N 1
ATOM 6095 C CA . TRP B 1 378 ? 11.508 -26.125 -1.141 1 65.06 378 TRP B CA 1
ATOM 6096 C C . TRP B 1 378 ? 12.164 -25.188 -2.139 1 65.06 378 TRP B C 1
ATOM 6098 O O . TRP B 1 378 ? 13.109 -24.453 -1.794 1 65.06 378 TRP B O 1
ATOM 6108 N N . HIS B 1 379 ? 11.695 -25.172 -3.322 1 55.12 379 HIS B N 1
ATOM 6109 C CA . HIS B 1 379 ? 12.297 -24.312 -4.344 1 55.12 379 HIS B CA 1
ATOM 6110 C C . HIS B 1 379 ? 11.805 -22.875 -4.223 1 55.12 379 HIS B C 1
ATOM 6112 O O . HIS B 1 379 ? 10.602 -22.641 -4.074 1 55.12 379 HIS B O 1
ATOM 6118 N N . ASP B 1 380 ? 12.602 -21.922 -3.734 1 52.66 380 ASP B N 1
ATOM 6119 C CA . ASP B 1 380 ? 12.32 -20.484 -3.643 1 52.66 380 ASP B CA 1
ATOM 6120 C C . ASP B 1 380 ? 12.375 -19.828 -5.02 1 52.66 380 ASP B C 1
ATOM 6122 O O . ASP B 1 380 ? 13.336 -20.016 -5.766 1 52.66 380 ASP B O 1
ATOM 6126 N N . GLU B 1 381 ? 11.391 -19.734 -5.762 1 47.25 381 GLU B N 1
ATOM 6127 C CA . GLU B 1 381 ? 11.516 -19.062 -7.051 1 47.25 381 GLU B CA 1
ATOM 6128 C C . GLU B 1 381 ? 12 -17.625 -6.883 1 47.25 381 GLU B C 1
ATOM 6130 O O . GLU B 1 381 ? 11.359 -16.828 -6.195 1 47.25 381 GLU B O 1
ATOM 6135 N N . GLY B 1 382 ? 13.18 -17.344 -6.645 1 36.78 382 GLY B N 1
ATOM 6136 C CA . GLY B 1 382 ? 13.797 -16.031 -6.785 1 36.78 382 GLY B CA 1
ATOM 6137 C C . GLY B 1 382 ? 13.32 -15.281 -8.016 1 36.78 382 GLY B C 1
ATOM 6138 O O . GLY B 1 382 ? 13.773 -14.164 -8.273 1 36.78 382 GLY B O 1
ATOM 6139 N N . ASP B 1 383 ? 12.688 -15.805 -9.078 1 34.47 383 ASP B N 1
ATOM 6140 C CA . ASP B 1 383 ? 12.609 -14.992 -10.281 1 34.47 383 ASP B CA 1
ATOM 6141 C C . ASP B 1 383 ? 11.516 -13.938 -10.164 1 34.47 383 ASP B C 1
ATOM 6143 O O . ASP B 1 383 ? 10.438 -14.211 -9.633 1 34.47 383 ASP B O 1
#

Foldseek 3Di:
DDFDFLQLLLVLLVVCVVPNLVVSCVVSVHDSVSNVVSNVCVVVSVVDDRGHRDCPVPDPPQNVLLVVLLVVVVVCVQVVHDDDLVNSLVVSCPPPVRCVVNDRDPVVSVVSCVVSVHDDDDDDDDFPDDPVVCVVVLVVLLVVLLVVCVVQVDDQQQEKEKEKDKDWLQLADDDDDDDPPDPDDDDDDLPGRVAIAMKMWMATLQQGTWQIEIEHQDPDDDPDDADPSYHYHYDNVRDDALVNLVCCCVPIVLVDDLGAHEYEYEVPPSCPDPVNVVVCVVSNYHYRYRYPRCCCQQRLVVVVVQLSVQLNVLSVVCVVDNDWDADPVGRTHRDDPNSSSVSNSVSRVPDGSVSSNLSNLCNSNDDDSVCPSVVSVVDDPPD/DDFDFLQLLLVLQVVCVVPNLVVSCVVSVHDSVSNVVSNVCVVVSVVDDRGHRDCPVPDPPQNVLLVVLVVVVVVCVQVVHDDDLVNSLVVSCPPPVRCVVNDRDPVVSVVSCVVSVHDDDDDDDDFPDDPVVCVVVLVVLLVVLLVVCVVQVDDQQQEKEKEKDKDWLQLADDDDDDDPPDPDDDDDDLPGRVAIAMKMWMDTLQQGTWQIEIEHQDPDDDPDDADPSYHYHYYNVRDDALVNLVCCCVPIVLVDDLGAHEYEYEVPPSCPDPVNVVVCVVSNYHYRYRYPRCCCQQRLVCVVVQLSVQLNVLSVVCVVDNDWDADPVGRTHRDDPNSSSVSNSVSRVPDGSVSSNLSNLCNSNDDDSVCPSVVSVVDDPPD

pLDDT: mean 88.05, std 10.07, range [34.31, 98.12]

Nearest PDB structures (foldseek):
  5hoo-assembly1_A  TM=6.042E-01  e=2.342E-09  Drosophila mauritiana
  4u7b-assembly2_G-2  TM=5.611E-01  e=1.380E-09  Drosophila mauritiana
  5hoo-assembly1_B  TM=5.910E-01  e=5.752E-09  Drosophila mauritiana
  4r79-assembly1_B  TM=5.903E-01  e=6.393E-09  Drosophila mauritiana
  2x78-assembly2_C-2  TM=4.724E-01  e=7.304E-01  Human spumaretrovirus

Secondary structure (DSSP, 8-state):
-----HHHHHHHHHHHHHS-HHHHHHHHT--HHHHHHHHHTHHHHHHS-TT-S-------TTHHHHHHHHHHHHHHHHTT----HHHHHHHHHH-GGG-TT----HHHHHHHHHHTTEEEEE--EEESS-HHHHHHHHHHHHHHHHHHHHHH---GGGEEEEEEEEEESS---SEEEEETT-S--EEE--S-TT-EEEEEEEEETTS-BPPPEEEEE-SS--SS---TTSEEEEESSSS--HHHHHHHIIIIITTS-SS-EEEEEE--GGGSSHHHHHHHHHTTEEEEEEPTT-HHHH-TTTTHHHHHHHHHHHHHHHHHHS---B-TTSPBPPPPHHHHHHHHHHHHHHS-HHHHHHHHHHTTSS--TTSTTGGGGG-----/-----HHHHHHHHHHHHHS-HHHHHHHHT--HHHHHHHHHTHHHHHHS-TT-SS------TTHHHHHHHHHHHHHHHHTT----HHHHHHHHHH-GGG-TT----HHHHHHHHHHTTEEEEE--EEESS-HHHHHHHHHHHHHHHHHHHHHH---GGGEEEEEEEEEESS---SEEEEETT-S--EEE--S-SS-EEEEEEEEETTS-BPPPEEEEE-SS--SSPPPTTSEEEEESSSS--HHHHHHHIIIIITTS-SS-EEEEEE--GGGS-HHHHHHHHHTTEEEEEEPTT-HHHH-TTTTHHHHHHHHHHHHHHHHHHS---B-TTSPBPPPPHHHHHHHHHHHHHHS-HHHHHHHHHHTTSS--TTSTTGGGGG-----

Solvent-accessible surface area (backbone atoms only — not comparable to full-atom values): 42499 Å² total; per-residue (Å²): 132,87,85,52,30,25,47,58,48,49,51,44,35,53,47,21,72,74,64,36,50,66,58,28,15,66,73,70,72,48,52,49,66,55,46,53,52,46,50,74,39,40,70,59,44,71,71,40,62,52,77,41,54,64,86,72,67,67,71,64,91,52,54,69,42,48,51,54,49,49,50,50,51,50,52,39,42,74,67,14,44,73,39,47,70,67,53,53,38,52,55,44,61,68,40,62,93,61,25,79,85,61,72,79,43,70,66,55,48,55,50,51,25,58,76,67,48,34,36,83,36,64,58,71,42,77,34,67,66,57,70,80,76,40,48,67,57,51,52,52,50,40,50,50,53,51,50,52,39,68,73,69,59,56,53,50,76,28,33,30,42,45,50,77,43,79,41,44,68,40,46,76,72,58,60,23,55,37,61,64,85,60,88,70,39,55,36,54,48,49,72,33,63,88,39,61,28,26,38,36,44,37,33,22,45,68,22,53,70,51,61,35,33,38,27,38,58,27,86,62,80,71,98,66,83,63,60,85,66,45,47,80,46,60,34,77,81,14,62,88,39,54,68,49,50,52,50,41,45,63,69,52,57,52,81,49,74,96,56,64,27,40,40,35,31,59,71,49,68,49,64,67,34,68,69,45,50,53,50,31,55,74,66,41,37,46,77,47,67,39,56,88,89,37,56,90,61,51,41,39,70,64,46,50,58,66,37,49,50,40,35,25,52,46,45,44,50,36,73,73,72,42,90,80,53,63,47,97,88,66,47,47,49,63,73,50,69,50,55,52,50,46,35,51,44,50,26,58,66,66,55,52,40,65,59,42,28,50,29,23,26,37,28,50,71,66,41,51,89,84,53,84,40,55,62,36,58,70,60,74,79,83,123,132,89,87,52,29,25,48,59,49,48,52,43,36,54,47,20,72,74,64,36,50,65,58,29,16,67,73,71,72,47,50,50,65,56,48,52,55,43,51,74,38,39,70,59,44,70,71,39,64,52,78,40,55,64,86,72,68,69,72,64,92,50,54,69,43,49,52,52,48,51,51,49,52,50,51,39,41,73,67,14,44,74,38,46,70,66,52,52,37,51,54,46,60,69,40,61,93,63,26,82,87,61,73,79,41,70,66,54,48,57,51,52,27,59,76,66,48,34,38,84,38,63,56,72,42,76,35,68,66,55,70,82,77,40,49,65,58,52,52,51,51,40,50,50,52,52,49,51,39,68,73,68,58,55,53,49,76,29,32,29,42,44,51,76,42,80,39,44,68,40,47,75,72,58,60,23,57,37,60,64,86,59,86,70,38,57,34,53,46,49,73,32,63,85,41,60,28,25,36,36,44,36,34,22,44,68,21,51,70,51,62,34,33,37,26,38,58,27,87,62,81,72,97,65,83,66,62,84,66,46,48,82,46,62,33,78,81,15,61,87,37,53,68,48,49,52,50,41,46,63,69,53,57,52,80,48,74,97,55,64,27,40,40,34,31,60,70,48,67,49,66,67,35,68,70,43,50,53,50,32,54,74,65,41,36,45,76,47,67,40,56,88,88,37,57,88,61,50,40,38,70,64,48,51,57,65,38,50,51,41,36,24,51,46,44,44,49,37,74,74,70,43,90,80,52,63,47,98,88,67,47,49,50,65,73,51,69,50,56,52,50,49,35,51,44,51,26,58,67,66,55,52,38,65,60,42,29,51,29,23,25,36,29,53,71,66,42,52,91,85,53,83,41,54,64,37,56,71,60,74,78,82,122

Radius of gyration: 33.08 Å; Cα contacts (8 Å, |Δi|>4): 1181; chains: 2; bounding box: 93×84×72 Å

Organism: Pelodiscus sinensis (NCBI:txid13735)

InterPro domains:
  IPR004875 DDE superfamily endonuclease domain [PF03184] (196-360)
  IPR009057 Homedomain-like superfamily [SSF46689] (56-117)
  IPR018586 Brinker DNA-binding domain [PF09607] (1-47)
  IPR050863 Centromere and Transposable Element-Derived Protein [PTHR19303] (22-376)

Sequence (766 aa):
RRKFEANFKLKVVNFAKEHNNCAAASQYGVTEKMGRDWKANEGALKSMPSSKCALRRGTPHWSELEKHVADMVHEHRQNGYVVTCMFALQWAKSNPDHSKGFKATVSWCTRFLERHNLVLRQKTKIAQKLPADLDGKVSLFHRYVIQQRKKHGYALSQIRNMDETPMNFDMVGNKTVNPKGAKTVLIKTTGHEKSSFTVVLACTADGAKLRPMIIFKRKTMPKIKFPVGVFVHVNEKGWMDEEGVKLWLDNVWSGLRQERSLLVWDMFRAHLTTSTKKRLARINTDAAVIPAGLTSLVQALCLNKSFKDRIREQWNEWMVSGEKSFTKGGNMRAPQLDVLCNFVIKAWNDIDAETVIKSFKKCGISNSLDGMEDDFLWHDEGDRRKFEANFKLKVVNFAKEHNNCAAASQYGVTEKMGRDWKANEGALKSMPSSKCALRRGTPHWSELEKHVADMVHEHRQNGYVVTCMFALQWAKSNPDHSKGFKATVSWCTRFLERHNLVLRQKTKIAQKLPADLDGKVSLFHRYVIQQRKKHGYALSQIRNMDETPMNFDMVGNKTVNPKGAKTVLIKTTGHEKSSFTVVLACTADGAKLRPMIIFKRKTMPKIKFPVGVFVHVNEKGWMDEEGVKLWLDNVWSGLRQERSLLVWDMFRAHLTTSTKKRLARINTDAAVIPAGLTSLVQALCLNKSFKDRIREQWNEWMVSGEKSFTKGGNMRAPQLDVLCNFVIKAWNDIDAETVIKSFKKCGISNSLDGMEDDFLWHDEGD